Protein AF-A0A086TJG0-F1 (afdb_monomer_lite)

Radius of gyration: 42.53 Å; chains: 1; bounding box: 106×98×110 Å

Secondary structure (DSSP, 8-state):
---TTHHHHHHHHHHHHHHHHHT--------------TTSSSSSSSTTSSSSS-----------------------------------S----HHHHHHHHHHTHHHHHHHHHHHHHHHHHHHHHHHHHHHHHHHHHHHHHHHHHHHHHHHHTB-HHHHHHS-HHHHHHIIIIIHHIIIIIHHHHHHHHHHHHHHHHHHHHHHHHH-TTHHHHHHHHHHHHHHHHHHHHHHHHHHHHHHHHHHHHHHHHHHHHHHTHHHHHHHTTHHHHHHHHHHHHHHHHHHHHHHHHHHHHHHHHHHHHHHHHHHHHHHHHHHTTTTS-HHHHHHHHHHHHHHHHHHHHHHHHHHHHHHHHHHHHHHHHHHTPPBPSPS--GGGPPPTT-SSS-----

Sequence (390 aa):
MQDTQGDLYRMIAESKAIVSKESCNEPAVDLGIEPEGLKAMTEKTTDEKEKLAVDFEERPTVQQRKSVKTEDTVDLEEHDVVDDEVNSEGRVDWAVYKYYFRSMGNQYWISTYLAWILFTSASLVLALVTFLLLLARKASKSLHASIINPLVRSLMSFFDVTLSGKIINRFAHDFSTIDMQLPFYLVFIFLNFMVNIMQIGFCIAATPYCLILMVPLFGCYYYLSAYYLLSSREIKRLDSAARSPMYAHFGETLNGMVTIRGFGDTNMFSAQATTLLDQSQQVFYLTNTTQQWLQVMLQLLSGIVTTFVALMAVLQRNSASAGLFAVVLSEMSGFTANFQTVMSNFCSLETTIVSVERVKEYSELTPEAPYEIPDSKTGKSWPEHDQIEF

Organism: NCBI:txid1069443

Foldseek 3Di:
DDDPPVVVVVVVVVVVVVVVVVPPDDDDDDDDDDDDDVPPPVVPPPPPVPPPPDDDDDDDDDDDDDDDDDDDDDDDDPDDDDDDPPPPDPDDDPVVVVVVVVVVPCVVVVVVVVVVVVVVVVVVLVVLLVVLLVVLVVVLVVLVVLQPPLQVQFDVVCVVPDDVVVVVCLVPPLSVLSNPVLSVLVSLLVVLVVLLVVLVVLLCVLPVCVVVVVVVLVVLLVVLLVVLLVVLVVLVVQLVVLVPVLVVLVVVCVVCVVVCVVVVVVVVSVVVNVVSVVSNVVSVVVNVVSLVVLLVSLVVSLVVSLVVLVVVLVVCVPPDDNVSSVVNSVSSSVSSVSVSVSSSSVSVSVVSCVSVVVSVVSSPRDGDDDPDDPVDDDDPCPPVDPDDDD

InterPro domains:
  IPR011527 ABC transporter type 1, transmembrane domain [PF00664] (110-335)
  IPR011527 ABC transporter type 1, transmembrane domain [PS50929] (92-351)
  IPR036640 ABC transporter type 1, transmembrane domain superfamily [G3DSA:1.20.1560.10] (72-384)
  IPR036640 ABC transporter type 1, transmembrane domain superfamily [SSF90123] (104-370)
  IPR044726 ABC transporter C family, six-transmembrane helical domain 2 [cd18580] (94-363)
  IPR050173 ATP-binding cassette transporter C-like [PTHR24223] (50-390)

Structure (mmCIF, N/CA/C/O backbone):
data_AF-A0A086TJG0-F1
#
_entry.id   AF-A0A086TJG0-F1
#
loop_
_atom_site.group_PDB
_atom_site.id
_atom_site.type_symbol
_atom_site.label_atom_id
_atom_site.label_alt_id
_atom_site.label_comp_id
_atom_site.label_asym_id
_atom_site.label_entity_id
_atom_site.label_seq_id
_atom_site.pdbx_PDB_ins_code
_atom_site.Cartn_x
_atom_site.Cartn_y
_atom_site.Cartn_z
_atom_site.occupancy
_atom_site.B_iso_or_equiv
_atom_site.auth_seq_id
_atom_site.auth_comp_id
_atom_site.auth_asym_id
_atom_site.auth_atom_id
_atom_site.pdbx_PDB_model_num
ATOM 1 N N . MET A 1 1 ? 2.420 -32.889 -6.139 1.00 39.34 1 MET A N 1
ATOM 2 C CA . MET A 1 1 ? 3.737 -32.432 -5.644 1.00 39.34 1 MET A CA 1
ATOM 3 C C . MET A 1 1 ? 4.522 -33.683 -5.302 1.00 39.34 1 MET A C 1
ATOM 5 O O . MET A 1 1 ? 3.976 -34.514 -4.591 1.00 39.34 1 MET A O 1
ATOM 9 N N . GLN A 1 2 ? 5.702 -33.871 -5.891 1.00 39.19 2 GLN A N 1
ATOM 10 C CA . GLN A 1 2 ? 6.553 -35.047 -5.666 1.00 39.19 2 GLN A CA 1
ATOM 11 C C . GLN A 1 2 ? 7.806 -34.641 -4.882 1.00 39.19 2 GLN A C 1
ATOM 13 O O . GLN A 1 2 ? 8.141 -33.459 -4.827 1.00 39.19 2 GLN A O 1
ATOM 18 N N . ASP A 1 3 ? 8.423 -35.620 -4.227 1.00 41.62 3 ASP A N 1
ATOM 19 C CA . ASP A 1 3 ? 9.472 -35.433 -3.225 1.00 41.62 3 ASP A CA 1
ATOM 20 C C . ASP A 1 3 ? 10.806 -34.995 -3.849 1.00 41.62 3 ASP A C 1
ATOM 22 O O . ASP A 1 3 ? 11.551 -35.804 -4.394 1.00 41.62 3 ASP A O 1
ATOM 26 N N . THR A 1 4 ? 11.113 -33.701 -3.749 1.00 43.44 4 THR A N 1
ATOM 27 C CA . THR A 1 4 ? 12.389 -33.119 -4.187 1.00 43.44 4 THR A CA 1
ATOM 28 C C . THR A 1 4 ? 13.472 -33.108 -3.103 1.00 43.44 4 THR A C 1
ATOM 30 O O . THR A 1 4 ? 14.592 -32.685 -3.388 1.00 43.44 4 THR A O 1
ATOM 33 N N . GLN A 1 5 ? 13.193 -33.567 -1.873 1.00 41.62 5 GLN A N 1
ATOM 34 C CA . GLN A 1 5 ? 14.227 -33.720 -0.839 1.00 41.62 5 GLN A CA 1
ATOM 35 C C . GLN A 1 5 ? 14.902 -35.093 -0.908 1.00 41.62 5 GLN A C 1
ATOM 37 O O . GLN A 1 5 ? 16.123 -35.161 -0.753 1.00 41.62 5 GLN A O 1
ATOM 42 N N . GLY A 1 6 ? 14.150 -36.165 -1.179 1.00 42.22 6 GLY A N 1
ATOM 43 C CA . GLY A 1 6 ? 14.686 -37.526 -1.267 1.00 42.22 6 GLY A CA 1
ATOM 44 C C . GLY A 1 6 ? 15.825 -37.675 -2.285 1.00 42.22 6 GLY A C 1
ATOM 45 O O . GLY A 1 6 ? 16.883 -38.220 -1.960 1.00 42.22 6 GLY A O 1
ATOM 46 N N . ASP A 1 7 ? 15.653 -37.129 -3.492 1.00 44.53 7 ASP A N 1
ATOM 47 C CA . ASP A 1 7 ? 16.638 -37.266 -4.576 1.00 44.53 7 ASP A CA 1
ATOM 48 C C . ASP A 1 7 ? 17.953 -36.511 -4.306 1.00 44.53 7 ASP A C 1
ATOM 50 O O . ASP A 1 7 ? 19.029 -37.002 -4.660 1.00 44.53 7 ASP A O 1
ATOM 54 N N . LEU A 1 8 ? 17.911 -35.367 -3.611 1.00 39.47 8 LEU A N 1
ATOM 55 C CA . LEU A 1 8 ? 19.116 -34.592 -3.292 1.00 39.47 8 LEU A CA 1
ATOM 56 C C . LEU A 1 8 ? 20.050 -35.361 -2.342 1.00 39.47 8 LEU A C 1
ATOM 58 O O . LEU A 1 8 ? 21.262 -35.415 -2.563 1.00 39.47 8 LEU A O 1
ATOM 62 N N . TYR A 1 9 ? 19.495 -36.016 -1.316 1.00 44.22 9 TYR A N 1
ATOM 63 C CA . TYR A 1 9 ? 20.277 -36.881 -0.426 1.00 44.22 9 TYR A CA 1
ATOM 64 C C . TYR A 1 9 ? 20.831 -38.116 -1.149 1.00 44.22 9 TYR A C 1
ATOM 66 O O . TYR A 1 9 ? 21.921 -38.584 -0.812 1.00 44.22 9 TYR A O 1
ATOM 74 N N . ARG A 1 10 ? 20.128 -38.611 -2.175 1.00 42.09 10 ARG A N 1
ATOM 75 C CA . ARG A 1 10 ? 20.561 -39.753 -2.988 1.00 42.09 10 ARG A CA 1
ATOM 76 C C . ARG A 1 10 ? 21.808 -39.427 -3.816 1.00 42.09 10 ARG A C 1
ATOM 78 O O . ARG A 1 10 ? 22.791 -40.160 -3.736 1.00 42.09 10 ARG A O 1
ATOM 85 N N . MET A 1 11 ? 21.834 -38.275 -4.489 1.00 43.41 11 MET A N 1
ATOM 86 C CA . MET A 1 11 ? 23.013 -37.805 -5.241 1.00 43.41 11 MET A CA 1
ATOM 87 C C . MET A 1 11 ? 24.237 -37.545 -4.337 1.00 43.41 11 MET A C 1
ATOM 89 O O . MET A 1 11 ? 25.382 -37.811 -4.718 1.00 43.41 11 MET A O 1
ATOM 93 N N . ILE A 1 12 ? 24.017 -37.074 -3.103 1.00 43.69 12 ILE A N 1
ATOM 94 C CA . ILE A 1 12 ? 25.086 -36.879 -2.106 1.00 43.69 12 ILE A CA 1
ATOM 95 C C . ILE A 1 12 ? 25.642 -38.227 -1.598 1.00 43.69 12 ILE A C 1
ATOM 97 O O . ILE A 1 12 ? 26.838 -38.338 -1.320 1.00 43.69 12 ILE A O 1
ATOM 101 N N . ALA A 1 13 ? 24.811 -39.270 -1.508 1.00 43.44 13 ALA A N 1
ATOM 102 C CA . ALA A 1 13 ? 25.269 -40.620 -1.177 1.00 43.44 13 ALA A CA 1
ATOM 103 C C . ALA A 1 13 ? 26.063 -41.264 -2.332 1.00 43.44 13 ALA A C 1
ATOM 105 O O . ALA A 1 13 ? 27.127 -41.841 -2.105 1.00 43.44 13 ALA A O 1
ATOM 106 N N . GLU A 1 14 ? 25.584 -41.127 -3.571 1.00 44.88 14 GLU A N 1
ATOM 107 C CA . GLU A 1 14 ? 26.214 -41.722 -4.757 1.00 44.88 14 GLU A CA 1
ATOM 108 C C . GLU A 1 14 ? 27.573 -41.081 -5.084 1.00 44.88 14 GLU A C 1
ATOM 110 O O . GLU A 1 14 ? 28.539 -41.797 -5.351 1.00 44.88 14 GLU A O 1
ATOM 115 N N . SER A 1 15 ? 27.710 -39.757 -4.952 1.00 38.62 15 SER A N 1
ATOM 116 C CA . SER A 1 15 ? 29.007 -39.074 -5.121 1.00 38.62 15 SER A CA 1
ATOM 117 C C . SER A 1 15 ? 30.067 -39.534 -4.106 1.00 38.62 15 SER A C 1
ATOM 119 O O . SER A 1 15 ? 31.211 -39.787 -4.490 1.00 38.62 15 SER A O 1
ATOM 121 N N . LYS A 1 16 ? 29.700 -39.753 -2.833 1.00 37.78 16 LYS A N 1
ATOM 122 C CA . LYS A 1 16 ? 30.610 -40.366 -1.843 1.00 37.78 16 LYS A CA 1
ATOM 123 C C . LYS A 1 16 ? 30.979 -41.814 -2.182 1.00 37.78 16 LYS A C 1
ATOM 125 O O . LYS A 1 16 ? 32.119 -42.213 -1.948 1.00 37.78 16 LYS A O 1
ATOM 130 N N . ALA A 1 17 ? 30.055 -42.591 -2.746 1.00 40.19 17 ALA A N 1
ATOM 131 C CA . ALA A 1 17 ? 30.317 -43.971 -3.157 1.00 40.19 17 ALA A CA 1
ATOM 132 C C . ALA A 1 17 ? 31.283 -44.078 -4.356 1.00 40.19 17 ALA A C 1
ATOM 134 O O . ALA A 1 17 ? 31.964 -45.094 -4.490 1.00 40.19 17 ALA A O 1
ATOM 135 N N . ILE A 1 18 ? 31.367 -43.042 -5.200 1.00 39.94 18 ILE A N 1
ATOM 136 C CA . ILE A 1 18 ? 32.342 -42.951 -6.300 1.00 39.94 18 ILE A CA 1
ATOM 137 C C . ILE A 1 18 ? 33.740 -42.638 -5.749 1.00 39.94 18 ILE A C 1
ATOM 139 O O . ILE A 1 18 ? 34.658 -43.426 -5.962 1.00 39.94 18 ILE A O 1
ATOM 143 N N . VAL A 1 19 ? 33.887 -41.575 -4.946 1.00 39.06 19 VAL A N 1
ATOM 144 C CA . VAL A 1 19 ? 35.182 -41.199 -4.332 1.00 39.06 19 VAL A CA 1
ATOM 145 C C . VAL A 1 19 ? 35.750 -42.331 -3.460 1.00 39.06 19 VAL A C 1
ATOM 147 O O . VAL A 1 19 ? 36.954 -42.576 -3.448 1.00 39.06 19 VAL A O 1
ATOM 150 N N . SER A 1 20 ? 34.887 -43.096 -2.783 1.00 35.53 20 SER A N 1
ATOM 151 C CA . SER A 1 20 ? 35.298 -44.266 -1.994 1.00 35.53 20 SER A CA 1
ATOM 152 C C . SER A 1 20 ? 35.810 -45.456 -2.824 1.00 35.53 20 SER A C 1
ATOM 154 O O . SER A 1 20 ? 36.362 -46.382 -2.231 1.00 35.53 20 SER A O 1
ATOM 156 N N . LYS A 1 21 ? 35.616 -45.485 -4.151 1.00 34.88 21 LYS A N 1
ATOM 157 C CA . LYS A 1 21 ? 36.065 -46.590 -5.021 1.00 34.88 21 LYS A CA 1
ATOM 158 C C . LYS A 1 21 ? 37.418 -46.352 -5.682 1.00 34.88 21 LYS A C 1
ATOM 160 O O . LYS A 1 21 ? 38.107 -47.324 -5.967 1.00 34.88 21 LYS A O 1
ATOM 165 N N . GLU A 1 22 ? 37.818 -45.102 -5.895 1.00 35.44 22 GLU A N 1
ATOM 166 C CA . GLU A 1 22 ? 39.135 -44.784 -6.470 1.00 35.44 22 GLU A CA 1
ATOM 167 C C . GLU A 1 22 ? 40.269 -44.946 -5.440 1.00 35.44 22 GLU A C 1
ATOM 169 O O . GLU A 1 22 ? 41.395 -45.269 -5.801 1.00 35.44 22 GLU A O 1
ATOM 174 N N . SER A 1 23 ? 39.963 -44.845 -4.141 1.00 30.17 23 SER A N 1
ATOM 175 C CA . SER A 1 23 ? 40.927 -44.999 -3.036 1.00 30.17 23 SER A CA 1
ATOM 176 C C . SER A 1 23 ? 41.306 -46.459 -2.693 1.00 30.17 23 SER A C 1
ATOM 178 O O . SER A 1 23 ? 41.781 -46.720 -1.587 1.00 30.17 23 SER A O 1
ATOM 180 N N . CYS A 1 24 ? 41.059 -47.433 -3.574 1.00 30.31 24 CYS A N 1
ATOM 181 C CA . CYS A 1 24 ? 41.276 -48.863 -3.303 1.00 30.31 24 CYS A CA 1
ATOM 182 C C . CYS A 1 24 ? 41.843 -49.619 -4.516 1.00 30.31 24 CYS A C 1
ATOM 184 O O . CYS A 1 24 ? 41.179 -50.502 -5.057 1.00 30.31 24 CYS A O 1
ATOM 186 N N . ASN A 1 25 ? 43.073 -49.288 -4.937 1.00 30.45 25 ASN A N 1
ATOM 187 C CA . ASN A 1 25 ? 43.862 -50.155 -5.827 1.00 30.45 25 ASN A CA 1
ATOM 188 C C . ASN A 1 25 ? 45.387 -49.872 -5.804 1.00 30.45 25 ASN A C 1
ATOM 190 O O . ASN A 1 25 ? 46.005 -49.649 -6.840 1.00 30.45 25 ASN A O 1
ATOM 194 N N . GLU A 1 26 ? 46.011 -49.943 -4.624 1.00 27.92 26 GLU A N 1
ATOM 195 C CA . GLU A 1 26 ? 47.469 -50.126 -4.488 1.00 27.92 26 GLU A CA 1
ATOM 196 C C . GLU A 1 26 ? 47.770 -51.284 -3.513 1.00 27.92 26 GLU A C 1
ATOM 198 O O . GLU A 1 26 ? 47.316 -51.242 -2.367 1.00 27.92 26 GLU A O 1
ATOM 203 N N . PRO A 1 27 ? 48.518 -52.326 -3.930 1.00 30.80 27 PRO A N 1
ATOM 204 C CA . PRO A 1 27 ? 49.047 -53.355 -3.037 1.00 30.80 27 PRO A CA 1
ATOM 205 C C . PRO A 1 27 ? 50.500 -53.055 -2.628 1.00 30.80 27 PRO A C 1
ATOM 207 O O . PRO A 1 27 ? 51.334 -52.705 -3.463 1.00 30.80 27 PRO A O 1
ATOM 210 N N . ALA A 1 28 ? 50.832 -53.252 -1.351 1.00 27.27 28 ALA A N 1
ATOM 211 C CA . ALA A 1 28 ? 52.185 -53.050 -0.834 1.00 27.27 28 ALA A CA 1
ATOM 212 C C . ALA A 1 28 ? 53.013 -54.353 -0.788 1.00 27.27 28 ALA A C 1
ATOM 214 O O . ALA A 1 28 ? 52.559 -55.358 -0.251 1.00 27.27 28 ALA A O 1
ATOM 215 N N . VAL A 1 29 ? 54.230 -54.271 -1.339 1.00 27.92 29 VAL A N 1
ATOM 216 C CA . VAL A 1 29 ? 55.514 -54.877 -0.906 1.00 27.92 29 VAL A CA 1
ATOM 217 C C . VAL A 1 29 ? 55.493 -56.166 -0.058 1.00 27.92 29 VAL A C 1
ATOM 219 O O . VAL A 1 29 ? 55.098 -56.127 1.103 1.00 27.92 29 VAL A O 1
ATOM 222 N N . ASP A 1 30 ? 56.160 -57.222 -0.554 1.00 26.00 30 ASP A N 1
ATOM 223 C CA . ASP A 1 30 ? 57.151 -57.977 0.246 1.00 26.00 30 ASP A CA 1
ATOM 224 C C . ASP A 1 30 ? 58.275 -58.590 -0.639 1.00 26.00 30 ASP A C 1
ATOM 226 O O . ASP A 1 30 ? 58.268 -58.442 -1.864 1.00 26.00 30 ASP A O 1
ATOM 230 N N . LEU A 1 31 ? 59.289 -59.189 -0.005 1.00 27.78 31 LEU A N 1
ATOM 231 C CA . LEU A 1 31 ? 60.662 -59.426 -0.484 1.00 27.78 31 LEU A CA 1
ATOM 232 C C . LEU A 1 31 ? 60.924 -60.798 -1.152 1.00 27.78 31 LEU A C 1
ATOM 234 O O . LEU A 1 31 ? 60.342 -61.805 -0.755 1.00 27.78 31 LEU A O 1
ATOM 238 N N . GLY A 1 32 ? 61.949 -60.886 -2.025 1.00 26.81 32 GLY A N 1
ATOM 239 C CA . GLY A 1 32 ? 62.700 -62.148 -2.206 1.00 26.81 32 GLY A CA 1
ATOM 240 C C . GLY A 1 32 ? 63.505 -62.393 -3.504 1.00 26.81 32 GLY A C 1
ATOM 241 O O . GLY A 1 32 ? 62.923 -62.695 -4.534 1.00 26.81 32 GLY A O 1
ATOM 242 N N . ILE A 1 33 ? 64.842 -62.461 -3.363 1.00 27.72 33 ILE A N 1
ATOM 243 C CA . ILE A 1 33 ? 65.794 -63.347 -4.094 1.00 27.72 33 ILE A CA 1
ATOM 244 C C . ILE A 1 33 ? 66.196 -63.014 -5.565 1.00 27.72 33 ILE A C 1
ATOM 246 O O . ILE A 1 33 ? 65.581 -63.468 -6.520 1.00 27.72 33 ILE A O 1
ATOM 250 N N . GLU A 1 34 ? 67.365 -62.356 -5.667 1.00 31.62 34 GLU A N 1
ATOM 251 C CA . GLU A 1 34 ? 68.519 -62.587 -6.585 1.00 31.62 34 GLU A CA 1
ATOM 252 C C . GLU A 1 34 ? 68.444 -62.407 -8.134 1.00 31.62 34 GLU A C 1
ATOM 254 O O . GLU A 1 34 ? 67.364 -62.395 -8.719 1.00 31.62 34 GLU A O 1
ATOM 259 N N . PRO A 1 35 ? 69.594 -62.117 -8.812 1.00 45.06 35 PRO A N 1
ATOM 260 C CA . PRO A 1 35 ? 69.576 -61.116 -9.887 1.00 45.06 35 PRO A CA 1
ATOM 261 C C . PRO A 1 35 ? 70.377 -61.447 -11.172 1.00 45.06 35 PRO A C 1
ATOM 263 O O . PRO A 1 35 ? 71.591 -61.252 -11.226 1.00 45.06 35 PRO A O 1
ATOM 266 N N . GLU A 1 36 ? 69.692 -61.750 -12.279 1.00 34.38 36 GLU A N 1
ATOM 267 C CA . GLU A 1 36 ? 70.254 -61.605 -13.636 1.00 34.38 36 GLU A CA 1
ATOM 268 C C . GLU A 1 36 ? 69.265 -60.898 -14.581 1.00 34.38 36 GLU A C 1
ATOM 270 O O . GLU A 1 36 ? 68.065 -61.154 -14.549 1.00 34.38 36 GLU A O 1
ATOM 275 N N . GLY A 1 37 ? 69.768 -59.987 -15.429 1.00 38.00 37 GLY A N 1
ATOM 276 C CA . GLY A 1 37 ? 68.988 -59.347 -16.505 1.00 38.00 37 GLY A CA 1
ATOM 277 C C . GLY A 1 37 ? 69.228 -57.844 -16.710 1.00 38.00 37 GLY A C 1
ATOM 278 O O . GLY A 1 37 ? 69.196 -57.367 -17.847 1.00 38.00 37 GLY A O 1
ATOM 279 N N . LEU A 1 38 ? 69.541 -57.079 -15.655 1.00 33.53 38 LEU A N 1
ATOM 280 C CA . LEU A 1 38 ? 69.587 -55.603 -15.700 1.00 33.53 38 LEU A CA 1
ATOM 281 C C . LEU A 1 38 ? 70.871 -55.001 -16.326 1.00 33.53 38 LEU A C 1
ATOM 283 O O . LEU A 1 38 ? 71.402 -53.998 -15.854 1.00 33.53 38 LEU A O 1
ATOM 287 N N . LYS A 1 39 ? 71.374 -55.615 -17.402 1.00 36.69 39 LYS A N 1
ATOM 288 C CA . LYS A 1 39 ? 72.445 -55.077 -18.265 1.00 36.69 39 LYS A CA 1
ATOM 289 C C . LYS A 1 39 ? 72.147 -55.148 -19.771 1.00 36.69 39 LYS A C 1
ATOM 291 O O . LYS A 1 39 ? 72.941 -54.643 -20.549 1.00 36.69 39 LYS A O 1
ATOM 296 N N . ALA A 1 40 ? 71.015 -55.725 -20.190 1.00 41.41 40 ALA A N 1
ATOM 297 C CA . ALA A 1 40 ? 70.719 -55.984 -21.608 1.00 41.41 40 ALA A CA 1
ATOM 298 C C . ALA A 1 40 ? 69.737 -54.994 -22.282 1.00 41.41 40 ALA A C 1
ATOM 300 O O . ALA A 1 40 ? 69.415 -55.172 -23.455 1.00 41.41 40 ALA A O 1
ATOM 301 N N . MET A 1 41 ? 69.238 -53.970 -21.571 1.00 36.50 41 MET A N 1
ATOM 302 C CA . MET A 1 41 ? 68.283 -52.982 -22.126 1.00 36.50 41 MET A CA 1
ATOM 303 C C . MET A 1 41 ? 68.753 -51.518 -22.095 1.00 36.50 41 MET A C 1
ATOM 305 O O . MET A 1 41 ? 68.114 -50.674 -22.712 1.00 36.50 41 MET A O 1
ATOM 309 N N . THR A 1 42 ? 69.876 -51.198 -21.449 1.00 37.41 42 THR A N 1
ATOM 310 C CA . THR A 1 42 ? 70.456 -49.837 -21.443 1.00 37.41 42 THR A CA 1
ATOM 311 C C . THR A 1 42 ? 71.380 -49.544 -22.629 1.00 37.41 42 THR A C 1
ATOM 313 O O . THR A 1 42 ? 71.777 -48.400 -22.815 1.00 37.41 42 THR A O 1
ATOM 316 N N . GLU A 1 43 ? 71.695 -50.545 -23.455 1.00 39.00 43 GLU A N 1
ATOM 317 C CA . GLU A 1 43 ? 72.609 -50.430 -24.606 1.00 39.00 43 GLU A CA 1
ATOM 318 C C . GLU A 1 43 ? 71.868 -50.279 -25.953 1.00 39.00 43 GLU A C 1
ATOM 320 O O . GLU A 1 43 ? 72.493 -50.140 -26.997 1.00 39.00 43 GLU A O 1
ATOM 325 N N . LYS A 1 44 ? 70.524 -50.294 -25.958 1.00 39.31 44 LYS A N 1
ATOM 326 C CA . LYS A 1 44 ? 69.716 -50.409 -27.191 1.00 39.31 44 LYS A CA 1
ATOM 327 C C . LYS A 1 44 ? 68.877 -49.186 -27.577 1.00 39.31 44 LYS A C 1
ATOM 329 O O . LYS A 1 44 ? 68.122 -49.263 -28.540 1.00 39.31 44 LYS A O 1
ATOM 334 N N . THR A 1 45 ? 69.024 -48.071 -26.862 1.00 37.75 45 THR A N 1
ATOM 335 C CA . THR A 1 45 ? 68.218 -46.843 -27.061 1.00 37.75 45 THR A CA 1
ATOM 336 C C . THR A 1 45 ? 69.062 -45.636 -27.504 1.00 37.75 45 THR A C 1
ATOM 338 O O . THR A 1 45 ? 68.561 -44.514 -27.565 1.00 37.75 45 THR A O 1
ATOM 341 N N . THR A 1 46 ? 70.345 -45.853 -27.812 1.00 35.53 46 THR A N 1
ATOM 342 C CA . THR A 1 46 ? 71.298 -44.801 -28.216 1.00 35.53 46 THR A CA 1
ATOM 343 C C . THR A 1 46 ? 71.443 -44.717 -29.744 1.00 35.53 46 THR A C 1
ATOM 345 O O . THR A 1 46 ? 71.375 -43.626 -30.304 1.00 35.53 46 THR A O 1
ATOM 348 N N . ASP A 1 47 ? 71.525 -45.865 -30.427 1.00 36.81 47 ASP A N 1
ATOM 349 C CA . ASP A 1 47 ? 71.813 -45.987 -31.871 1.00 36.81 47 ASP A CA 1
ATOM 350 C C . ASP A 1 47 ? 70.729 -45.446 -32.827 1.00 36.81 47 ASP A C 1
ATOM 352 O O . ASP A 1 47 ? 70.978 -45.290 -34.026 1.00 36.81 47 ASP A O 1
ATOM 356 N N . GLU A 1 48 ? 69.507 -45.193 -32.348 1.00 38.09 48 GLU A N 1
ATOM 357 C CA . GLU A 1 48 ? 68.362 -44.875 -33.219 1.00 38.09 48 GLU A CA 1
ATOM 358 C C . GLU A 1 48 ? 68.172 -43.366 -33.471 1.00 38.09 48 GLU A C 1
ATOM 360 O O . GLU A 1 48 ? 67.435 -42.976 -34.375 1.00 38.09 48 GLU A O 1
ATOM 365 N N . LYS A 1 49 ? 68.881 -42.490 -32.740 1.00 32.06 49 LYS A N 1
ATOM 366 C CA . LYS A 1 49 ? 68.818 -41.028 -32.954 1.00 32.06 49 LYS A CA 1
ATOM 367 C C . LYS A 1 49 ? 69.851 -40.473 -33.938 1.00 32.06 49 LYS A C 1
ATOM 369 O O . LYS A 1 49 ? 69.688 -39.346 -34.394 1.00 32.06 49 LYS A O 1
ATOM 374 N N . GLU A 1 50 ? 70.872 -41.245 -34.305 1.00 39.19 50 GLU A N 1
ATOM 375 C CA . GLU A 1 50 ? 71.990 -40.770 -35.140 1.00 39.19 50 GLU A CA 1
ATOM 376 C C . GLU A 1 50 ? 71.804 -41.057 -36.650 1.00 39.19 50 GLU A C 1
ATOM 378 O O . GLU A 1 50 ? 72.633 -40.684 -37.473 1.00 39.19 50 GLU A O 1
ATOM 383 N N . LYS A 1 51 ? 70.686 -41.688 -37.049 1.00 36.72 51 LYS A N 1
ATOM 384 C CA . LYS A 1 51 ? 70.425 -42.159 -38.431 1.00 36.72 51 LYS A CA 1
ATOM 385 C C . LYS A 1 51 ? 69.384 -41.368 -39.236 1.00 36.72 51 LYS A C 1
ATOM 387 O O . LYS A 1 51 ? 68.967 -41.823 -40.296 1.00 36.72 51 LYS A O 1
ATOM 392 N N . LEU A 1 52 ? 68.967 -40.195 -38.759 1.00 35.09 52 LEU A N 1
ATOM 393 C CA . LEU A 1 52 ? 67.928 -39.361 -39.397 1.00 35.09 52 LEU A CA 1
ATOM 394 C C . LEU A 1 52 ? 68.374 -37.914 -39.689 1.00 35.09 52 LEU A C 1
ATOM 396 O O . LEU A 1 52 ? 67.543 -37.059 -39.978 1.00 35.09 52 LEU A O 1
ATOM 400 N N . ALA A 1 53 ? 69.682 -37.643 -39.630 1.00 33.53 53 ALA A N 1
ATOM 401 C CA . ALA A 1 53 ? 70.274 -36.311 -39.800 1.00 33.53 53 ALA A CA 1
ATOM 402 C C . ALA A 1 53 ? 71.164 -36.172 -41.058 1.00 33.53 53 ALA A C 1
ATOM 404 O O . ALA A 1 53 ? 72.046 -35.317 -41.094 1.00 33.53 53 ALA A O 1
ATOM 405 N N . VAL A 1 54 ? 70.949 -37.007 -42.084 1.00 38.66 54 VAL A N 1
ATOM 406 C CA . VAL A 1 54 ? 71.648 -36.932 -43.380 1.00 38.66 54 VAL A CA 1
ATOM 407 C C . VAL A 1 54 ? 70.671 -37.236 -44.519 1.00 38.66 54 VAL A C 1
ATOM 409 O O . VAL A 1 54 ? 70.399 -38.404 -44.773 1.00 38.66 54 VAL A O 1
ATOM 412 N N . ASP A 1 55 ? 70.133 -36.195 -45.167 1.00 29.48 55 ASP A N 1
ATOM 413 C CA . ASP A 1 55 ? 70.018 -36.088 -46.636 1.00 29.48 55 ASP A CA 1
ATOM 414 C C . ASP A 1 55 ? 69.335 -34.771 -47.087 1.00 29.48 55 ASP A C 1
ATOM 416 O O . ASP A 1 55 ? 68.643 -34.111 -46.314 1.00 29.48 55 ASP A O 1
ATOM 420 N N . PHE A 1 56 ? 69.529 -34.429 -48.368 1.00 26.20 56 PHE A N 1
ATOM 421 C CA . PHE A 1 56 ? 68.926 -33.323 -49.140 1.00 26.20 56 PHE A CA 1
ATOM 422 C C . PHE A 1 56 ? 69.261 -31.864 -48.770 1.00 26.20 56 PHE A C 1
ATOM 424 O O . PHE A 1 56 ? 68.457 -31.097 -48.241 1.00 26.20 56 PHE A O 1
ATOM 431 N N . GLU A 1 57 ? 70.431 -31.442 -49.254 1.00 35.31 57 GLU A N 1
ATOM 432 C CA . GLU A 1 57 ? 70.731 -30.068 -49.677 1.00 35.31 57 GLU A CA 1
ATOM 433 C C . GLU A 1 57 ? 70.336 -29.869 -51.160 1.00 35.31 57 GLU A C 1
ATOM 435 O O . GLU A 1 57 ? 70.748 -30.672 -51.988 1.00 35.31 57 GLU A O 1
ATOM 440 N N . GLU A 1 58 ? 69.611 -28.792 -51.520 1.00 30.38 58 GLU A N 1
ATOM 441 C CA . GLU A 1 58 ? 69.729 -28.122 -52.839 1.00 30.38 58 GLU A CA 1
ATOM 442 C C . GLU A 1 58 ? 69.062 -26.716 -52.875 1.00 30.38 58 GLU A C 1
ATOM 444 O O . GLU A 1 58 ? 68.379 -26.305 -51.935 1.00 30.38 58 GLU A O 1
ATOM 449 N N . ARG A 1 59 ? 69.326 -25.923 -53.932 1.00 26.55 59 ARG A N 1
ATOM 450 C CA . ARG A 1 59 ? 68.975 -24.479 -54.099 1.00 26.55 59 ARG A CA 1
ATOM 451 C C . ARG A 1 59 ? 68.416 -24.213 -55.532 1.00 26.55 59 ARG A C 1
ATOM 453 O O . ARG A 1 59 ? 68.223 -25.215 -56.214 1.00 26.55 59 ARG A O 1
ATOM 460 N N . PRO A 1 60 ? 68.130 -22.985 -56.071 1.00 37.72 60 PRO A N 1
ATOM 461 C CA . PRO A 1 60 ? 68.606 -21.603 -55.800 1.00 37.72 60 PRO A CA 1
ATOM 462 C C . PRO A 1 60 ? 67.468 -20.703 -55.210 1.00 37.72 60 PRO A C 1
ATOM 464 O O . PRO A 1 60 ? 66.733 -21.223 -54.385 1.00 37.72 60 PRO A O 1
ATOM 467 N N . THR A 1 61 ? 67.222 -19.387 -55.419 1.00 26.39 61 THR A N 1
ATOM 468 C CA . THR A 1 61 ? 67.688 -18.309 -56.342 1.00 26.39 61 THR A CA 1
ATOM 469 C C . THR A 1 61 ? 67.439 -16.905 -55.722 1.00 26.39 61 THR A C 1
ATOM 471 O O . THR A 1 61 ? 66.861 -16.812 -54.645 1.00 26.39 61 THR A O 1
ATOM 474 N N . VAL A 1 62 ? 67.855 -15.801 -56.374 1.00 32.47 62 VAL A N 1
ATOM 475 C CA . VAL A 1 62 ? 67.740 -14.401 -55.879 1.00 32.47 62 VAL A CA 1
ATOM 476 C C . VAL A 1 62 ? 67.328 -13.409 -56.985 1.00 32.47 62 VAL A C 1
ATOM 478 O O . VAL A 1 62 ? 67.955 -13.405 -58.040 1.00 32.47 62 VAL A O 1
ATOM 481 N N . GLN A 1 63 ? 66.388 -12.490 -56.698 1.00 31.27 63 GLN A N 1
ATOM 482 C CA . GLN A 1 63 ? 66.180 -11.173 -57.354 1.00 31.27 63 GLN A CA 1
ATOM 483 C C . GLN A 1 63 ? 65.411 -10.227 -56.395 1.00 31.27 63 GLN A C 1
ATOM 485 O O . GLN A 1 63 ? 64.564 -10.712 -55.658 1.00 31.27 63 GLN A O 1
ATOM 490 N N . GLN A 1 64 ? 65.581 -8.895 -56.356 1.00 28.55 64 GLN A N 1
ATOM 491 C CA . GLN A 1 64 ? 66.763 -8.046 -56.601 1.00 28.55 64 GLN A CA 1
ATOM 492 C C . GLN A 1 64 ? 66.637 -6.732 -55.764 1.00 28.55 64 GLN A C 1
ATOM 494 O O . GLN A 1 64 ? 65.646 -6.534 -55.069 1.00 28.55 64 GLN A O 1
ATOM 499 N N . ARG A 1 65 ? 67.653 -5.851 -55.758 1.00 25.12 65 ARG A N 1
ATOM 500 C CA . ARG A 1 65 ? 67.934 -4.853 -54.688 1.00 25.12 65 ARG A CA 1
ATOM 501 C C . ARG A 1 65 ? 67.915 -3.388 -55.170 1.00 25.12 65 ARG A C 1
ATOM 503 O O . ARG A 1 65 ? 68.559 -3.140 -56.188 1.00 25.12 65 ARG A O 1
ATOM 510 N N . LYS A 1 66 ? 67.336 -2.445 -54.386 1.00 26.28 66 LYS A N 1
ATOM 511 C CA . LYS A 1 66 ? 67.696 -0.994 -54.173 1.00 26.28 66 LYS A CA 1
ATOM 512 C C . LYS A 1 66 ? 66.517 -0.200 -53.535 1.00 26.28 66 LYS A C 1
ATOM 514 O O . LYS A 1 66 ? 65.383 -0.579 -53.776 1.00 26.28 66 LYS A O 1
ATOM 519 N N . SER A 1 67 ? 66.688 0.881 -52.750 1.00 24.58 67 SER A N 1
ATOM 520 C CA . SER A 1 67 ? 67.911 1.524 -52.206 1.00 24.58 67 SER A CA 1
ATOM 521 C C . SER A 1 67 ? 67.674 2.523 -51.043 1.00 24.58 67 SER A C 1
ATOM 523 O O . SER A 1 67 ? 66.919 3.469 -51.213 1.00 24.58 67 SER A O 1
ATOM 525 N N . VAL A 1 68 ? 68.474 2.369 -49.975 1.00 26.05 68 VAL A N 1
ATOM 526 C CA . VAL A 1 68 ? 69.234 3.400 -49.208 1.00 26.05 68 VAL A CA 1
ATOM 527 C C . VAL A 1 68 ? 68.523 4.627 -48.603 1.00 26.05 68 VAL A C 1
ATOM 529 O O . VAL A 1 68 ? 68.241 5.595 -49.307 1.00 26.05 68 VAL A O 1
ATOM 532 N N . LYS A 1 69 ? 68.461 4.634 -47.261 1.00 25.59 69 LYS A N 1
ATOM 533 C CA . LYS A 1 69 ? 68.954 5.668 -46.310 1.00 25.59 69 LYS A CA 1
ATOM 534 C C . LYS A 1 69 ? 68.782 5.081 -44.879 1.00 25.59 69 LYS A C 1
ATOM 536 O O . LYS A 1 69 ? 67.770 4.420 -44.672 1.00 25.59 69 LYS A O 1
ATOM 541 N N . THR A 1 70 ? 69.718 5.073 -43.916 1.00 24.27 70 THR A N 1
ATOM 542 C CA . THR A 1 70 ? 70.712 6.081 -43.467 1.00 24.27 70 THR A CA 1
ATOM 543 C C . THR A 1 70 ? 69.976 7.356 -43.029 1.00 24.27 70 THR A C 1
ATOM 545 O O . THR A 1 70 ? 69.155 7.864 -43.778 1.00 24.27 70 THR A O 1
ATOM 548 N N . GLU A 1 71 ? 70.099 7.897 -41.823 1.00 25.95 71 GLU A N 1
ATOM 549 C CA . GLU A 1 71 ? 71.186 7.857 -40.842 1.00 25.95 71 GLU A CA 1
ATOM 550 C C . GLU A 1 71 ? 70.611 7.600 -39.401 1.00 25.95 71 GLU A C 1
ATOM 552 O O . GLU A 1 71 ? 69.620 8.255 -39.084 1.00 25.95 71 GLU A O 1
ATOM 557 N N . ASP A 1 72 ? 71.112 6.816 -38.415 1.00 27.81 72 ASP A N 1
ATOM 558 C CA . ASP A 1 72 ? 71.800 5.493 -38.274 1.00 27.81 72 ASP A CA 1
ATOM 559 C C . ASP A 1 72 ? 71.710 5.012 -36.766 1.00 27.81 72 ASP A C 1
ATOM 561 O O . ASP A 1 72 ? 71.050 5.684 -35.972 1.00 27.81 72 ASP A O 1
ATOM 565 N N . THR A 1 73 ? 72.300 3.868 -36.334 1.00 27.66 73 THR A N 1
ATOM 566 C CA . THR A 1 73 ? 72.200 3.271 -34.955 1.00 27.66 73 THR A CA 1
ATOM 567 C C . THR A 1 73 ? 73.443 3.451 -34.061 1.00 27.66 73 THR A C 1
ATOM 569 O O . THR A 1 73 ? 74.558 3.280 -34.545 1.00 27.66 73 THR A O 1
ATOM 572 N N . VAL A 1 74 ? 73.254 3.672 -32.748 1.00 31.50 74 VAL A N 1
ATOM 573 C CA . VAL A 1 74 ? 74.313 3.662 -31.708 1.00 31.50 74 VAL A CA 1
ATOM 574 C C . VAL A 1 74 ? 73.914 2.721 -30.569 1.00 31.50 74 VAL A C 1
ATOM 576 O O . VAL A 1 74 ? 72.747 2.689 -30.177 1.00 31.50 74 VAL A O 1
ATOM 579 N N . ASP A 1 75 ? 74.882 1.957 -30.072 1.00 30.03 75 ASP A N 1
ATOM 580 C CA . ASP A 1 75 ? 74.718 0.933 -29.041 1.00 30.03 75 ASP A CA 1
ATOM 581 C C . ASP A 1 75 ? 74.384 1.516 -27.654 1.00 30.03 75 ASP A C 1
ATOM 583 O O . ASP A 1 75 ? 74.771 2.636 -27.314 1.00 30.03 75 ASP A O 1
ATOM 587 N N . LEU A 1 76 ? 73.702 0.719 -26.828 1.00 34.69 76 LEU A N 1
ATOM 588 C CA . LEU A 1 76 ? 73.680 0.880 -25.373 1.00 34.69 76 LEU A CA 1
ATOM 589 C C . LEU A 1 76 ? 74.130 -0.445 -24.757 1.00 34.69 76 LEU A C 1
ATOM 591 O O . LEU A 1 76 ? 73.612 -1.505 -25.110 1.00 34.69 76 LEU A O 1
ATOM 595 N N . GLU A 1 77 ? 75.145 -0.362 -23.904 1.00 30.73 77 GLU A N 1
ATOM 596 C CA . GLU A 1 77 ? 75.895 -1.505 -23.384 1.00 30.73 77 GLU A CA 1
ATOM 597 C C . GLU A 1 77 ? 75.110 -2.291 -22.321 1.00 30.73 77 GLU A C 1
ATOM 599 O O . GLU A 1 77 ? 74.211 -1.770 -21.661 1.00 30.73 77 GLU A O 1
ATOM 604 N N . GLU A 1 78 ? 75.474 -3.562 -22.136 1.00 39.88 78 GLU A N 1
ATOM 605 C CA . GLU A 1 78 ? 74.922 -4.437 -21.097 1.00 39.88 78 GLU A CA 1
ATOM 606 C C . GLU A 1 78 ? 75.563 -4.126 -19.730 1.00 39.88 78 GLU A C 1
ATOM 608 O O . GLU A 1 78 ? 76.378 -4.886 -19.217 1.00 39.88 78 GLU A O 1
ATOM 613 N N . HIS A 1 79 ? 75.204 -2.974 -19.160 1.00 34.16 79 HIS A N 1
ATOM 614 C CA . HIS A 1 79 ? 75.480 -2.569 -17.778 1.00 34.16 79 HIS A CA 1
ATOM 615 C C . HIS A 1 79 ? 74.333 -1.654 -17.284 1.00 34.16 79 HIS A C 1
ATOM 617 O O . HIS A 1 79 ? 73.840 -0.820 -18.041 1.00 34.16 79 HIS A O 1
ATOM 623 N N . ASP A 1 80 ? 73.825 -1.753 -16.054 1.00 32.88 80 ASP A N 1
ATOM 624 C CA . ASP A 1 80 ? 74.230 -2.612 -14.935 1.00 32.88 80 ASP A CA 1
ATOM 625 C C . ASP A 1 80 ? 73.139 -3.615 -14.523 1.00 32.88 80 ASP A C 1
ATOM 627 O O . ASP A 1 80 ? 71.936 -3.391 -14.688 1.00 32.88 80 ASP A O 1
ATOM 631 N N . VAL A 1 81 ? 73.579 -4.729 -13.930 1.00 40.59 81 VAL A N 1
ATOM 632 C CA . VAL A 1 81 ? 72.712 -5.587 -13.113 1.00 40.59 81 VAL A CA 1
ATOM 633 C C . VAL A 1 81 ? 72.281 -4.794 -11.882 1.00 40.59 81 VAL A C 1
ATOM 635 O O . VAL A 1 81 ? 73.110 -4.122 -11.282 1.00 40.59 81 VAL A O 1
ATOM 638 N N . VAL A 1 82 ? 70.998 -4.917 -11.522 1.00 43.50 82 VAL A N 1
ATOM 639 C CA . VAL A 1 82 ? 70.353 -4.434 -10.284 1.00 43.50 82 VAL A CA 1
ATOM 640 C C . VAL A 1 82 ? 71.355 -4.114 -9.165 1.00 43.50 82 VAL A C 1
ATOM 642 O O . VAL A 1 82 ? 71.900 -5.036 -8.560 1.00 43.50 82 VAL A O 1
ATOM 645 N N . ASP A 1 83 ? 71.542 -2.821 -8.868 1.00 40.66 83 ASP A N 1
ATOM 646 C CA . ASP A 1 83 ? 72.187 -2.374 -7.628 1.00 40.66 83 ASP A CA 1
ATOM 647 C C . ASP A 1 83 ? 71.510 -3.074 -6.440 1.00 40.66 83 ASP A C 1
ATOM 649 O O . ASP A 1 83 ? 70.282 -3.022 -6.307 1.00 40.66 83 ASP A O 1
ATOM 653 N N . ASP A 1 84 ? 72.296 -3.728 -5.581 1.00 41.06 84 ASP A N 1
ATOM 654 C CA . ASP A 1 84 ? 71.779 -4.449 -4.416 1.00 41.06 84 ASP A CA 1
ATOM 655 C C . ASP A 1 84 ? 70.923 -3.515 -3.537 1.00 41.06 84 ASP A C 1
ATOM 657 O O . ASP A 1 84 ? 71.443 -2.604 -2.884 1.00 41.06 84 ASP A O 1
ATOM 661 N N . GLU A 1 85 ? 69.607 -3.766 -3.453 1.00 44.59 85 GLU A N 1
ATOM 662 C CA . GLU A 1 85 ? 68.726 -3.099 -2.485 1.00 44.59 85 GLU A CA 1
ATOM 663 C C . GLU A 1 85 ? 69.080 -3.551 -1.056 1.00 44.59 85 GLU A C 1
ATOM 665 O O . GLU A 1 85 ? 68.441 -4.426 -0.455 1.00 44.59 85 GLU A O 1
ATOM 670 N N . VAL A 1 86 ? 70.109 -2.914 -0.486 1.00 44.56 86 VAL A N 1
ATOM 671 C CA . VAL A 1 86 ? 70.508 -3.040 0.919 1.00 44.56 86 VAL A CA 1
ATOM 672 C C . VAL A 1 86 ? 69.388 -2.489 1.804 1.00 44.56 86 VAL A C 1
ATOM 674 O O . VAL A 1 86 ? 69.373 -1.320 2.203 1.00 44.56 86 VAL A O 1
ATOM 677 N N . ASN A 1 87 ? 68.441 -3.374 2.117 1.00 53.72 87 ASN A N 1
ATOM 678 C CA . ASN A 1 87 ? 67.308 -3.147 3.008 1.00 53.72 87 ASN A CA 1
ATOM 679 C C . ASN A 1 87 ? 67.787 -2.612 4.368 1.00 53.72 87 ASN A C 1
ATOM 681 O O . ASN A 1 87 ? 68.193 -3.367 5.251 1.00 53.72 87 ASN A O 1
ATOM 685 N N . SER A 1 88 ? 67.731 -1.290 4.523 1.00 48.56 88 SER A N 1
ATOM 686 C CA . SER A 1 88 ? 68.157 -0.564 5.726 1.00 48.56 88 SER A CA 1
ATOM 687 C C . SER A 1 88 ? 67.152 0.507 6.172 1.00 48.56 88 SER A C 1
ATOM 689 O O . SER A 1 88 ? 67.050 0.771 7.367 1.00 48.56 88 SER A O 1
ATOM 691 N N . GLU A 1 89 ? 66.308 1.018 5.267 1.00 50.31 89 GLU A N 1
ATOM 692 C CA . GLU A 1 89 ? 65.042 1.677 5.610 1.00 50.31 89 GLU A CA 1
ATOM 693 C C . GLU A 1 89 ? 63.870 1.007 4.879 1.00 50.31 89 GLU A C 1
ATOM 695 O O . GLU A 1 89 ? 63.893 0.839 3.663 1.00 50.31 89 GLU A O 1
ATOM 700 N N . GLY A 1 90 ? 62.807 0.656 5.613 1.00 56.50 90 GLY A N 1
ATOM 701 C CA . GLY A 1 90 ? 61.592 0.025 5.075 1.00 56.50 90 GLY A CA 1
ATOM 702 C C . GLY A 1 90 ? 60.678 0.993 4.312 1.00 56.50 90 GLY A C 1
ATOM 703 O O . GLY A 1 90 ? 59.496 1.115 4.636 1.00 56.50 90 GLY A O 1
ATOM 704 N N . ARG A 1 91 ? 61.230 1.727 3.341 1.00 57.22 91 ARG A N 1
ATOM 705 C CA . ARG A 1 91 ? 60.555 2.769 2.556 1.00 57.22 91 ARG A CA 1
ATOM 706 C C . ARG A 1 91 ? 60.799 2.570 1.062 1.00 57.22 91 ARG A C 1
ATOM 708 O O . ARG A 1 91 ? 61.745 3.108 0.502 1.00 57.22 91 ARG A O 1
ATOM 715 N N . VAL A 1 92 ? 59.884 1.848 0.417 1.00 65.19 92 VAL A N 1
ATOM 716 C CA . VAL A 1 92 ? 59.795 1.787 -1.051 1.00 65.19 92 VAL A CA 1
ATOM 717 C C . VAL A 1 92 ? 59.572 3.200 -1.596 1.00 65.19 92 VAL A C 1
ATOM 719 O O . VAL A 1 92 ? 58.609 3.863 -1.197 1.00 65.19 92 VAL A O 1
ATOM 722 N N . ASP A 1 93 ? 60.439 3.659 -2.500 1.00 68.12 93 ASP A N 1
ATOM 723 C CA . ASP A 1 93 ? 60.342 5.013 -3.044 1.00 68.12 93 ASP A CA 1
ATOM 724 C C . ASP A 1 93 ? 59.088 5.215 -3.918 1.00 68.12 93 ASP A C 1
ATOM 726 O O . ASP A 1 93 ? 58.582 4.317 -4.602 1.00 68.12 93 ASP A O 1
ATOM 730 N N . TRP A 1 94 ? 58.586 6.449 -3.922 1.00 64.88 94 TRP A N 1
ATOM 731 C CA . TRP A 1 94 ? 57.405 6.853 -4.674 1.00 64.88 94 TRP A CA 1
ATOM 732 C C . TRP A 1 94 ? 57.588 6.711 -6.194 1.00 64.88 94 TRP A C 1
ATOM 734 O O . TRP A 1 94 ? 56.597 6.520 -6.906 1.00 64.88 94 TRP A O 1
ATOM 744 N N . ALA A 1 95 ? 58.824 6.733 -6.713 1.00 71.31 95 ALA A N 1
ATOM 745 C CA . ALA A 1 95 ? 59.097 6.434 -8.119 1.00 71.31 95 ALA A CA 1
ATOM 746 C C . ALA A 1 95 ? 58.661 5.011 -8.516 1.00 71.31 95 ALA A C 1
ATOM 748 O O . ALA A 1 95 ? 58.064 4.836 -9.582 1.00 71.31 95 ALA A O 1
ATOM 749 N N . VAL A 1 96 ? 58.868 4.015 -7.643 1.00 71.75 96 VAL A N 1
ATOM 750 C CA . VAL A 1 96 ? 58.502 2.610 -7.896 1.00 71.75 96 VAL A CA 1
ATOM 751 C C . VAL A 1 96 ? 56.983 2.468 -8.004 1.00 71.75 96 VAL A C 1
ATOM 753 O O . VAL A 1 96 ? 56.472 1.946 -8.998 1.00 71.75 96 VAL A O 1
ATOM 756 N N . TYR A 1 97 ? 56.233 3.035 -7.053 1.00 68.69 97 TYR A N 1
ATOM 757 C CA . TYR A 1 97 ? 54.766 3.096 -7.126 1.00 68.69 97 TYR A CA 1
ATOM 758 C C . TYR A 1 97 ? 54.280 3.772 -8.413 1.00 68.69 97 TYR A C 1
ATOM 760 O O . TYR A 1 97 ? 53.368 3.278 -9.078 1.00 68.69 97 TYR A O 1
ATOM 768 N N . LYS A 1 98 ? 54.912 4.882 -8.808 1.00 67.00 98 LYS A N 1
ATOM 769 C CA . LYS A 1 98 ? 54.573 5.631 -10.026 1.00 67.00 98 LYS A CA 1
ATOM 770 C C . LYS A 1 98 ? 54.805 4.818 -11.307 1.00 67.00 98 LYS A C 1
ATOM 772 O O . LYS A 1 98 ? 54.061 5.004 -12.272 1.00 67.00 98 LYS A O 1
ATOM 777 N N . TYR A 1 99 ? 55.777 3.903 -11.313 1.00 70.31 99 TYR A N 1
ATOM 778 C CA . TYR A 1 99 ? 55.991 2.942 -12.397 1.00 70.31 99 TYR A CA 1
ATOM 779 C C . TYR A 1 99 ? 54.880 1.878 -12.433 1.00 70.31 99 TYR A C 1
ATOM 781 O O . TYR A 1 99 ? 54.237 1.704 -13.470 1.00 70.31 99 TYR A O 1
ATOM 789 N N . TYR A 1 100 ? 54.557 1.251 -11.294 1.00 67.25 100 TYR A N 1
ATOM 790 C CA . TYR A 1 100 ? 53.455 0.279 -11.189 1.00 67.25 100 TYR A CA 1
ATOM 791 C C . TYR A 1 100 ? 52.097 0.869 -11.615 1.00 67.25 100 TYR A C 1
ATOM 793 O O . TYR A 1 100 ? 51.397 0.268 -12.433 1.00 67.25 100 TYR A O 1
ATOM 801 N N . PHE A 1 101 ? 51.748 2.077 -11.156 1.00 62.84 101 PHE A N 1
ATOM 802 C CA . PHE A 1 101 ? 50.515 2.765 -11.568 1.00 62.84 101 PHE A CA 1
ATOM 803 C C . PHE A 1 101 ? 50.477 3.111 -13.065 1.00 62.84 101 PHE A C 1
ATOM 805 O O . PHE A 1 101 ? 49.395 3.191 -13.645 1.00 62.84 101 PHE A O 1
ATOM 812 N N . ARG A 1 102 ? 51.634 3.305 -13.713 1.00 65.81 102 ARG A N 1
ATOM 813 C CA . ARG A 1 102 ? 51.715 3.537 -15.165 1.00 65.81 102 ARG A CA 1
ATOM 814 C C . ARG A 1 102 ? 51.649 2.230 -15.966 1.00 65.81 102 ARG A C 1
ATOM 816 O O . ARG A 1 102 ? 51.123 2.244 -17.074 1.00 65.81 102 ARG A O 1
ATOM 823 N N . SER A 1 103 ? 52.113 1.120 -15.388 1.00 66.25 103 SER A N 1
ATOM 824 C CA . SER A 1 103 ? 52.036 -0.230 -15.965 1.00 66.25 103 SER A CA 1
ATOM 825 C C . SER A 1 103 ? 50.612 -0.816 -15.930 1.00 66.25 103 SER A C 1
ATOM 827 O O . SER A 1 103 ? 50.165 -1.408 -16.908 1.00 66.25 103 SER A O 1
ATOM 829 N N . MET A 1 104 ? 49.834 -0.564 -14.866 1.00 63.44 104 MET A N 1
ATOM 830 C CA . MET A 1 104 ? 48.439 -1.043 -14.736 1.00 63.44 104 MET A CA 1
ATOM 831 C C . MET A 1 104 ? 47.433 -0.466 -15.761 1.00 63.44 104 MET A C 1
ATOM 833 O O . MET A 1 104 ? 46.298 -0.946 -15.854 1.00 63.44 104 MET A O 1
ATOM 837 N N . GLY A 1 105 ? 47.817 0.555 -16.534 1.00 74.88 105 GLY A N 1
ATOM 838 C CA . GLY A 1 105 ? 47.038 1.077 -17.661 1.00 74.88 105 GLY A CA 1
ATOM 839 C C . GLY A 1 105 ? 45.607 1.528 -17.322 1.00 74.88 105 GLY A C 1
ATOM 840 O O . GLY A 1 105 ? 45.294 1.965 -16.213 1.00 74.88 105 GLY A O 1
ATOM 841 N N . ASN A 1 106 ? 44.706 1.431 -18.305 1.00 79.81 106 ASN A N 1
ATOM 842 C CA . ASN A 1 106 ? 43.325 1.919 -18.177 1.00 79.81 106 ASN A CA 1
ATOM 843 C C . ASN A 1 106 ? 42.459 1.084 -17.212 1.00 79.81 106 ASN A C 1
ATOM 845 O O . ASN A 1 106 ? 41.430 1.571 -16.746 1.00 79.81 106 ASN A O 1
ATOM 849 N N . GLN A 1 107 ? 42.850 -0.158 -16.904 1.00 80.12 107 GLN A N 1
ATOM 850 C CA . GLN A 1 107 ? 42.054 -1.060 -16.062 1.00 80.12 107 GLN A CA 1
ATOM 851 C C . GLN A 1 107 ? 41.980 -0.578 -14.608 1.00 80.12 107 GLN A C 1
ATOM 853 O O . GLN A 1 107 ? 40.904 -0.624 -14.011 1.00 80.12 107 GLN A O 1
ATOM 858 N N . TYR A 1 108 ? 43.082 -0.041 -14.067 1.00 83.88 108 TYR A N 1
ATOM 859 C CA . TYR A 1 108 ? 43.094 0.574 -12.736 1.00 83.88 108 TYR A CA 1
ATOM 860 C C . TYR A 1 108 ? 42.092 1.731 -12.647 1.00 83.88 108 TYR A C 1
ATOM 862 O O . TYR A 1 108 ? 41.236 1.733 -11.767 1.00 83.88 108 TYR A O 1
ATOM 870 N N . TRP A 1 109 ? 42.117 2.653 -13.615 1.00 85.94 109 TRP A N 1
ATOM 871 C CA . TRP A 1 109 ? 41.191 3.788 -13.662 1.00 85.94 109 TRP A CA 1
ATOM 872 C C . TRP A 1 109 ? 39.725 3.354 -13.738 1.00 85.94 109 TRP A C 1
ATOM 874 O O . TRP A 1 109 ? 38.906 3.853 -12.970 1.00 85.94 109 TRP A O 1
ATOM 884 N N . ILE A 1 110 ? 39.391 2.399 -14.614 1.00 88.44 110 ILE A N 1
ATOM 885 C CA . ILE A 1 110 ? 38.026 1.860 -14.728 1.00 88.44 110 ILE A CA 1
ATOM 886 C C . ILE A 1 110 ? 37.579 1.240 -13.395 1.00 88.44 110 ILE A C 1
ATOM 888 O O . ILE A 1 110 ? 36.483 1.536 -12.923 1.00 88.44 110 ILE A O 1
ATOM 892 N N . SER A 1 111 ? 38.438 0.442 -12.753 1.00 87.94 111 SER A N 1
ATOM 893 C CA . SER A 1 111 ? 38.161 -0.168 -11.447 1.00 87.94 111 SER A CA 1
ATOM 894 C C . SER A 1 111 ? 37.937 0.883 -10.350 1.00 87.94 111 SER A C 1
ATOM 896 O O . SER A 1 111 ? 36.949 0.816 -9.617 1.00 87.94 111 SER A O 1
ATOM 898 N N . THR A 1 112 ? 38.785 1.915 -10.279 1.00 89.38 112 THR A N 1
ATOM 899 C CA . THR A 1 112 ? 38.658 3.014 -9.310 1.00 89.38 112 THR A CA 1
ATOM 900 C C . THR A 1 112 ? 37.380 3.830 -9.522 1.00 89.38 112 THR A C 1
ATOM 902 O O . THR A 1 112 ? 36.689 4.131 -8.548 1.00 89.38 112 THR A O 1
ATOM 905 N N . TYR A 1 113 ? 37.012 4.146 -10.770 1.00 92.69 113 TYR A N 1
ATOM 906 C CA . TYR A 1 113 ? 35.751 4.836 -11.059 1.00 92.69 113 TYR A CA 1
ATOM 907 C C . TYR A 1 113 ? 34.528 3.976 -10.714 1.00 92.69 113 TYR A C 1
ATOM 909 O O . TYR A 1 113 ? 33.594 4.488 -10.099 1.00 92.69 113 TYR A O 1
ATOM 917 N N . LEU A 1 114 ? 34.536 2.675 -11.027 1.00 92.62 114 LEU A N 1
ATOM 918 C CA . LEU A 1 114 ? 33.454 1.760 -10.647 1.00 92.62 114 LEU A CA 1
ATOM 919 C C . LEU A 1 114 ? 33.314 1.644 -9.122 1.00 92.62 114 LEU A C 1
ATOM 921 O O . LEU A 1 114 ? 32.206 1.763 -8.603 1.00 92.62 114 LEU A O 1
ATOM 925 N N . ALA A 1 115 ? 34.422 1.492 -8.391 1.00 92.62 115 ALA A N 1
ATOM 926 C CA . ALA A 1 115 ? 34.417 1.466 -6.929 1.00 92.62 115 ALA A CA 1
ATOM 927 C C . ALA A 1 115 ? 33.866 2.773 -6.328 1.00 92.62 115 ALA A C 1
ATOM 929 O O . ALA A 1 115 ? 33.080 2.737 -5.380 1.00 92.62 115 ALA A O 1
ATOM 930 N N . TRP A 1 116 ? 34.215 3.928 -6.905 1.00 94.69 116 TRP A N 1
ATOM 931 C CA . TRP A 1 116 ? 33.698 5.229 -6.474 1.00 94.69 116 TRP A CA 1
ATOM 932 C C . TRP A 1 116 ? 32.200 5.407 -6.775 1.00 94.69 116 TRP A C 1
ATOM 934 O O . TRP A 1 116 ? 31.465 5.912 -5.925 1.00 94.69 116 TRP A O 1
ATOM 944 N N . ILE A 1 117 ? 31.714 4.936 -7.928 1.00 93.56 117 ILE A N 1
ATOM 945 C CA . ILE A 1 117 ? 30.283 4.929 -8.285 1.00 93.56 117 ILE A CA 1
ATOM 946 C C . ILE A 1 117 ? 29.487 4.018 -7.337 1.00 93.56 117 ILE A C 1
ATOM 948 O O . ILE A 1 117 ? 28.427 4.409 -6.844 1.00 93.56 117 ILE A O 1
ATOM 952 N N . LEU A 1 118 ? 30.003 2.828 -7.017 1.00 92.81 118 LEU A N 1
ATOM 953 C CA . LEU A 1 118 ? 29.379 1.911 -6.056 1.00 92.81 118 LEU A CA 1
ATOM 954 C C . LEU A 1 118 ? 29.353 2.505 -4.638 1.00 92.81 118 LEU A C 1
ATOM 956 O O . LEU A 1 118 ? 28.319 2.463 -3.973 1.00 92.81 118 LEU A O 1
ATOM 960 N N . PHE A 1 119 ? 30.447 3.124 -4.187 1.00 93.88 119 PHE A N 1
ATOM 961 C CA . PHE A 1 119 ? 30.503 3.766 -2.871 1.00 93.88 119 PHE A CA 1
ATOM 962 C C . PHE A 1 119 ? 29.562 4.978 -2.762 1.00 93.88 119 PHE A C 1
ATOM 964 O O . PHE A 1 119 ? 28.828 5.110 -1.783 1.00 93.88 119 PHE A O 1
ATOM 971 N N . THR A 1 120 ? 29.541 5.856 -3.770 1.00 91.62 120 THR A N 1
ATOM 972 C CA . THR A 1 120 ? 28.677 7.050 -3.775 1.00 91.62 120 THR A CA 1
ATOM 973 C C . THR A 1 120 ? 27.195 6.697 -3.889 1.00 91.62 120 THR A C 1
ATOM 975 O O . THR A 1 120 ? 26.388 7.278 -3.165 1.00 91.62 120 THR A O 1
ATOM 978 N N . SER A 1 121 ? 26.823 5.710 -4.711 1.00 87.50 121 SER A N 1
ATOM 979 C CA . SER A 1 121 ? 25.434 5.235 -4.804 1.00 87.50 121 SER A CA 1
ATOM 980 C C . SER A 1 121 ? 24.963 4.538 -3.521 1.00 87.50 121 SER A C 1
ATOM 982 O O . SER A 1 121 ? 23.886 4.865 -3.022 1.00 87.50 121 SER A O 1
ATOM 984 N N . ALA A 1 122 ? 25.778 3.663 -2.919 1.00 90.00 122 ALA A N 1
ATOM 985 C CA . ALA A 1 122 ? 25.460 3.039 -1.632 1.00 90.00 122 ALA A CA 1
ATOM 986 C C . ALA A 1 122 ? 25.316 4.080 -0.503 1.00 90.00 122 ALA A C 1
ATOM 988 O O . ALA A 1 122 ? 24.364 4.026 0.277 1.00 90.00 122 ALA A O 1
ATOM 989 N N . SER A 1 123 ? 26.219 5.065 -0.457 1.00 91.38 123 SER A N 1
ATOM 990 C CA . SER A 1 123 ? 26.165 6.185 0.490 1.00 91.38 123 SER A CA 1
ATOM 991 C C . SER A 1 123 ? 24.898 7.032 0.311 1.00 91.38 123 SER A C 1
ATOM 993 O O . SER A 1 123 ? 24.214 7.330 1.289 1.00 91.38 123 SER A O 1
ATOM 995 N N . LEU A 1 124 ? 24.515 7.347 -0.934 1.00 88.00 124 LEU A N 1
ATOM 996 C CA . LEU A 1 124 ? 23.293 8.096 -1.244 1.00 88.00 124 LEU A CA 1
ATOM 997 C C . LEU A 1 124 ? 22.021 7.341 -0.825 1.00 88.00 124 LEU A C 1
ATOM 999 O O . LEU A 1 124 ? 21.123 7.944 -0.238 1.00 88.00 124 LEU A O 1
ATOM 1003 N N . VAL A 1 125 ? 21.946 6.030 -1.078 1.00 86.00 125 VAL A N 1
ATOM 1004 C CA . VAL A 1 125 ? 20.812 5.195 -0.643 1.00 86.00 125 VAL A CA 1
ATOM 1005 C C . VAL A 1 125 ? 20.726 5.150 0.884 1.00 86.00 125 VAL A C 1
ATOM 1007 O O . VAL A 1 125 ? 19.645 5.355 1.437 1.00 86.00 125 VAL A O 1
ATOM 1010 N N . LEU A 1 126 ? 21.850 4.962 1.583 1.00 88.44 126 LEU A N 1
ATOM 1011 C CA . LEU A 1 126 ? 21.886 4.968 3.048 1.00 88.44 126 LEU A CA 1
ATOM 1012 C C . LEU A 1 126 ? 21.485 6.335 3.631 1.00 88.44 126 LEU A C 1
ATOM 1014 O O . LEU A 1 126 ? 20.714 6.394 4.593 1.00 88.44 126 LEU A O 1
ATOM 1018 N N . ALA A 1 127 ? 21.950 7.434 3.033 1.00 89.00 127 ALA A N 1
ATOM 1019 C CA . ALA A 1 127 ? 21.576 8.793 3.420 1.00 89.00 127 ALA A CA 1
ATOM 1020 C C . ALA A 1 127 ? 20.074 9.058 3.213 1.00 89.00 127 ALA A C 1
ATOM 1022 O O . ALA A 1 127 ? 19.421 9.602 4.102 1.00 89.00 127 ALA A O 1
ATOM 1023 N N . LEU A 1 128 ? 19.497 8.622 2.088 1.00 85.06 128 LEU A N 1
ATOM 1024 C CA . LEU A 1 128 ? 18.065 8.763 1.817 1.00 85.06 128 LEU A CA 1
ATOM 1025 C C . LEU A 1 128 ? 17.210 7.937 2.793 1.00 85.06 128 LEU A C 1
ATOM 1027 O O . LEU A 1 128 ? 16.238 8.454 3.345 1.00 85.06 128 LEU A O 1
ATOM 1031 N N . VAL A 1 129 ? 17.573 6.672 3.031 1.00 83.94 129 VAL A N 1
ATOM 1032 C CA . VAL A 1 129 ? 16.853 5.782 3.958 1.00 83.94 129 VAL A CA 1
ATOM 1033 C C . VAL A 1 129 ? 16.913 6.326 5.386 1.00 83.94 129 VAL A C 1
ATOM 1035 O O . VAL A 1 129 ? 15.879 6.432 6.043 1.00 83.94 129 VAL A O 1
ATOM 1038 N N . THR A 1 130 ? 18.089 6.741 5.867 1.00 86.81 130 THR A N 1
ATOM 1039 C CA . THR A 1 130 ? 18.220 7.327 7.213 1.00 86.81 130 THR A CA 1
ATOM 1040 C C . THR A 1 130 ? 17.478 8.660 7.341 1.00 86.81 130 THR A C 1
ATOM 1042 O O . THR A 1 130 ? 16.797 8.872 8.343 1.00 86.81 130 THR A O 1
ATOM 1045 N N . PHE A 1 131 ? 17.512 9.524 6.322 1.00 87.06 131 PHE A N 1
ATOM 1046 C CA . PHE A 1 131 ? 16.732 10.765 6.286 1.00 87.06 131 PHE A CA 1
ATOM 1047 C C . PHE A 1 131 ? 15.218 10.510 6.349 1.00 87.06 131 PHE A C 1
ATOM 1049 O O . PHE A 1 131 ? 14.523 11.130 7.158 1.00 87.06 131 PHE A O 1
ATOM 1056 N N . LEU A 1 132 ? 14.700 9.563 5.559 1.00 82.50 132 LEU A N 1
ATOM 1057 C CA . LEU A 1 132 ? 13.274 9.227 5.550 1.00 82.50 132 LEU A CA 1
ATOM 1058 C C . LEU A 1 132 ? 12.824 8.520 6.839 1.00 82.50 132 LEU A C 1
ATOM 1060 O O . LEU A 1 132 ? 11.727 8.799 7.317 1.00 82.50 132 LEU A O 1
ATOM 1064 N N . LEU A 1 133 ? 13.677 7.711 7.480 1.00 83.31 133 LEU A N 1
ATOM 1065 C CA . LEU A 1 133 ? 13.409 7.157 8.817 1.00 83.31 133 LEU A CA 1
ATOM 1066 C C . LEU A 1 133 ? 13.401 8.237 9.915 1.00 83.31 133 LEU A C 1
ATOM 1068 O O . LEU A 1 133 ? 12.571 8.189 10.825 1.00 83.31 133 LEU A O 1
ATOM 1072 N N . LEU A 1 134 ? 14.277 9.246 9.834 1.00 88.06 134 LEU A N 1
ATOM 1073 C CA . LEU A 1 134 ? 14.266 10.391 10.754 1.00 88.06 134 LEU A CA 1
ATOM 1074 C C . LEU A 1 134 ? 13.019 11.270 10.562 1.00 88.06 134 LEU A C 1
ATOM 1076 O O . LEU A 1 134 ? 12.430 11.718 11.550 1.00 88.06 134 LEU A O 1
ATOM 1080 N N . LEU A 1 135 ? 12.581 11.477 9.315 1.00 87.19 135 LEU A N 1
ATOM 1081 C CA . LEU A 1 135 ? 11.313 12.139 8.999 1.00 87.19 135 LEU A CA 1
ATOM 1082 C C . LEU A 1 135 ? 10.111 11.342 9.518 1.00 87.19 135 LEU A C 1
ATOM 1084 O O . LEU A 1 135 ? 9.269 11.920 10.202 1.00 87.19 135 LEU A O 1
ATOM 1088 N N . ALA A 1 136 ? 10.061 10.030 9.271 1.00 86.44 136 ALA A N 1
ATOM 1089 C CA . ALA A 1 136 ? 9.006 9.146 9.763 1.00 86.44 136 ALA A CA 1
ATOM 1090 C C . ALA A 1 136 ? 8.906 9.185 11.293 1.00 86.44 136 ALA A C 1
ATOM 1092 O O . ALA A 1 136 ? 7.841 9.463 11.833 1.00 86.44 136 ALA A O 1
ATOM 1093 N N . ARG A 1 137 ? 10.033 9.050 12.005 1.00 88.19 137 ARG A N 1
ATOM 1094 C CA . ARG A 1 137 ? 10.094 9.178 13.471 1.00 88.19 137 ARG A CA 1
ATOM 1095 C C . ARG A 1 137 ? 9.606 10.545 13.971 1.00 88.19 137 ARG A C 1
ATOM 1097 O O . ARG A 1 137 ? 8.984 10.625 15.031 1.00 88.19 137 ARG A O 1
ATOM 1104 N N . LYS A 1 138 ? 9.887 11.631 13.240 1.00 90.56 138 LYS A N 1
ATOM 1105 C CA . LYS A 1 138 ? 9.397 12.979 13.577 1.00 90.56 138 LYS A CA 1
ATOM 1106 C C . LYS A 1 138 ? 7.888 13.108 13.334 1.00 90.56 138 LYS A C 1
ATOM 1108 O O . LYS A 1 138 ? 7.202 13.681 14.179 1.00 90.56 138 LYS A O 1
ATOM 1113 N N . ALA A 1 139 ? 7.380 12.561 12.230 1.00 88.38 139 ALA A N 1
ATOM 1114 C CA . ALA A 1 139 ? 5.958 12.537 11.894 1.00 88.38 139 ALA A CA 1
ATOM 1115 C C . ALA A 1 139 ? 5.157 11.687 12.895 1.00 88.38 139 ALA A C 1
ATOM 1117 O O . ALA A 1 139 ? 4.222 12.206 13.494 1.00 88.38 139 ALA A O 1
ATOM 1118 N N . SER A 1 140 ? 5.596 10.453 13.165 1.00 88.75 140 SER A N 1
ATOM 1119 C CA . SER A 1 140 ? 5.085 9.550 14.209 1.00 88.75 140 SER A CA 1
ATOM 1120 C C . SER A 1 140 ? 4.950 10.257 15.558 1.00 88.75 140 SER A C 1
ATOM 1122 O O . SER A 1 140 ? 3.849 10.372 16.099 1.00 88.75 140 SER A O 1
ATOM 1124 N N . LYS A 1 141 ? 6.041 10.853 16.069 1.00 90.44 141 LYS A N 1
ATOM 1125 C CA . LYS A 1 141 ? 6.011 11.589 17.343 1.00 90.44 141 LYS A CA 1
ATOM 1126 C C . LYS A 1 141 ? 5.031 12.770 17.313 1.00 90.44 141 LYS A C 1
ATOM 1128 O O . LYS A 1 141 ? 4.390 13.043 18.325 1.00 90.44 141 LYS A O 1
ATOM 1133 N N . SER A 1 142 ? 4.915 13.467 16.181 1.00 91.44 142 SER A N 1
ATOM 1134 C CA . SER A 1 142 ? 3.963 14.572 16.020 1.00 91.44 142 SER A CA 1
ATOM 1135 C C . SER A 1 142 ? 2.511 14.084 16.014 1.00 91.44 142 SER A C 1
ATOM 1137 O O . SER A 1 142 ? 1.680 14.694 16.678 1.00 91.44 142 SER A O 1
ATOM 1139 N N . LEU A 1 143 ? 2.219 12.979 15.321 1.00 91.44 143 LEU A N 1
ATOM 1140 C CA . LEU A 1 143 ? 0.892 12.362 15.249 1.00 91.44 143 LEU A CA 1
ATOM 1141 C C . LEU A 1 143 ? 0.468 11.773 16.601 1.00 91.44 143 LEU A C 1
ATOM 1143 O O . LEU A 1 143 ? -0.655 12.001 17.044 1.00 91.44 143 LEU A O 1
ATOM 1147 N N . HIS A 1 144 ? 1.374 11.086 17.305 1.00 91.12 144 HIS A N 1
ATOM 1148 C CA . HIS A 1 144 ? 1.137 10.619 18.674 1.00 91.12 144 HIS A CA 1
ATOM 1149 C C . HIS A 1 144 ? 0.852 11.789 19.631 1.00 91.12 144 HIS A C 1
ATOM 1151 O O . HIS A 1 144 ? -0.060 11.705 20.451 1.00 91.12 144 HIS A O 1
ATOM 1157 N N . ALA A 1 145 ? 1.579 12.904 19.513 1.00 90.62 145 ALA A N 1
ATOM 1158 C CA . ALA A 1 145 ? 1.310 14.092 20.320 1.00 90.62 145 ALA A CA 1
ATOM 1159 C C . ALA A 1 145 ? -0.041 14.753 19.974 1.00 90.62 145 ALA A C 1
ATOM 1161 O O . ALA A 1 145 ? -0.736 15.209 20.884 1.00 90.62 145 ALA A O 1
ATOM 1162 N N . SER A 1 146 ? -0.437 14.781 18.694 1.00 90.12 146 SER A N 1
ATOM 1163 C CA . SER A 1 146 ? -1.701 15.392 18.262 1.00 90.12 146 SER A CA 1
ATOM 1164 C C . SER A 1 146 ? -2.941 14.554 18.572 1.00 90.12 146 SER A C 1
ATOM 1166 O O . SER A 1 146 ? -4.010 15.135 18.692 1.00 90.12 146 SER A O 1
ATOM 1168 N N . ILE A 1 147 ? -2.834 13.227 18.728 1.00 91.88 147 ILE A N 1
ATOM 1169 C CA . ILE A 1 147 ? -3.967 12.382 19.155 1.00 91.88 147 ILE A CA 1
ATOM 1170 C C . ILE A 1 147 ? -4.150 12.350 20.681 1.00 91.88 147 ILE A C 1
ATOM 1172 O O . ILE A 1 147 ? -5.282 12.363 21.156 1.00 91.88 147 ILE A O 1
ATOM 1176 N N . ILE A 1 148 ? -3.066 12.322 21.468 1.00 91.62 148 ILE A N 1
ATOM 1177 C CA . ILE A 1 148 ? -3.159 12.087 22.922 1.00 91.62 148 ILE A CA 1
ATOM 1178 C C . ILE A 1 148 ? -3.919 13.208 23.646 1.00 91.62 148 ILE A C 1
ATOM 1180 O O . ILE A 1 148 ? -4.778 12.914 24.474 1.00 91.62 148 ILE A O 1
ATOM 1184 N N . ASN A 1 149 ? -3.637 14.480 23.346 1.00 87.88 149 ASN A N 1
ATOM 1185 C CA . ASN A 1 149 ? -4.239 15.604 24.075 1.00 87.88 149 ASN A CA 1
ATOM 1186 C C . ASN A 1 149 ? -5.757 15.765 23.794 1.00 87.88 149 ASN A C 1
ATOM 1188 O O . ASN A 1 149 ? -6.514 15.810 24.764 1.00 87.88 149 ASN A O 1
ATOM 1192 N N . PRO A 1 150 ? -6.250 15.762 22.534 1.00 88.88 150 PRO A N 1
ATOM 1193 C CA . PRO A 1 150 ? -7.691 15.775 22.257 1.00 88.88 150 PRO A CA 1
ATOM 1194 C C . PRO A 1 150 ? -8.424 14.545 22.799 1.00 88.88 150 PRO A C 1
ATOM 1196 O O . PRO A 1 150 ? -9.515 14.688 23.337 1.00 88.88 150 PRO A O 1
ATOM 1199 N N . LEU A 1 151 ? -7.819 13.352 22.722 1.00 91.56 151 LEU A N 1
ATOM 1200 C CA . LEU A 1 151 ? -8.442 12.120 23.211 1.00 91.56 151 LEU A CA 1
ATOM 1201 C C . LEU A 1 151 ? -8.598 12.108 24.737 1.00 91.56 151 LEU A C 1
ATOM 1203 O O . LEU A 1 151 ? -9.689 11.835 25.229 1.00 91.56 151 LEU A O 1
ATOM 1207 N N . VAL A 1 152 ? -7.539 12.427 25.492 1.00 90.75 152 VAL A N 1
ATOM 1208 C CA . VAL A 1 152 ? -7.592 12.483 26.969 1.00 90.75 152 VAL A CA 1
ATOM 1209 C C . VAL A 1 152 ? -8.546 13.577 27.458 1.00 90.75 152 VAL A C 1
ATOM 1211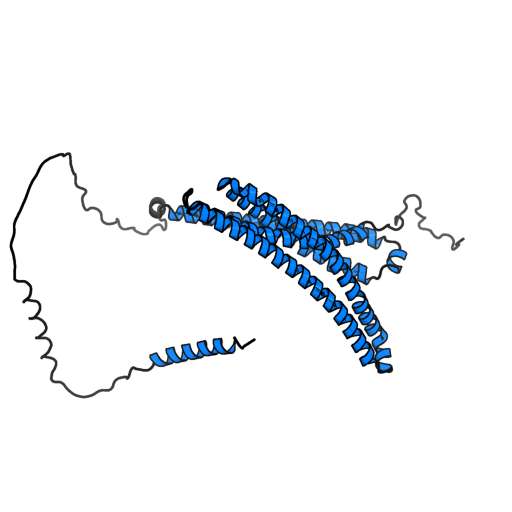 O O . VAL A 1 152 ? -9.102 13.456 28.543 1.00 90.75 152 VAL A O 1
ATOM 1214 N N . ARG A 1 153 ? -8.775 14.617 26.647 1.00 90.25 153 ARG A N 1
ATOM 1215 C CA . ARG A 1 153 ? -9.765 15.670 26.902 1.00 90.25 153 ARG A CA 1
ATOM 1216 C C . ARG A 1 153 ? -11.119 15.440 26.221 1.00 90.25 153 ARG A C 1
ATOM 1218 O O . ARG A 1 153 ? -11.915 16.370 26.199 1.00 90.25 153 ARG A O 1
ATOM 1225 N N . SER A 1 154 ? -11.398 14.285 25.622 1.00 91.56 154 SER A N 1
ATOM 1226 C CA . SER A 1 154 ? -12.701 14.055 24.978 1.00 91.56 154 SER A CA 1
ATOM 1227 C C . SER A 1 154 ? -13.796 13.781 26.021 1.00 91.56 154 SER A C 1
ATOM 1229 O O . SER A 1 154 ? -13.532 13.198 27.070 1.00 91.56 154 SER A O 1
ATOM 1231 N N . LEU A 1 155 ? -15.025 14.237 25.753 1.00 90.94 155 LEU A N 1
ATOM 1232 C CA . LEU A 1 155 ? -16.159 14.107 26.680 1.00 90.94 155 LEU A CA 1
ATOM 1233 C C . LEU A 1 155 ? -16.463 12.628 26.978 1.00 90.94 155 LEU A C 1
ATOM 1235 O O . LEU A 1 155 ? -16.375 11.800 26.075 1.00 90.94 155 LEU A O 1
ATOM 1239 N N . MET A 1 156 ? -16.946 12.303 28.186 1.00 90.19 156 MET A N 1
ATOM 1240 C CA . MET A 1 156 ? -17.277 10.914 28.569 1.00 90.19 156 MET A CA 1
ATOM 1241 C C . MET A 1 156 ? -18.184 10.190 27.551 1.00 90.19 156 MET A C 1
ATOM 1243 O O . MET A 1 156 ? -17.917 9.046 27.194 1.00 90.19 156 MET A O 1
ATOM 1247 N N . SER A 1 157 ? -19.158 10.899 26.964 1.00 91.44 157 SER A N 1
ATOM 1248 C CA . SER A 1 157 ? -20.050 10.370 25.919 1.00 91.44 157 SER A CA 1
ATOM 1249 C C . SER A 1 157 ? -19.317 9.813 24.687 1.00 91.44 157 SER A C 1
ATOM 1251 O O . SER A 1 157 ? -19.845 8.921 24.022 1.00 91.44 157 SER A O 1
ATOM 1253 N N . PHE A 1 158 ? -18.106 10.292 24.375 1.00 90.81 158 PHE A N 1
ATOM 1254 C CA . PHE A 1 158 ? -17.269 9.701 23.327 1.00 90.81 158 PHE A CA 1
ATOM 1255 C C . PHE A 1 158 ? -16.809 8.290 23.713 1.00 90.81 158 PHE A C 1
ATOM 1257 O O . PHE A 1 158 ? -16.858 7.393 22.872 1.00 90.81 158 PHE A O 1
ATOM 1264 N N . PHE A 1 159 ? -16.405 8.079 24.968 1.00 91.12 159 PHE A N 1
ATOM 1265 C CA . PHE A 1 159 ? -15.979 6.779 25.489 1.00 91.12 159 PHE A CA 1
ATOM 1266 C C . PHE A 1 159 ? -17.154 5.809 25.676 1.00 91.12 159 PHE A C 1
ATOM 1268 O O . PHE A 1 159 ? -17.005 4.629 25.366 1.00 91.12 159 PHE A O 1
ATOM 1275 N N . ASP A 1 160 ? -18.331 6.302 26.077 1.00 90.75 160 ASP A N 1
ATOM 1276 C CA . ASP A 1 160 ? -19.555 5.491 26.181 1.00 90.75 160 ASP A CA 1
ATOM 1277 C C . ASP A 1 160 ? -19.998 4.927 24.816 1.00 90.75 160 ASP A C 1
ATOM 1279 O O . ASP A 1 160 ? -20.456 3.788 24.713 1.00 90.75 160 ASP A O 1
ATOM 1283 N N . VAL A 1 161 ? -19.837 5.711 23.741 1.00 88.62 161 VAL A N 1
ATOM 1284 C CA . VAL A 1 161 ? -20.192 5.317 22.363 1.00 88.62 161 VAL A CA 1
ATOM 1285 C C . VAL A 1 161 ? -19.049 4.564 21.656 1.00 88.62 161 VAL A C 1
ATOM 1287 O O . VAL A 1 161 ? -19.289 3.725 20.778 1.00 88.62 161 VAL A O 1
ATOM 1290 N N . THR A 1 162 ? -17.791 4.832 22.015 1.00 86.56 162 THR A N 1
ATOM 1291 C CA . THR A 1 162 ? -16.610 4.304 21.314 1.00 86.56 162 THR A CA 1
ATOM 1292 C C . THR A 1 162 ? -15.965 3.151 22.070 1.00 86.56 162 THR A C 1
ATOM 1294 O O . THR A 1 162 ? -15.113 3.345 22.931 1.00 86.56 162 THR A O 1
ATOM 1297 N N . LEU A 1 163 ? -16.297 1.925 21.644 1.00 84.25 163 LEU A N 1
ATOM 1298 C CA . LEU A 1 163 ? -15.643 0.682 22.076 1.00 84.25 163 LEU A CA 1
ATOM 1299 C C . LEU A 1 163 ? -14.120 0.852 22.230 1.00 84.25 163 LEU A C 1
ATOM 1301 O O . LEU A 1 163 ? -13.423 1.118 21.248 1.00 84.25 163 LEU A O 1
ATOM 1305 N N . SER A 1 164 ? -13.599 0.608 23.434 1.00 82.38 164 SER A N 1
ATOM 1306 C CA . SER A 1 164 ? -12.175 0.756 23.784 1.00 82.38 164 SER A CA 1
ATOM 1307 C C . SER A 1 164 ? -11.226 0.021 22.826 1.00 82.38 164 SER A C 1
ATOM 1309 O O . SER A 1 164 ? -10.164 0.539 22.480 1.00 82.38 164 SER A O 1
ATOM 1311 N N . GLY A 1 165 ? -11.639 -1.139 22.302 1.00 76.75 165 GLY A N 1
ATOM 1312 C CA . GLY A 1 165 ? -10.905 -1.886 21.277 1.00 76.75 165 GLY A CA 1
ATOM 1313 C C . GLY A 1 165 ? -10.650 -1.104 19.978 1.00 76.75 165 GLY A C 1
ATOM 1314 O O . GLY A 1 165 ? -9.597 -1.284 19.370 1.00 76.75 165 GLY A O 1
ATOM 1315 N N . LYS A 1 166 ? -11.542 -0.185 19.571 1.00 82.06 166 LYS A N 1
ATOM 1316 C CA . LYS A 1 166 ? -11.303 0.714 18.422 1.00 82.06 166 LYS A CA 1
ATOM 1317 C C . LYS A 1 166 ? -10.154 1.679 18.713 1.00 82.06 166 LYS A C 1
ATOM 1319 O O . LYS A 1 166 ? -9.280 1.847 17.866 1.00 82.06 166 LYS A O 1
ATOM 1324 N N . ILE A 1 167 ? -10.140 2.261 19.915 1.00 89.38 167 ILE A N 1
ATOM 1325 C CA . ILE A 1 167 ? -9.109 3.203 20.372 1.00 89.38 167 ILE A CA 1
ATOM 1326 C C . ILE A 1 167 ? -7.749 2.493 20.422 1.00 89.38 167 ILE A C 1
ATOM 1328 O O . ILE A 1 167 ? -6.784 2.960 19.820 1.00 89.38 167 ILE A O 1
ATOM 1332 N N . ILE A 1 168 ? -7.690 1.308 21.042 1.00 88.12 168 ILE A N 1
ATOM 1333 C CA . ILE A 1 168 ? -6.481 0.467 21.089 1.00 88.12 168 ILE A CA 1
ATOM 1334 C C . ILE A 1 168 ? -5.993 0.131 19.672 1.00 88.12 168 ILE A C 1
ATOM 1336 O O . ILE A 1 168 ? -4.798 0.233 19.396 1.00 88.12 168 ILE A O 1
ATOM 1340 N N . ASN A 1 169 ? -6.897 -0.199 18.743 1.00 85.56 169 ASN A N 1
ATOM 1341 C CA . ASN A 1 169 ? -6.522 -0.510 17.364 1.00 85.56 169 ASN A CA 1
ATOM 1342 C C . ASN A 1 169 ? -5.930 0.697 16.605 1.00 85.56 169 ASN A C 1
ATOM 1344 O O . ASN A 1 169 ? -5.074 0.494 15.744 1.00 85.56 169 ASN A O 1
ATOM 1348 N N . ARG A 1 170 ? -6.298 1.945 16.954 1.00 89.81 170 ARG A N 1
ATOM 1349 C CA . ARG A 1 170 ? -5.602 3.141 16.437 1.00 89.81 170 ARG A CA 1
ATOM 1350 C C . ARG A 1 170 ? -4.148 3.169 16.903 1.00 89.81 170 ARG A C 1
ATOM 1352 O O . ARG A 1 170 ? -3.246 3.205 16.071 1.00 89.81 170 ARG A O 1
ATOM 1359 N N . PHE A 1 171 ? -3.923 3.099 18.217 1.00 90.06 171 PHE A N 1
ATOM 1360 C CA . PHE A 1 171 ? -2.580 3.172 18.811 1.00 90.06 171 PHE A CA 1
ATOM 1361 C C . PHE A 1 171 ? -1.676 1.979 18.476 1.00 90.06 171 PHE A C 1
ATOM 1363 O O . PHE A 1 171 ? -0.461 2.145 18.457 1.00 90.06 171 PHE A O 1
ATOM 1370 N N . ALA A 1 172 ? -2.242 0.800 18.202 1.00 88.31 172 ALA A N 1
ATOM 1371 C CA . ALA A 1 172 ? -1.481 -0.391 17.837 1.00 88.31 172 ALA A CA 1
ATOM 1372 C C . ALA A 1 172 ? -1.327 -0.559 16.314 1.00 88.31 172 ALA A C 1
ATOM 1374 O O . ALA A 1 172 ? -0.214 -0.512 15.794 1.00 88.31 172 ALA A O 1
ATOM 1375 N N . HIS A 1 173 ? -2.428 -0.768 15.584 1.00 86.81 173 HIS A N 1
ATOM 1376 C CA . HIS A 1 173 ? -2.374 -1.153 14.172 1.00 86.81 173 HIS A CA 1
ATOM 1377 C C . HIS A 1 173 ? -2.151 0.046 13.249 1.00 86.81 173 HIS A C 1
ATOM 1379 O O . HIS A 1 173 ? -1.250 0.012 12.409 1.00 86.81 173 HIS A O 1
ATOM 1385 N N . ASP A 1 174 ? -2.965 1.100 13.373 1.00 91.00 174 ASP A N 1
ATOM 1386 C CA . ASP A 1 174 ? -2.869 2.245 12.459 1.00 91.00 174 ASP A CA 1
ATOM 1387 C C . ASP A 1 174 ? -1.514 2.968 12.641 1.00 91.00 174 ASP A C 1
ATOM 1389 O O . ASP A 1 174 ? -0.834 3.202 11.645 1.00 91.00 174 ASP A O 1
ATOM 1393 N N . PHE A 1 175 ? -1.029 3.184 13.874 1.00 91.25 175 PHE A N 1
ATOM 1394 C CA . PHE A 1 175 ? 0.330 3.716 14.100 1.00 91.25 175 PHE A CA 1
ATOM 1395 C C . PHE A 1 175 ? 1.456 2.791 13.606 1.00 91.25 175 PHE A C 1
ATOM 1397 O O . PHE A 1 175 ? 2.356 3.270 12.928 1.00 91.25 175 PHE A O 1
ATOM 1404 N N . SER A 1 176 ? 1.400 1.470 13.828 1.00 90.62 176 SER A N 1
ATOM 1405 C CA . SER A 1 176 ? 2.394 0.538 13.249 1.00 90.62 176 SER A CA 1
ATOM 1406 C C . SER A 1 176 ? 2.436 0.610 11.711 1.00 90.62 176 SER A C 1
ATOM 1408 O O . SER A 1 176 ? 3.502 0.587 11.090 1.00 90.62 176 SER A O 1
ATOM 1410 N N . THR A 1 177 ? 1.273 0.795 11.080 1.00 89.88 177 THR A N 1
ATOM 1411 C CA . THR A 1 177 ? 1.152 0.973 9.625 1.00 89.88 177 THR A CA 1
ATOM 1412 C C . THR A 1 177 ? 1.780 2.301 9.164 1.00 89.88 177 THR A C 1
ATOM 1414 O O . THR A 1 177 ? 2.502 2.328 8.164 1.00 89.88 177 THR A O 1
ATOM 1417 N N . ILE A 1 178 ? 1.558 3.389 9.909 1.00 90.31 178 ILE A N 1
ATOM 1418 C CA . ILE A 1 178 ? 2.114 4.729 9.647 1.00 90.31 178 ILE A CA 1
ATOM 1419 C C . ILE A 1 178 ? 3.632 4.781 9.877 1.00 90.31 178 ILE A C 1
ATOM 1421 O O . ILE A 1 178 ? 4.334 5.466 9.137 1.00 90.31 178 ILE A O 1
ATOM 1425 N N . ASP A 1 179 ? 4.145 4.042 10.858 1.00 90.00 179 ASP A N 1
ATOM 1426 C CA . ASP A 1 179 ? 5.551 4.100 11.265 1.00 90.00 179 ASP A CA 1
ATOM 1427 C C . ASP A 1 179 ? 6.447 3.149 10.456 1.00 90.00 179 ASP A C 1
ATOM 1429 O O . ASP A 1 179 ? 7.629 3.442 10.266 1.00 90.00 179 ASP A O 1
ATOM 1433 N N . MET A 1 180 ? 5.904 2.031 9.952 1.00 87.81 180 MET A N 1
ATOM 1434 C CA . MET A 1 180 ? 6.667 1.031 9.189 1.00 87.81 180 MET A CA 1
ATOM 1435 C C . MET A 1 180 ? 6.321 0.989 7.696 1.00 87.81 180 MET A C 1
ATOM 1437 O O . MET A 1 180 ? 7.224 1.022 6.859 1.00 87.81 180 MET A O 1
ATOM 1441 N N . GLN A 1 181 ? 5.036 0.913 7.330 1.00 90.00 181 GLN A N 1
ATOM 1442 C CA . GLN A 1 181 ? 4.637 0.666 5.935 1.00 90.00 181 GLN A CA 1
ATOM 1443 C C . GLN A 1 181 ? 4.651 1.943 5.091 1.00 90.00 181 GLN A C 1
ATOM 1445 O O . GLN A 1 181 ? 5.190 1.949 3.985 1.00 90.00 181 GLN A O 1
ATOM 1450 N N . LEU A 1 182 ? 4.095 3.040 5.615 1.00 89.56 182 LEU A N 1
ATOM 1451 C CA . LEU A 1 182 ? 4.026 4.316 4.898 1.00 89.56 182 LEU A CA 1
ATOM 1452 C C . LEU A 1 182 ? 5.421 4.846 4.490 1.00 89.56 182 LEU A C 1
ATOM 1454 O O . LEU A 1 182 ? 5.585 5.201 3.319 1.00 89.56 182 LEU A O 1
ATOM 1458 N N . PRO A 1 183 ? 6.460 4.842 5.355 1.00 88.88 183 PRO A N 1
ATOM 1459 C CA . PRO A 1 183 ? 7.798 5.282 4.972 1.00 88.88 183 PRO A CA 1
ATOM 1460 C C . PRO A 1 183 ? 8.451 4.317 3.984 1.00 88.88 183 PRO A C 1
ATOM 1462 O O . PRO A 1 183 ? 9.099 4.771 3.046 1.00 88.88 183 PRO A O 1
ATOM 1465 N N . PHE A 1 184 ? 8.244 3.004 4.145 1.00 88.31 184 PHE A N 1
ATOM 1466 C CA . PH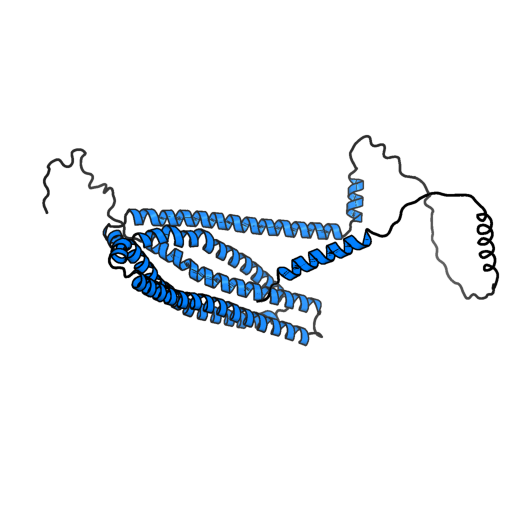E A 1 184 ? 8.751 1.992 3.216 1.00 88.31 184 PHE A CA 1
ATOM 1467 C C . PHE A 1 184 ? 8.220 2.218 1.793 1.00 88.31 184 PHE A C 1
ATOM 1469 O O . PHE A 1 184 ? 9.015 2.312 0.856 1.00 88.31 184 PHE A O 1
ATOM 1476 N N . TYR A 1 185 ? 6.904 2.400 1.624 1.00 90.88 185 TYR A N 1
ATOM 1477 C CA . TYR A 1 185 ? 6.324 2.690 0.310 1.00 90.88 185 TYR A CA 1
ATOM 1478 C C . TYR A 1 185 ? 6.821 4.025 -0.261 1.00 90.88 185 TYR A C 1
ATOM 1480 O O . TYR A 1 185 ? 7.151 4.076 -1.444 1.00 90.88 185 TYR A O 1
ATOM 1488 N N . LEU A 1 186 ? 6.951 5.083 0.550 1.00 88.00 186 LEU A N 1
ATOM 1489 C CA . LEU A 1 186 ? 7.494 6.369 0.088 1.00 88.00 186 LEU A CA 1
ATOM 1490 C C . LEU A 1 186 ? 8.959 6.268 -0.372 1.00 88.00 186 LEU A C 1
ATOM 1492 O O . LEU A 1 186 ? 9.284 6.780 -1.443 1.00 88.00 186 LEU A O 1
ATOM 1496 N N . VAL A 1 187 ? 9.826 5.579 0.382 1.00 87.38 187 VAL A N 1
ATOM 1497 C CA . VAL A 1 187 ? 11.220 5.292 -0.015 1.00 87.38 187 VAL A CA 1
ATOM 1498 C C . VAL A 1 187 ? 11.241 4.555 -1.355 1.00 87.38 187 VAL A C 1
ATOM 1500 O O . VAL A 1 187 ? 11.958 4.957 -2.274 1.00 87.38 187 VAL A O 1
ATOM 1503 N N . PHE A 1 188 ? 10.444 3.489 -1.480 1.00 88.81 188 PHE A N 1
ATOM 1504 C CA . PHE A 1 188 ? 10.460 2.620 -2.654 1.00 88.81 188 PHE A CA 1
ATOM 1505 C C . PHE A 1 188 ? 9.924 3.331 -3.903 1.00 88.81 188 PHE A C 1
ATOM 1507 O O . PHE A 1 188 ? 10.549 3.259 -4.962 1.00 88.81 188 PHE A O 1
ATOM 1514 N N . ILE A 1 189 ? 8.816 4.071 -3.775 1.00 90.50 189 ILE A N 1
ATOM 1515 C CA . ILE A 1 189 ? 8.246 4.893 -4.850 1.00 90.50 189 ILE A CA 1
ATOM 1516 C C . ILE A 1 189 ? 9.243 5.972 -5.276 1.00 90.50 189 ILE A C 1
ATOM 1518 O O . ILE A 1 189 ? 9.499 6.096 -6.469 1.00 90.50 189 ILE A O 1
ATOM 1522 N N . PHE A 1 190 ? 9.848 6.713 -4.340 1.00 88.44 190 PHE A N 1
ATOM 1523 C CA . PHE A 1 190 ? 10.794 7.783 -4.672 1.00 88.44 190 PHE A CA 1
ATOM 1524 C C . PHE A 1 190 ? 12.032 7.253 -5.408 1.00 88.44 190 PHE A C 1
ATOM 1526 O O . PHE A 1 190 ? 12.376 7.770 -6.471 1.00 88.44 190 PHE A O 1
ATOM 1533 N N . LEU A 1 191 ? 12.673 6.198 -4.888 1.00 87.94 191 LEU A N 1
ATOM 1534 C CA . LEU A 1 191 ? 13.848 5.587 -5.521 1.00 87.94 191 LEU A CA 1
ATOM 1535 C C . LEU A 1 191 ? 13.532 5.084 -6.933 1.00 87.94 191 LEU A C 1
ATOM 1537 O O . LEU A 1 191 ? 14.239 5.423 -7.881 1.00 87.94 191 LEU A O 1
ATOM 1541 N N . ASN A 1 192 ? 12.444 4.327 -7.094 1.00 90.19 192 ASN A N 1
ATOM 1542 C CA . ASN A 1 192 ? 12.067 3.813 -8.407 1.00 90.19 192 ASN A CA 1
ATOM 1543 C C . ASN A 1 192 ? 11.644 4.947 -9.349 1.00 90.19 192 ASN A C 1
ATOM 1545 O O . ASN A 1 192 ? 11.974 4.890 -10.527 1.00 90.19 192 ASN A O 1
ATOM 1549 N N . PHE A 1 193 ? 10.972 5.998 -8.873 1.00 89.31 193 PHE A N 1
ATOM 1550 C CA . PHE A 1 193 ? 10.598 7.148 -9.701 1.00 89.31 193 PHE A CA 1
ATOM 1551 C C . PHE A 1 193 ? 11.829 7.903 -10.229 1.00 89.31 193 PHE A C 1
ATOM 1553 O O . PHE A 1 193 ? 11.873 8.229 -11.413 1.00 89.31 193 PHE A O 1
ATOM 1560 N N . MET A 1 194 ? 12.871 8.087 -9.407 1.00 88.75 194 MET A N 1
ATOM 1561 C CA . MET A 1 194 ? 14.154 8.647 -9.859 1.00 88.75 194 MET A CA 1
ATOM 1562 C C . MET A 1 194 ? 14.828 7.767 -10.925 1.00 88.75 194 MET A C 1
ATOM 1564 O O . MET A 1 194 ? 15.295 8.288 -11.938 1.00 88.75 194 MET A O 1
ATOM 1568 N N . VAL A 1 195 ? 14.828 6.439 -10.750 1.00 89.81 195 VAL A N 1
ATOM 1569 C CA . VAL A 1 195 ? 15.346 5.499 -11.763 1.00 89.81 195 VAL A CA 1
ATOM 1570 C C . VAL A 1 195 ? 14.529 5.583 -13.059 1.00 89.81 195 VAL A C 1
ATOM 1572 O O . VAL A 1 195 ? 15.110 5.744 -14.128 1.00 89.81 195 VAL A O 1
ATOM 1575 N N . ASN A 1 196 ? 13.195 5.581 -12.980 1.00 90.75 196 ASN A N 1
ATOM 1576 C CA . ASN A 1 196 ? 12.313 5.728 -14.143 1.00 90.75 196 ASN A CA 1
ATOM 1577 C C . ASN A 1 196 ? 12.587 7.036 -14.913 1.00 90.75 196 ASN A C 1
ATOM 1579 O O . ASN A 1 196 ? 12.633 7.010 -16.140 1.00 90.75 196 ASN A O 1
ATOM 1583 N N . ILE A 1 197 ? 12.821 8.164 -14.227 1.00 90.25 197 ILE A N 1
ATOM 1584 C CA . ILE A 1 197 ? 13.191 9.439 -14.872 1.00 90.25 197 ILE A CA 1
ATOM 1585 C C . ILE A 1 197 ? 14.501 9.300 -15.660 1.00 90.25 197 ILE A C 1
ATOM 1587 O O . ILE A 1 197 ? 14.566 9.739 -16.809 1.00 90.25 197 ILE A O 1
ATOM 1591 N N . MET A 1 198 ? 15.525 8.661 -15.083 1.00 89.56 198 MET A N 1
ATOM 1592 C CA . MET A 1 198 ? 16.803 8.432 -15.772 1.00 89.56 198 MET A CA 1
ATOM 1593 C C . MET A 1 198 ? 16.634 7.522 -16.998 1.00 89.56 198 MET A C 1
ATOM 1595 O O . MET A 1 198 ? 17.178 7.823 -18.059 1.00 89.56 198 MET A O 1
ATOM 1599 N N . GLN A 1 199 ? 15.830 6.461 -16.889 1.00 89.12 199 GLN A N 1
ATOM 1600 C CA . GLN A 1 199 ? 15.558 5.531 -17.993 1.00 89.12 199 GLN A CA 1
ATOM 1601 C C . GLN A 1 199 ? 14.760 6.189 -19.128 1.00 89.12 199 GLN A C 1
ATOM 1603 O O . GLN A 1 199 ? 15.106 6.022 -20.298 1.00 89.12 199 GLN A O 1
ATOM 1608 N N . ILE A 1 200 ? 13.752 7.009 -18.804 1.00 87.69 200 ILE A N 1
ATOM 1609 C CA . ILE A 1 200 ? 13.030 7.835 -19.786 1.00 87.69 200 ILE A CA 1
ATOM 1610 C C . ILE A 1 200 ? 13.995 8.816 -20.468 1.00 87.69 200 ILE A C 1
ATOM 1612 O O . ILE A 1 200 ? 13.993 8.919 -21.694 1.00 87.69 200 ILE A O 1
ATOM 1616 N N . GLY A 1 201 ? 14.841 9.507 -19.696 1.00 87.50 201 GLY A N 1
ATOM 1617 C CA . GLY A 1 201 ? 15.837 10.444 -20.219 1.00 87.50 201 GLY A CA 1
ATOM 1618 C C . GLY A 1 201 ? 16.822 9.780 -21.183 1.00 87.50 201 GLY A C 1
ATOM 1619 O O . GLY A 1 201 ? 17.057 10.302 -22.274 1.00 87.50 201 GLY A O 1
ATOM 1620 N N . PHE A 1 202 ? 17.327 8.594 -20.831 1.00 86.69 202 PHE A N 1
ATOM 1621 C CA . PHE A 1 202 ? 18.182 7.793 -21.706 1.00 86.69 202 PHE A CA 1
ATOM 1622 C C . PHE A 1 202 ? 17.450 7.367 -22.987 1.00 86.69 202 PHE A C 1
ATOM 1624 O O . PHE A 1 202 ? 17.972 7.561 -24.085 1.00 86.69 202 PHE A O 1
ATOM 1631 N N . CYS A 1 203 ? 16.223 6.846 -22.875 1.00 83.81 203 CYS A N 1
ATOM 1632 C CA . CYS A 1 203 ? 15.431 6.431 -24.036 1.00 83.81 203 CYS A CA 1
ATOM 1633 C C . CYS A 1 203 ? 15.156 7.598 -24.997 1.00 83.81 203 CYS A C 1
ATOM 1635 O O . CYS A 1 203 ? 15.284 7.426 -26.206 1.00 83.81 203 CYS A O 1
ATOM 1637 N N . ILE A 1 204 ? 14.843 8.795 -24.485 1.00 84.50 204 ILE A N 1
ATOM 1638 C CA . ILE A 1 204 ? 14.644 10.002 -25.306 1.00 84.50 204 ILE A CA 1
ATOM 1639 C C . ILE A 1 204 ? 15.948 10.425 -25.996 1.00 84.50 204 ILE A C 1
ATOM 1641 O O . ILE A 1 204 ? 15.924 10.745 -27.184 1.00 84.50 204 ILE A O 1
ATOM 1645 N N . ALA A 1 205 ? 17.079 10.402 -25.281 1.00 84.62 205 ALA A N 1
ATOM 1646 C CA . ALA A 1 205 ? 18.387 10.762 -25.833 1.00 84.62 205 ALA A CA 1
ATOM 1647 C C . ALA A 1 205 ? 18.868 9.779 -26.917 1.00 84.62 205 ALA A C 1
ATOM 1649 O O . ALA A 1 205 ? 19.488 10.195 -27.894 1.00 84.62 205 ALA A O 1
ATOM 1650 N N . ALA A 1 206 ? 18.567 8.486 -26.765 1.00 80.56 206 ALA A N 1
ATOM 1651 C CA . ALA A 1 206 ? 18.934 7.450 -27.724 1.00 80.56 206 ALA A CA 1
ATOM 1652 C C . ALA A 1 206 ? 17.959 7.343 -28.912 1.00 80.56 206 ALA A C 1
ATOM 1654 O O . ALA A 1 206 ? 18.377 7.018 -30.023 1.00 80.56 206 ALA A O 1
ATOM 1655 N N . THR A 1 207 ? 16.655 7.575 -28.712 1.00 77.81 207 THR A N 1
ATOM 1656 C CA . THR A 1 207 ? 15.627 7.509 -29.766 1.00 77.81 207 THR A CA 1
ATOM 1657 C C . THR A 1 207 ? 14.398 8.362 -29.389 1.00 77.81 207 THR A C 1
ATOM 1659 O O . THR A 1 207 ? 13.517 7.895 -28.664 1.00 77.81 207 THR A O 1
ATOM 1662 N N . PRO A 1 208 ? 14.238 9.589 -29.929 1.00 76.38 208 PRO A N 1
ATOM 1663 C CA . PRO A 1 208 ? 13.131 10.476 -29.544 1.00 76.38 208 PRO A CA 1
ATOM 1664 C C . PRO A 1 208 ? 11.739 9.918 -29.894 1.00 76.38 208 PRO A C 1
ATOM 1666 O O . PRO A 1 208 ? 10.754 10.262 -29.240 1.00 76.38 208 PRO A O 1
ATOM 1669 N N . TYR A 1 209 ? 11.644 8.998 -30.863 1.00 75.38 209 TYR A N 1
ATOM 1670 C CA . TYR A 1 209 ? 10.397 8.299 -31.200 1.00 75.38 209 TYR A CA 1
ATOM 1671 C C . TYR A 1 209 ? 9.820 7.470 -30.038 1.00 75.38 209 TYR A C 1
ATOM 1673 O O . TYR A 1 209 ? 8.611 7.244 -30.009 1.00 75.38 209 TYR A O 1
ATOM 1681 N N . CYS A 1 210 ? 10.629 7.065 -29.048 1.00 74.69 210 CYS A N 1
ATOM 1682 C CA . CYS A 1 210 ? 10.148 6.353 -27.858 1.00 74.69 210 CYS A CA 1
ATOM 1683 C C . CYS A 1 210 ? 9.102 7.160 -27.067 1.00 74.69 210 CYS A C 1
ATOM 1685 O O . CYS A 1 210 ? 8.215 6.571 -26.453 1.00 74.69 210 CYS A O 1
ATOM 1687 N N . LEU A 1 211 ? 9.136 8.496 -27.132 1.00 79.81 211 LEU A N 1
ATOM 1688 C CA . LEU A 1 211 ? 8.171 9.368 -26.453 1.00 79.81 211 LEU A CA 1
ATOM 1689 C C . LEU A 1 211 ? 6.731 9.133 -26.962 1.00 79.81 211 LEU A C 1
ATOM 1691 O O . LEU A 1 211 ? 5.789 9.134 -26.171 1.00 79.81 211 LEU A O 1
ATOM 1695 N N . ILE A 1 212 ? 6.564 8.806 -28.252 1.00 83.44 212 ILE A N 1
ATOM 1696 C CA . ILE A 1 212 ? 5.263 8.471 -28.864 1.00 83.44 212 ILE A CA 1
ATOM 1697 C C . ILE A 1 212 ? 4.667 7.192 -28.250 1.00 83.44 212 ILE A C 1
ATOM 1699 O O . ILE A 1 212 ? 3.451 7.091 -28.112 1.00 83.44 212 ILE A O 1
ATOM 1703 N N . LEU A 1 213 ? 5.507 6.234 -27.839 1.00 81.44 213 LEU A N 1
ATOM 1704 C CA . LEU A 1 213 ? 5.077 5.001 -27.170 1.00 81.44 213 LEU A CA 1
ATOM 1705 C C . LEU A 1 213 ? 4.770 5.220 -25.678 1.00 81.44 213 LEU A C 1
ATOM 1707 O O . LEU A 1 213 ? 3.864 4.586 -25.140 1.00 81.44 213 LEU A O 1
ATOM 1711 N N . MET A 1 214 ? 5.486 6.135 -25.016 1.00 83.56 214 MET A N 1
ATOM 1712 C CA . MET A 1 214 ? 5.298 6.430 -23.589 1.00 83.56 214 MET A CA 1
ATOM 1713 C C . MET A 1 214 ? 3.936 7.069 -23.278 1.00 83.56 214 MET A C 1
ATOM 1715 O O . MET A 1 214 ? 3.324 6.743 -22.264 1.00 83.56 214 MET A O 1
ATOM 1719 N N . VAL A 1 215 ? 3.424 7.953 -24.142 1.00 87.56 215 VAL A N 1
ATOM 1720 C CA . VAL A 1 215 ? 2.136 8.644 -23.919 1.00 87.56 215 VAL A CA 1
ATOM 1721 C C . VAL A 1 215 ? 0.939 7.681 -23.767 1.00 87.56 215 VAL A C 1
ATOM 1723 O O . VAL A 1 215 ? 0.271 7.748 -22.731 1.00 87.56 215 VAL A O 1
ATOM 1726 N N . PRO A 1 216 ? 0.644 6.761 -24.713 1.00 88.19 216 PRO A N 1
ATOM 1727 C CA . PRO A 1 216 ? -0.449 5.800 -24.545 1.00 88.19 216 PRO A CA 1
ATOM 1728 C C . PRO A 1 216 ? -0.171 4.798 -23.416 1.00 88.19 216 PRO A C 1
ATOM 1730 O O . PRO A 1 216 ? -1.101 4.404 -22.715 1.00 88.19 216 PRO A O 1
ATOM 1733 N N . LEU A 1 217 ? 1.097 4.435 -23.187 1.00 87.94 217 LEU A N 1
ATOM 1734 C CA . LEU A 1 217 ? 1.526 3.575 -22.082 1.00 87.94 217 LEU A CA 1
ATOM 1735 C C . LEU A 1 217 ? 1.107 4.154 -20.721 1.00 87.94 217 LEU A C 1
ATOM 1737 O O . LEU A 1 217 ? 0.456 3.456 -19.942 1.00 87.94 217 LEU A O 1
ATOM 1741 N N . PHE A 1 218 ? 1.395 5.434 -20.453 1.00 89.38 218 PHE A N 1
ATOM 1742 C CA . PHE A 1 218 ? 0.970 6.089 -19.210 1.00 89.38 218 PHE A CA 1
ATOM 1743 C C . PHE A 1 218 ? -0.558 6.162 -19.087 1.00 89.38 218 PHE A C 1
ATOM 1745 O O . PHE A 1 218 ? -1.089 5.939 -18.000 1.00 89.38 218 PHE A O 1
ATOM 1752 N N . GLY A 1 219 ? -1.272 6.402 -20.194 1.00 90.81 219 GLY A N 1
ATOM 1753 C CA . GLY A 1 219 ? -2.738 6.381 -20.226 1.00 90.81 219 GLY A CA 1
ATOM 1754 C C . GLY A 1 219 ? -3.328 5.020 -19.834 1.00 90.81 219 GLY A C 1
ATOM 1755 O O . GLY A 1 219 ? -4.214 4.956 -18.980 1.00 90.81 219 GLY A O 1
ATOM 1756 N N . CYS A 1 220 ? -2.797 3.928 -20.393 1.00 91.19 220 CYS A N 1
ATOM 1757 C CA . CYS A 1 220 ? -3.213 2.563 -20.064 1.00 91.19 220 CYS A CA 1
ATOM 1758 C C . CYS A 1 220 ? -2.942 2.209 -18.593 1.00 91.19 220 CYS A C 1
ATOM 1760 O O . CYS A 1 220 ? -3.829 1.682 -17.919 1.00 91.19 220 CYS A O 1
ATOM 1762 N N . TYR A 1 221 ? -1.755 2.540 -18.070 1.00 89.44 221 TYR A N 1
ATOM 1763 C CA . TYR A 1 221 ? -1.425 2.317 -16.658 1.00 89.44 221 TYR A CA 1
ATOM 1764 C C . TYR A 1 221 ? -2.318 3.118 -15.704 1.00 89.44 221 TYR A C 1
ATOM 1766 O O . TYR A 1 221 ? -2.789 2.570 -14.704 1.00 89.44 221 TYR A O 1
ATOM 1774 N N . TYR A 1 222 ? -2.574 4.393 -16.014 1.00 90.12 222 TYR A N 1
ATOM 1775 C CA . TYR A 1 222 ? -3.456 5.247 -15.219 1.00 90.12 222 TYR A CA 1
ATOM 1776 C C . TYR A 1 222 ? -4.886 4.696 -15.186 1.00 90.12 222 TYR A C 1
ATOM 1778 O O . TYR A 1 222 ? -5.452 4.539 -14.105 1.00 90.12 222 TYR A O 1
ATOM 1786 N N . TYR A 1 223 ? -5.446 4.332 -16.345 1.00 92.88 223 TYR A N 1
ATOM 1787 C CA . TYR A 1 223 ? -6.793 3.764 -16.439 1.00 92.88 223 TYR A CA 1
ATOM 1788 C C . TYR A 1 223 ? -6.927 2.453 -15.649 1.00 92.88 223 TYR A C 1
ATOM 1790 O O . TYR A 1 223 ? -7.857 2.302 -14.856 1.00 92.88 223 TYR A O 1
ATOM 1798 N N . LEU A 1 224 ? -5.970 1.531 -15.808 1.00 90.44 224 LEU A N 1
ATOM 1799 C CA . LEU A 1 224 ? -5.957 0.249 -15.098 1.00 90.44 224 LEU A CA 1
ATOM 1800 C C . LEU A 1 224 ? -5.840 0.432 -13.574 1.00 90.44 224 LEU A C 1
ATOM 1802 O O . LEU A 1 224 ? -6.562 -0.218 -12.818 1.00 90.44 224 LEU A O 1
ATOM 1806 N N . SER A 1 225 ? -4.977 1.347 -13.124 1.00 87.31 225 SER A N 1
ATOM 1807 C CA . SER A 1 225 ? -4.796 1.648 -11.696 1.00 87.31 225 SER A CA 1
ATOM 1808 C C . SER A 1 225 ? -6.030 2.330 -11.097 1.00 87.31 225 SER A C 1
ATOM 1810 O O . SER A 1 225 ? -6.470 1.956 -10.012 1.00 87.31 225 SER A O 1
ATOM 1812 N N . ALA A 1 226 ? -6.644 3.280 -11.812 1.00 89.12 226 ALA A N 1
ATOM 1813 C CA . ALA A 1 226 ? -7.876 3.940 -11.382 1.00 89.12 226 ALA A CA 1
ATOM 1814 C C . ALA A 1 226 ? -9.050 2.950 -11.273 1.00 89.12 226 ALA A C 1
ATOM 1816 O O . ALA A 1 226 ? -9.767 2.952 -10.271 1.00 89.12 226 ALA A O 1
ATOM 1817 N N . TYR A 1 227 ? -9.208 2.058 -12.259 1.00 91.62 227 TYR A N 1
ATOM 1818 C CA . TYR A 1 227 ? -10.208 0.988 -12.227 1.00 91.62 227 TYR A CA 1
ATOM 1819 C C . TYR A 1 227 ? -9.991 0.043 -11.034 1.00 91.62 227 TYR A C 1
ATOM 1821 O O . TYR A 1 227 ? -10.920 -0.203 -10.261 1.00 91.62 227 TYR A O 1
ATOM 1829 N N . TYR A 1 228 ? -8.752 -0.417 -10.820 1.00 90.19 228 TYR A N 1
ATOM 1830 C CA . TYR A 1 228 ? -8.400 -1.243 -9.664 1.00 90.19 228 TYR A CA 1
ATOM 1831 C C . TYR A 1 228 ? -8.717 -0.554 -8.331 1.00 90.19 228 TYR A C 1
ATOM 1833 O O . TYR A 1 228 ? -9.282 -1.190 -7.443 1.00 90.19 228 TYR A O 1
ATOM 1841 N N . LEU A 1 229 ? -8.379 0.730 -8.170 1.00 87.69 229 LEU A N 1
ATOM 1842 C CA . LEU A 1 229 ? -8.609 1.458 -6.919 1.00 87.69 229 LEU A CA 1
ATOM 1843 C C . LEU A 1 229 ? -10.100 1.547 -6.566 1.00 87.69 229 LEU A C 1
ATOM 1845 O O . LEU A 1 229 ? -10.451 1.372 -5.398 1.00 87.69 229 LEU A O 1
ATOM 1849 N N . LEU A 1 230 ? -10.977 1.738 -7.558 1.00 89.94 230 LEU A N 1
ATOM 1850 C CA . LEU A 1 230 ? -12.430 1.722 -7.362 1.00 89.94 230 LEU A CA 1
ATOM 1851 C C . LEU A 1 230 ? -12.914 0.351 -6.857 1.00 89.94 230 LEU A C 1
ATOM 1853 O O . LEU A 1 230 ? -13.550 0.277 -5.806 1.00 89.94 230 LEU A O 1
ATOM 1857 N N . SER A 1 231 ? -12.556 -0.744 -7.536 1.00 90.62 231 SER A N 1
ATOM 1858 C CA . SER A 1 231 ? -12.946 -2.101 -7.113 1.00 90.62 231 SER A CA 1
ATOM 1859 C C . SER A 1 231 ? -12.323 -2.513 -5.771 1.00 90.62 231 SER A C 1
ATOM 1861 O O . SER A 1 231 ? -12.983 -3.129 -4.936 1.00 90.62 231 SER A O 1
ATOM 1863 N N . SER A 1 232 ? -11.061 -2.147 -5.528 1.00 89.00 232 SER A N 1
ATOM 1864 C CA . SER A 1 232 ? -10.321 -2.476 -4.304 1.00 89.00 232 SER A CA 1
ATOM 1865 C C . SER A 1 232 ? -10.938 -1.823 -3.062 1.00 89.00 232 SER A C 1
ATOM 1867 O O . SER A 1 232 ? -10.990 -2.452 -2.005 1.00 89.00 232 SER A O 1
ATOM 1869 N N . ARG A 1 233 ? -11.445 -0.585 -3.178 1.00 86.81 233 ARG A N 1
ATOM 1870 C CA . ARG A 1 233 ? -12.150 0.116 -2.088 1.00 86.81 233 ARG A CA 1
ATOM 1871 C C . ARG A 1 233 ? -13.433 -0.619 -1.675 1.00 86.81 233 ARG A C 1
ATOM 1873 O O . ARG A 1 233 ? -13.650 -0.827 -0.482 1.00 86.81 233 ARG A O 1
ATOM 1880 N N . GLU A 1 234 ? -14.223 -1.098 -2.634 1.00 90.75 234 GLU A N 1
ATOM 1881 C CA . GLU A 1 234 ? -15.444 -1.869 -2.352 1.00 90.75 234 GLU A CA 1
ATOM 1882 C C . GLU A 1 234 ? -15.161 -3.257 -1.760 1.00 90.75 234 GLU A C 1
ATOM 1884 O O . GLU A 1 234 ? -15.803 -3.663 -0.792 1.00 90.75 234 GLU A O 1
ATOM 1889 N N . ILE A 1 235 ? -14.145 -3.965 -2.258 1.00 90.50 235 ILE A N 1
ATOM 1890 C CA . ILE A 1 235 ? -13.765 -5.277 -1.710 1.00 90.50 235 ILE A CA 1
ATOM 1891 C C . ILE A 1 235 ? -13.250 -5.144 -0.264 1.00 90.50 235 ILE A C 1
ATOM 1893 O O . ILE A 1 235 ? -13.614 -5.949 0.590 1.00 90.50 235 ILE A O 1
ATOM 1897 N N . LYS A 1 236 ? -12.507 -4.077 0.064 1.00 85.25 236 LYS A N 1
ATOM 1898 C CA . LYS A 1 236 ? -12.107 -3.760 1.452 1.00 85.25 236 LYS A CA 1
ATOM 1899 C C . LYS A 1 236 ? -13.298 -3.426 2.359 1.00 85.25 236 LYS A C 1
ATOM 1901 O O . LYS A 1 236 ? -13.270 -3.751 3.546 1.00 85.25 236 LYS A O 1
ATOM 1906 N N . ARG A 1 237 ? -14.355 -2.804 1.819 1.00 89.12 237 ARG A N 1
ATOM 1907 C CA . ARG A 1 237 ? -15.611 -2.560 2.549 1.00 89.12 237 ARG A CA 1
ATOM 1908 C C . ARG A 1 237 ? -16.298 -3.880 2.913 1.00 89.12 237 ARG A C 1
ATOM 1910 O O . ARG A 1 237 ? -16.740 -4.028 4.051 1.00 89.12 237 ARG A O 1
ATOM 1917 N N . LEU A 1 238 ? -16.313 -4.847 1.993 1.00 91.19 238 LEU A N 1
ATOM 1918 C CA . LEU A 1 238 ? -16.811 -6.204 2.245 1.00 91.19 238 LEU A CA 1
ATOM 1919 C C . LEU A 1 238 ? -15.929 -6.978 3.243 1.00 91.19 238 LEU A C 1
ATOM 1921 O O . LEU A 1 238 ? -16.466 -7.628 4.133 1.00 91.19 238 LEU A O 1
ATOM 1925 N N . ASP A 1 239 ? -14.598 -6.884 3.147 1.00 87.88 239 ASP A N 1
ATOM 1926 C CA . ASP A 1 239 ? -13.661 -7.579 4.050 1.00 87.88 239 ASP A CA 1
ATOM 1927 C C . ASP A 1 239 ? -13.836 -7.112 5.507 1.00 87.88 239 ASP A C 1
ATOM 1929 O O . ASP A 1 239 ? -13.990 -7.924 6.421 1.00 87.88 239 ASP A O 1
ATOM 1933 N N . SER A 1 240 ? -13.942 -5.796 5.717 1.00 83.44 240 SER A N 1
ATOM 1934 C CA . SER A 1 240 ? -14.256 -5.206 7.025 1.00 83.44 240 SER A CA 1
ATOM 1935 C C . SER A 1 240 ? -15.638 -5.636 7.549 1.00 83.44 240 SER A C 1
ATOM 1937 O O . SER A 1 240 ? -15.799 -5.907 8.742 1.00 83.44 240 SER A O 1
ATOM 1939 N N . ALA A 1 241 ? -16.638 -5.742 6.664 1.00 88.06 241 ALA A N 1
ATOM 1940 C CA . ALA A 1 241 ? -17.986 -6.176 7.027 1.00 88.06 241 ALA A CA 1
ATOM 1941 C C . ALA A 1 241 ? -18.056 -7.668 7.401 1.00 88.06 241 ALA A C 1
ATOM 1943 O O . ALA A 1 241 ? -18.760 -8.013 8.345 1.00 88.06 241 ALA A O 1
ATOM 1944 N N . ALA A 1 242 ? -17.308 -8.540 6.717 1.00 89.19 242 ALA A N 1
ATOM 1945 C CA . ALA A 1 242 ? -17.280 -9.979 6.988 1.00 89.19 242 ALA A CA 1
ATOM 1946 C C . ALA A 1 242 ? -16.479 -10.339 8.255 1.00 89.19 242 ALA A C 1
ATOM 1948 O O . ALA A 1 242 ? -16.847 -11.260 8.983 1.00 89.19 242 ALA A O 1
ATOM 1949 N N . ARG A 1 243 ? -15.411 -9.590 8.570 1.00 85.75 243 ARG A N 1
ATOM 1950 C CA . ARG A 1 243 ? -14.592 -9.822 9.776 1.00 85.75 243 ARG A CA 1
ATOM 1951 C C . ARG A 1 243 ? -15.278 -9.411 11.080 1.00 85.75 243 ARG A C 1
ATOM 1953 O O . ARG A 1 243 ? -15.044 -10.039 12.110 1.00 85.75 243 ARG A O 1
ATOM 1960 N N . SER A 1 244 ? -16.095 -8.355 11.070 1.00 88.12 244 SER A N 1
ATOM 1961 C CA . SER A 1 244 ? -16.663 -7.794 12.308 1.00 88.12 244 SER A CA 1
ATOM 1962 C C . SER A 1 244 ? -17.557 -8.787 13.089 1.00 88.12 244 SER A C 1
ATOM 1964 O O . SER A 1 244 ? -17.324 -8.956 14.289 1.00 88.12 244 SER A O 1
ATOM 1966 N N . PRO A 1 245 ? -18.494 -9.533 12.458 1.00 89.44 245 PRO A N 1
ATOM 1967 C CA . PRO A 1 245 ? -19.291 -10.555 13.146 1.00 89.44 245 PRO A CA 1
ATOM 1968 C C . PRO A 1 245 ? -18.458 -11.710 13.715 1.00 89.44 245 PRO A C 1
ATOM 1970 O O . PRO A 1 245 ? -18.749 -12.191 14.806 1.00 89.44 245 PRO A O 1
ATOM 1973 N N . MET A 1 246 ? -17.395 -12.129 13.018 1.00 89.62 246 MET A N 1
ATOM 1974 C CA . MET A 1 246 ? -16.487 -13.185 13.484 1.00 89.62 246 MET A CA 1
ATOM 1975 C C . MET A 1 246 ? -15.804 -12.792 14.808 1.00 89.62 246 MET A C 1
ATOM 1977 O O . MET A 1 246 ? -15.754 -13.596 15.740 1.00 89.62 246 MET A O 1
ATOM 1981 N N . TYR A 1 247 ? -15.321 -11.549 14.923 1.00 86.88 247 TYR A N 1
ATOM 1982 C CA . TYR A 1 247 ? -14.732 -11.049 16.170 1.00 86.88 247 TYR A CA 1
ATOM 1983 C C . TYR A 1 247 ? -15.771 -10.865 17.289 1.00 86.88 247 TYR A C 1
ATOM 1985 O O . TYR A 1 247 ? -15.464 -11.162 18.445 1.00 86.88 247 TYR A O 1
ATOM 1993 N N . ALA A 1 248 ? -16.994 -10.430 16.963 1.00 89.12 248 ALA A N 1
ATOM 1994 C CA . ALA A 1 248 ? -18.086 -10.309 17.933 1.00 89.12 248 ALA A CA 1
ATOM 1995 C C . ALA A 1 248 ? -18.474 -11.676 18.526 1.00 89.12 248 ALA A C 1
ATOM 1997 O O . ALA A 1 248 ? -18.397 -11.857 19.741 1.00 89.12 248 ALA A O 1
ATOM 1998 N N . HIS A 1 249 ? -18.754 -12.669 17.674 1.00 92.50 249 HIS A N 1
ATOM 1999 C CA . HIS A 1 249 ? -19.075 -14.041 18.085 1.00 92.50 249 HIS A CA 1
ATOM 2000 C C . HIS A 1 249 ? -17.968 -14.662 18.954 1.00 92.50 249 HIS A C 1
ATOM 2002 O O . HIS A 1 249 ? -18.252 -15.365 19.924 1.00 92.50 249 HIS A O 1
ATOM 2008 N N . PHE A 1 250 ? -16.692 -14.392 18.652 1.00 90.94 250 PHE A N 1
ATOM 2009 C CA . PHE A 1 250 ? -15.574 -14.851 19.481 1.00 90.94 250 PHE A CA 1
ATOM 2010 C C . PHE A 1 250 ? -15.580 -14.206 20.880 1.00 90.94 250 PHE A C 1
ATOM 2012 O O . PHE A 1 250 ? -15.426 -14.913 21.876 1.00 90.94 250 PHE A O 1
ATOM 2019 N N . GLY A 1 251 ? -15.822 -12.893 20.978 1.00 91.19 251 GLY A N 1
ATOM 2020 C CA . GLY A 1 251 ? -15.958 -12.192 22.261 1.00 91.19 251 GLY A CA 1
ATOM 2021 C C . GLY A 1 251 ? -17.154 -12.675 23.091 1.00 91.19 251 GLY A C 1
ATOM 2022 O O . GLY A 1 251 ? -17.018 -12.935 24.286 1.00 91.19 251 GLY A O 1
ATOM 2023 N N . GLU A 1 252 ? -18.307 -12.874 22.452 1.00 92.19 252 GLU A N 1
ATOM 2024 C CA . GLU A 1 252 ? -19.507 -13.448 23.074 1.00 92.19 252 GLU A CA 1
ATOM 2025 C C . GLU A 1 252 ? -19.260 -14.881 23.568 1.00 92.19 252 GLU A C 1
ATOM 2027 O O . GLU A 1 252 ? -19.599 -15.207 24.705 1.00 92.19 252 GLU A O 1
ATOM 2032 N N . THR A 1 253 ? -18.584 -15.714 22.769 1.00 94.38 253 THR A N 1
ATOM 2033 C CA . THR A 1 253 ? -18.216 -17.093 23.139 1.00 94.38 253 THR A CA 1
ATOM 2034 C C . THR A 1 253 ? -17.260 -17.137 24.335 1.00 94.38 253 THR A C 1
ATOM 2036 O O . THR A 1 253 ? -17.393 -18.014 25.190 1.00 94.38 253 THR A O 1
ATOM 2039 N N . LEU A 1 254 ? -16.308 -16.199 24.434 1.00 93.06 254 LEU A N 1
ATOM 2040 C CA . LEU A 1 254 ? -15.411 -16.093 25.591 1.00 93.06 254 LEU A CA 1
ATOM 2041 C C . LEU A 1 254 ? -16.174 -15.710 26.867 1.00 93.06 254 LEU A C 1
ATOM 2043 O O . LEU A 1 254 ? -16.010 -16.371 27.892 1.00 93.06 254 LEU A O 1
ATOM 2047 N N . ASN A 1 255 ? -17.038 -14.695 26.797 1.00 94.31 255 ASN A N 1
ATOM 2048 C CA . ASN A 1 255 ? -17.834 -14.236 27.940 1.00 94.31 255 ASN A CA 1
ATOM 2049 C C . ASN A 1 255 ? -18.880 -15.281 28.378 1.00 94.31 255 ASN A C 1
ATOM 2051 O O . ASN A 1 255 ? -19.086 -15.501 29.570 1.00 94.31 255 ASN A O 1
ATOM 2055 N N . GLY A 1 256 ? -19.517 -15.964 27.422 1.00 93.81 256 GLY A N 1
ATOM 2056 C CA . GLY A 1 256 ? -20.536 -16.992 27.652 1.00 93.81 256 GLY A CA 1
ATOM 2057 C C . GLY A 1 256 ? -19.998 -18.408 27.897 1.00 93.81 256 GLY A C 1
ATOM 2058 O O . GLY A 1 256 ? -20.792 -19.340 28.022 1.00 93.81 256 GLY A O 1
ATOM 2059 N N . MET A 1 257 ? -18.675 -18.606 27.961 1.00 95.00 257 MET A N 1
ATOM 2060 C CA . MET A 1 257 ? -18.036 -19.931 27.887 1.00 95.00 257 MET A CA 1
ATOM 2061 C C . MET A 1 257 ? -18.547 -20.941 28.928 1.00 95.00 257 MET A C 1
ATOM 2063 O O . MET A 1 257 ? -18.691 -22.126 28.619 1.00 95.00 257 MET A O 1
ATOM 2067 N N . VAL A 1 258 ? -18.824 -20.493 30.158 1.00 95.69 258 VAL A N 1
ATOM 2068 C CA . VAL A 1 258 ? -19.359 -21.352 31.232 1.00 95.69 258 VAL A CA 1
ATOM 2069 C C . VAL A 1 258 ? -20.786 -21.797 30.904 1.00 95.69 258 VAL A C 1
ATOM 2071 O O . VAL A 1 258 ? -21.093 -22.981 31.009 1.00 95.69 258 VAL A O 1
ATOM 2074 N N . THR A 1 259 ? -21.627 -20.876 30.433 1.00 96.12 259 THR A N 1
ATOM 2075 C CA . THR A 1 259 ? -23.017 -21.134 30.034 1.00 96.12 259 THR A CA 1
ATOM 2076 C C . THR A 1 259 ? -23.089 -22.122 28.870 1.00 96.12 259 THR A C 1
ATOM 2078 O O . THR A 1 259 ? -23.786 -23.128 28.968 1.00 96.12 259 THR A O 1
ATOM 2081 N N . ILE A 1 260 ? -22.303 -21.904 27.807 1.00 96.00 260 ILE A N 1
ATOM 2082 C CA . ILE A 1 260 ? -22.268 -22.778 26.619 1.00 96.00 260 ILE A CA 1
ATOM 2083 C C . ILE A 1 260 ? -21.849 -24.208 27.003 1.00 96.00 260 ILE A C 1
ATOM 2085 O O . ILE A 1 260 ? -22.439 -25.183 26.541 1.00 96.00 260 ILE A O 1
ATOM 2089 N N . ARG A 1 261 ? -20.859 -24.351 27.896 1.00 95.25 261 ARG A N 1
ATOM 2090 C CA . ARG A 1 261 ? -20.435 -25.661 28.425 1.00 95.25 261 ARG A CA 1
ATOM 2091 C C . ARG A 1 261 ? -21.462 -26.296 29.365 1.00 95.25 261 ARG A C 1
ATOM 2093 O O . ARG A 1 261 ? -21.542 -27.517 29.399 1.00 95.25 261 ARG A O 1
ATOM 2100 N N . GLY A 1 262 ? -22.228 -25.493 30.105 1.00 96.38 262 GLY A N 1
ATOM 2101 C CA . GLY A 1 262 ? -23.279 -25.962 31.012 1.00 96.38 262 GLY A CA 1
ATOM 2102 C C . GLY A 1 262 ? -24.498 -26.548 30.293 1.00 96.38 262 GLY A C 1
ATOM 2103 O O . GLY A 1 262 ? -25.057 -27.530 30.771 1.00 96.38 262 GLY A O 1
ATOM 2104 N N . PHE A 1 263 ? -24.875 -25.991 29.136 1.00 94.69 263 PHE A N 1
ATOM 2105 C CA . PHE A 1 263 ? -25.949 -26.537 28.291 1.00 94.69 263 PHE A CA 1
ATOM 2106 C C . PHE A 1 263 ? -25.470 -27.616 27.304 1.00 94.69 263 PHE A C 1
ATOM 2108 O O . PHE A 1 263 ? -26.251 -28.481 26.920 1.00 94.69 263 PHE A O 1
ATOM 2115 N N . GLY A 1 264 ? -24.184 -27.614 26.934 1.00 93.25 264 GLY A N 1
ATOM 2116 C CA . GLY A 1 264 ? -23.588 -28.604 26.026 1.00 93.25 264 GLY A CA 1
ATOM 2117 C C . GLY A 1 264 ? -23.587 -28.201 24.546 1.00 93.25 264 GLY A C 1
ATOM 2118 O O . GLY A 1 264 ? -23.068 -28.945 23.715 1.00 93.25 264 GLY A O 1
ATOM 2119 N N . ASP A 1 265 ? -24.077 -27.006 24.207 1.00 93.94 265 ASP A N 1
ATOM 2120 C CA . ASP A 1 265 ? -24.249 -26.502 22.832 1.00 93.94 265 ASP A CA 1
ATOM 2121 C C . ASP A 1 265 ? -22.940 -26.102 22.114 1.00 93.94 265 ASP A C 1
ATOM 2123 O O . ASP A 1 265 ? -22.943 -25.347 21.138 1.00 93.94 265 ASP A O 1
ATOM 2127 N N . THR A 1 266 ? -21.789 -26.616 22.555 1.00 94.00 266 THR A N 1
ATOM 2128 C CA . THR A 1 266 ? -20.465 -26.301 21.987 1.00 94.00 266 THR A CA 1
ATOM 2129 C C . THR A 1 266 ? -20.382 -26.584 20.485 1.00 94.00 266 THR A C 1
ATOM 2131 O O . THR A 1 266 ? -19.756 -25.822 19.751 1.00 94.00 266 THR A O 1
ATOM 2134 N N . ASN A 1 267 ? -21.061 -27.631 20.008 1.00 95.06 267 ASN A N 1
ATOM 2135 C CA . ASN A 1 267 ? -21.134 -27.973 18.586 1.00 95.06 267 ASN A CA 1
ATOM 2136 C C . ASN A 1 267 ? -21.893 -26.918 17.760 1.00 95.06 267 ASN A C 1
ATOM 2138 O O . ASN A 1 267 ? -21.498 -26.642 16.628 1.00 95.06 267 ASN A O 1
ATOM 2142 N N . MET A 1 268 ? -22.938 -26.292 18.319 1.00 94.25 268 MET A N 1
ATOM 2143 C CA . MET A 1 268 ? -23.696 -25.234 17.640 1.00 94.25 268 MET A CA 1
ATOM 2144 C C . MET A 1 268 ? -22.838 -23.976 17.474 1.00 94.25 268 MET A C 1
ATOM 2146 O O . MET A 1 268 ? -22.699 -23.473 16.360 1.00 94.25 268 MET A O 1
ATOM 2150 N N . PHE A 1 269 ? -22.205 -23.513 18.556 1.00 95.00 269 PHE A N 1
ATOM 2151 C CA . PHE A 1 269 ? -21.289 -22.367 18.517 1.00 95.00 269 PHE A CA 1
ATOM 2152 C C . PHE A 1 269 ? -20.070 -22.631 17.617 1.00 95.00 269 PHE A C 1
ATOM 2154 O O . PHE A 1 269 ? -19.615 -21.729 16.918 1.00 95.00 269 PHE A O 1
ATOM 2161 N N . SER A 1 270 ? -19.572 -23.872 17.560 1.00 94.81 270 SER A N 1
ATOM 2162 C CA . SER A 1 270 ? -18.505 -24.262 16.627 1.00 94.81 270 SER A CA 1
ATOM 2163 C C . SER A 1 270 ? -18.953 -24.173 15.159 1.00 94.81 270 SER A C 1
ATOM 2165 O O . SER A 1 270 ? -18.248 -23.600 14.331 1.00 94.81 270 SER A O 1
ATOM 2167 N N . ALA A 1 271 ? -20.155 -24.658 14.823 1.00 96.25 271 ALA A N 1
ATOM 2168 C CA . ALA A 1 271 ? -20.697 -24.559 13.464 1.00 96.25 271 ALA A CA 1
ATOM 2169 C C . ALA A 1 271 ? -20.965 -23.101 13.035 1.00 96.25 271 ALA A C 1
ATOM 2171 O O . ALA A 1 271 ? -20.688 -22.728 11.892 1.00 96.25 271 ALA A O 1
ATOM 2172 N N . GLN A 1 272 ? -21.447 -22.258 13.955 1.00 95.25 272 GLN A N 1
ATOM 2173 C CA . GLN A 1 272 ? -21.610 -20.818 13.727 1.00 95.25 272 GLN A CA 1
ATOM 2174 C C . GLN A 1 272 ? -20.252 -20.129 13.514 1.00 95.25 272 GLN A C 1
ATOM 2176 O O . GLN A 1 272 ? -20.091 -19.402 12.533 1.00 95.25 272 GLN A O 1
ATOM 2181 N N . ALA A 1 273 ? -19.247 -20.428 14.346 1.00 94.88 273 ALA A N 1
ATOM 2182 C CA . ALA A 1 273 ? -17.888 -19.909 14.187 1.00 94.88 273 ALA A CA 1
ATOM 2183 C C . ALA A 1 273 ? -17.270 -20.280 12.827 1.00 94.88 273 ALA A C 1
ATOM 2185 O O . ALA A 1 273 ? -16.731 -19.402 12.155 1.00 94.88 273 ALA A O 1
ATOM 2186 N N . THR A 1 274 ? -17.394 -21.538 12.388 1.00 96.31 274 THR A N 1
ATOM 2187 C CA . THR A 1 274 ? -16.928 -21.978 11.059 1.00 96.31 274 THR A CA 1
ATOM 2188 C C . THR A 1 274 ? -17.655 -21.236 9.938 1.00 96.31 274 THR A C 1
ATOM 2190 O O . THR A 1 274 ? -17.009 -20.728 9.030 1.00 96.31 274 THR A O 1
ATOM 2193 N N . THR A 1 275 ? -18.978 -21.068 10.035 1.00 96.44 275 THR A N 1
ATOM 2194 C CA . THR A 1 275 ? -19.769 -20.350 9.016 1.00 96.44 275 THR A CA 1
ATOM 2195 C C . THR A 1 275 ? -19.329 -18.885 8.869 1.00 96.44 275 THR A C 1
ATOM 2197 O O . THR A 1 275 ? -19.213 -18.378 7.753 1.00 96.44 275 THR A O 1
ATOM 2200 N N . LEU A 1 276 ? -19.052 -18.199 9.984 1.00 94.19 276 LEU A N 1
ATOM 2201 C CA . LEU A 1 276 ? -18.546 -16.819 9.983 1.00 94.19 276 LEU A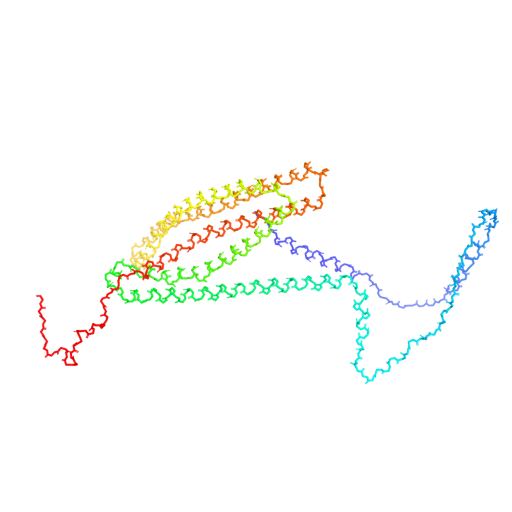 CA 1
ATOM 2202 C C . LEU A 1 276 ? -17.096 -16.732 9.480 1.00 94.19 276 LEU A C 1
ATOM 2204 O O . LEU A 1 276 ? -16.744 -15.796 8.759 1.00 94.19 276 LEU A O 1
ATOM 2208 N N . LEU A 1 277 ? -16.261 -17.720 9.818 1.00 95.56 277 LEU A N 1
ATOM 2209 C CA . LEU A 1 277 ? -14.897 -17.833 9.308 1.00 95.56 277 LEU A CA 1
ATOM 2210 C C . LEU A 1 277 ? -14.892 -18.023 7.785 1.00 95.56 277 LEU A C 1
ATOM 2212 O O . LEU A 1 277 ? -14.187 -17.288 7.099 1.00 95.56 277 LEU A O 1
ATOM 2216 N N . ASP A 1 278 ? -15.707 -18.932 7.247 1.00 96.38 278 ASP A N 1
ATOM 2217 C CA . ASP A 1 278 ? -15.803 -19.197 5.806 1.00 96.38 278 ASP A CA 1
ATOM 2218 C C . ASP A 1 278 ? -16.234 -17.948 5.023 1.00 96.38 278 ASP A C 1
ATOM 2220 O O . ASP A 1 278 ? -15.642 -17.627 3.990 1.00 96.38 278 ASP A O 1
ATOM 2224 N N . GLN A 1 279 ? -17.206 -17.185 5.539 1.00 93.88 279 GLN A N 1
ATOM 2225 C CA . GLN A 1 279 ? -17.604 -15.895 4.960 1.00 93.88 279 GLN A CA 1
ATOM 2226 C C . GLN A 1 279 ? -16.441 -14.890 4.952 1.00 93.88 279 GLN A C 1
ATOM 2228 O O . GLN A 1 279 ? -16.180 -14.253 3.929 1.00 93.88 279 GLN A O 1
ATOM 2233 N N . SER A 1 280 ? -15.689 -14.781 6.053 1.00 93.31 280 SER A N 1
ATOM 2234 C CA . SER A 1 280 ? -14.501 -13.922 6.114 1.00 93.31 280 SER A CA 1
ATOM 2235 C C . SER A 1 280 ? -13.386 -14.386 5.165 1.00 93.31 280 SER A C 1
ATOM 2237 O O . SER A 1 280 ? -12.713 -13.546 4.567 1.00 93.31 280 SER A O 1
ATOM 2239 N N . GLN A 1 281 ? -13.181 -15.697 5.004 1.00 95.12 281 GLN A N 1
ATOM 2240 C CA . GLN A 1 281 ? -12.147 -16.250 4.124 1.00 95.12 281 GLN A CA 1
ATOM 2241 C C . GLN A 1 281 ? -12.487 -16.072 2.640 1.00 95.12 281 GLN A C 1
ATOM 2243 O O . GLN A 1 281 ? -11.590 -15.782 1.850 1.00 95.12 281 GLN A O 1
ATOM 2248 N N . GLN A 1 282 ? -13.763 -16.155 2.250 1.00 94.69 282 GLN A N 1
ATOM 2249 C CA . GLN A 1 282 ? -14.195 -15.880 0.873 1.00 94.69 282 GLN A CA 1
ATOM 2250 C C . GLN A 1 282 ? -13.842 -14.448 0.437 1.00 94.69 282 GLN A C 1
ATOM 2252 O O . GLN A 1 282 ? -13.299 -14.249 -0.653 1.00 94.69 282 GLN A O 1
ATOM 2257 N N . VAL A 1 283 ? -14.080 -13.447 1.293 1.00 93.19 283 VAL A N 1
ATOM 2258 C CA . VAL A 1 283 ? -13.763 -12.047 0.959 1.00 93.19 283 VAL A CA 1
ATOM 2259 C C . VAL A 1 283 ? -12.260 -11.753 1.062 1.00 93.19 283 VAL A C 1
ATOM 2261 O O . VAL A 1 283 ? -11.720 -11.001 0.246 1.00 93.19 283 VAL A O 1
ATOM 2264 N N . PHE A 1 284 ? -11.542 -12.402 1.982 1.00 91.38 284 PHE A N 1
ATOM 2265 C CA . PHE A 1 284 ? -10.079 -12.335 2.020 1.00 91.38 284 PHE A CA 1
ATOM 2266 C C . PHE A 1 284 ? -9.441 -12.930 0.749 1.00 91.38 284 PHE A C 1
ATOM 2268 O O . PHE A 1 284 ? -8.566 -12.308 0.140 1.00 91.38 284 PHE A O 1
ATOM 2275 N N . TYR A 1 285 ? -9.935 -14.082 0.282 1.00 94.94 285 TYR A N 1
ATOM 2276 C CA . TYR A 1 285 ? -9.515 -14.692 -0.981 1.00 94.94 285 TYR A CA 1
ATOM 2277 C C . TYR A 1 285 ? -9.812 -13.786 -2.184 1.00 94.94 285 TYR A C 1
ATOM 2279 O O . TYR A 1 285 ? -8.942 -13.613 -3.041 1.00 94.94 285 TYR A O 1
ATOM 2287 N N . LEU A 1 286 ? -10.990 -13.150 -2.228 1.00 93.94 286 LEU A N 1
ATOM 2288 C CA . LEU A 1 286 ? -11.330 -12.154 -3.250 1.00 93.94 286 LEU A CA 1
ATOM 2289 C C . LEU A 1 286 ? -10.346 -10.971 -3.229 1.00 93.94 286 LEU A C 1
ATOM 2291 O O . LEU A 1 286 ? -9.827 -10.592 -4.276 1.00 93.94 286 LEU A O 1
ATOM 2295 N N . THR A 1 287 ? -10.021 -10.447 -2.043 1.00 89.69 287 THR A N 1
ATOM 2296 C CA . THR A 1 287 ? -9.062 -9.342 -1.859 1.00 89.69 287 THR A CA 1
ATOM 2297 C C . THR A 1 287 ? -7.686 -9.682 -2.440 1.00 89.69 287 THR A C 1
ATOM 2299 O O . THR A 1 287 ? -7.152 -8.920 -3.249 1.00 89.69 287 THR A O 1
ATOM 2302 N N . ASN A 1 288 ? -7.135 -10.851 -2.093 1.00 90.94 288 ASN A N 1
ATOM 2303 C CA . ASN A 1 288 ? -5.869 -11.329 -2.653 1.00 90.94 288 ASN A CA 1
ATOM 2304 C C . ASN A 1 288 ? -5.970 -11.571 -4.172 1.00 90.94 288 ASN A C 1
ATOM 2306 O O . ASN A 1 288 ? -5.085 -11.171 -4.923 1.00 90.94 288 ASN A O 1
ATOM 2310 N N . THR A 1 289 ? -7.067 -12.163 -4.650 1.00 93.69 289 THR A N 1
ATOM 2311 C CA . THR A 1 289 ? -7.285 -12.437 -6.081 1.00 93.69 289 THR A CA 1
ATOM 2312 C C . THR A 1 289 ? -7.307 -11.150 -6.908 1.00 93.69 289 THR A C 1
ATOM 2314 O O . THR A 1 289 ? -6.668 -11.086 -7.956 1.00 93.69 289 THR A O 1
ATOM 2317 N N . THR A 1 290 ? -7.957 -10.086 -6.428 1.00 91.12 290 THR A N 1
ATOM 2318 C CA . THR A 1 290 ? -7.965 -8.782 -7.109 1.00 91.12 290 THR A CA 1
ATOM 2319 C C . THR A 1 290 ? -6.593 -8.098 -7.076 1.00 91.12 290 THR A C 1
ATOM 2321 O O . THR A 1 290 ? -6.205 -7.475 -8.066 1.00 91.12 290 THR A O 1
ATOM 2324 N N . GLN A 1 291 ? -5.812 -8.257 -6.000 1.00 88.50 291 GLN A N 1
ATOM 2325 C CA . GLN A 1 291 ? -4.419 -7.792 -5.955 1.00 88.50 291 GLN A CA 1
ATOM 2326 C C . GLN A 1 291 ? -3.539 -8.524 -6.986 1.00 88.50 291 GLN A C 1
ATOM 2328 O O . GLN A 1 291 ? -2.769 -7.879 -7.698 1.00 88.50 291 GLN A O 1
ATOM 2333 N N . GLN A 1 292 ? -3.675 -9.848 -7.115 1.00 91.38 292 GLN A N 1
ATOM 2334 C CA . GLN A 1 292 ? -2.949 -10.631 -8.126 1.00 91.38 292 GLN A CA 1
ATOM 2335 C C . GLN A 1 292 ? -3.409 -10.302 -9.554 1.00 91.38 292 GLN A C 1
ATOM 2337 O O . GLN A 1 292 ? -2.578 -10.199 -10.454 1.00 91.38 292 GLN A O 1
ATOM 2342 N N . TRP A 1 293 ? -4.707 -10.059 -9.767 1.00 93.62 293 TRP A N 1
ATOM 2343 C CA . TRP A 1 293 ? -5.239 -9.611 -11.057 1.00 93.62 293 TRP A CA 1
ATOM 2344 C C . TRP A 1 293 ? -4.557 -8.324 -11.537 1.00 93.62 293 TRP A C 1
ATOM 2346 O O . TRP A 1 293 ? -4.114 -8.273 -12.684 1.00 93.62 293 TRP A O 1
ATOM 2356 N N . LEU A 1 294 ? -4.374 -7.327 -10.658 1.00 89.50 294 LEU A N 1
ATOM 2357 C CA . LEU A 1 294 ? -3.622 -6.116 -11.001 1.00 89.50 294 LEU A CA 1
ATOM 2358 C C . LEU A 1 294 ? -2.187 -6.452 -11.430 1.00 89.50 294 LEU A C 1
ATOM 2360 O O . LEU A 1 294 ? -1.746 -5.974 -12.472 1.00 89.50 294 LEU A O 1
ATOM 2364 N N . GLN A 1 295 ? -1.470 -7.295 -10.676 1.00 88.94 295 GLN A N 1
ATOM 2365 C CA . GLN A 1 295 ? -0.095 -7.677 -11.027 1.00 88.94 295 GLN A CA 1
ATOM 2366 C C . GLN A 1 295 ? -0.007 -8.336 -12.405 1.00 88.94 295 GLN A C 1
ATOM 2368 O O . GLN A 1 295 ? 0.903 -8.018 -13.168 1.00 88.94 295 GLN A O 1
ATOM 2373 N N . VAL A 1 296 ? -0.944 -9.229 -12.739 1.00 92.06 296 VAL A N 1
ATOM 2374 C CA . VAL A 1 296 ? -0.976 -9.902 -14.045 1.00 92.06 296 VAL A CA 1
ATOM 2375 C C . VAL A 1 296 ? -1.311 -8.913 -15.163 1.00 92.06 296 VAL A C 1
ATOM 2377 O O . VAL A 1 296 ? -0.638 -8.919 -16.189 1.00 92.06 296 VAL A O 1
ATOM 2380 N N . MET A 1 297 ? -2.289 -8.020 -14.975 1.00 92.06 297 MET A N 1
ATOM 2381 C CA . MET A 1 297 ? -2.635 -7.014 -15.991 1.00 92.06 297 MET A CA 1
ATOM 2382 C C . MET A 1 297 ? -1.495 -6.009 -16.235 1.00 92.06 297 MET A C 1
ATOM 2384 O O . MET A 1 297 ? -1.228 -5.663 -17.386 1.00 92.06 297 MET A O 1
ATOM 2388 N N . LEU A 1 298 ? -0.776 -5.589 -15.184 1.00 89.06 298 LEU A N 1
ATOM 2389 C CA . LEU A 1 298 ? 0.419 -4.745 -15.314 1.00 89.06 298 LEU A CA 1
ATOM 2390 C C . LEU A 1 298 ? 1.548 -5.481 -16.061 1.00 89.06 298 LEU A C 1
ATOM 2392 O O . LEU A 1 298 ? 2.129 -4.916 -16.984 1.00 89.06 298 LEU A O 1
ATOM 2396 N N . GLN A 1 299 ? 1.817 -6.751 -15.732 1.00 89.88 299 GLN A N 1
ATOM 2397 C CA . GLN A 1 299 ? 2.831 -7.569 -16.420 1.00 89.88 299 GLN A CA 1
ATOM 2398 C C . GLN A 1 299 ? 2.503 -7.800 -17.897 1.00 89.88 299 GLN A C 1
ATOM 2400 O O . GLN A 1 299 ? 3.393 -7.723 -18.742 1.00 89.88 299 GLN A O 1
ATOM 2405 N N . LEU A 1 300 ? 1.233 -8.051 -18.229 1.00 91.31 300 LEU A N 1
ATOM 2406 C CA . LEU A 1 300 ? 0.787 -8.191 -19.616 1.00 91.31 300 LEU A CA 1
ATOM 2407 C C . LEU A 1 300 ? 1.004 -6.890 -20.401 1.00 91.31 300 LEU A C 1
ATOM 2409 O O . LEU A 1 300 ? 1.493 -6.942 -21.529 1.00 91.31 300 LEU A O 1
ATOM 2413 N N . LEU A 1 301 ? 0.727 -5.726 -19.802 1.00 90.19 301 LEU A N 1
ATOM 2414 C CA . LEU A 1 301 ? 0.996 -4.428 -20.425 1.00 90.19 301 LEU A CA 1
ATOM 2415 C C . LEU A 1 301 ? 2.506 -4.200 -20.643 1.00 90.19 301 LEU A C 1
ATOM 2417 O O . LEU A 1 301 ? 2.907 -3.869 -21.760 1.00 90.19 301 LEU A O 1
ATOM 2421 N N . SER A 1 302 ? 3.352 -4.468 -19.640 1.00 88.06 302 SER A N 1
ATOM 2422 C CA . SER A 1 302 ? 4.823 -4.463 -19.772 1.00 88.06 302 SER A CA 1
ATOM 2423 C C . SER A 1 302 ? 5.321 -5.393 -20.885 1.00 88.06 302 SER A C 1
ATOM 2425 O O . SER A 1 302 ? 6.183 -5.013 -21.682 1.00 88.06 302 SER A O 1
ATOM 2427 N N . GLY A 1 303 ? 4.756 -6.601 -20.978 1.00 89.06 303 GLY A N 1
ATOM 2428 C CA . GLY A 1 303 ? 5.110 -7.599 -21.986 1.00 89.06 303 GLY A CA 1
ATOM 2429 C C . GLY A 1 303 ? 4.729 -7.171 -23.404 1.00 89.06 303 GLY A C 1
ATOM 2430 O O . GLY A 1 303 ? 5.549 -7.289 -24.316 1.00 89.06 303 GLY A O 1
ATOM 2431 N N . ILE A 1 304 ? 3.533 -6.602 -23.597 1.00 89.31 304 ILE A N 1
ATOM 2432 C CA . ILE A 1 304 ? 3.082 -6.057 -24.890 1.00 89.31 304 ILE A CA 1
ATOM 2433 C C . ILE A 1 304 ? 4.013 -4.925 -25.344 1.00 89.31 304 ILE A C 1
ATOM 2435 O O . ILE A 1 304 ? 4.477 -4.921 -26.485 1.00 89.31 304 ILE A O 1
ATOM 2439 N N . VAL A 1 305 ? 4.338 -3.997 -24.439 1.00 86.06 305 VAL A N 1
ATOM 2440 C CA . VAL A 1 305 ? 5.236 -2.862 -24.708 1.00 86.06 305 VAL A CA 1
ATOM 2441 C C . VAL A 1 305 ? 6.643 -3.336 -25.080 1.00 86.06 305 VAL A C 1
ATOM 2443 O O . VAL A 1 305 ? 7.195 -2.895 -26.089 1.00 86.06 305 VAL A O 1
ATOM 2446 N N . THR A 1 306 ? 7.211 -4.266 -24.311 1.00 85.69 306 THR A N 1
ATOM 2447 C CA . THR A 1 306 ? 8.550 -4.822 -24.569 1.00 85.69 306 THR A CA 1
ATOM 2448 C C . THR A 1 306 ? 8.588 -5.578 -25.898 1.00 85.69 306 THR A C 1
ATOM 2450 O O . THR A 1 306 ? 9.516 -5.398 -26.686 1.00 85.69 306 THR A O 1
ATOM 2453 N N . THR A 1 307 ? 7.536 -6.342 -26.212 1.00 88.06 307 THR A N 1
ATOM 2454 C CA . THR A 1 307 ? 7.388 -7.030 -27.506 1.00 88.06 307 THR A CA 1
ATOM 2455 C C . THR A 1 307 ? 7.336 -6.037 -28.670 1.00 88.06 307 THR A C 1
ATOM 2457 O O . THR A 1 307 ? 7.986 -6.253 -29.692 1.00 88.06 307 THR A O 1
ATOM 2460 N N . PHE A 1 308 ? 6.614 -4.921 -28.520 1.00 85.12 308 PHE A N 1
ATOM 2461 C CA . PHE A 1 308 ? 6.539 -3.878 -29.545 1.00 85.12 308 PHE A CA 1
ATOM 2462 C C . PHE A 1 308 ? 7.897 -3.197 -29.785 1.00 85.12 308 PHE A C 1
ATOM 2464 O O . PHE A 1 308 ? 8.292 -3.013 -30.936 1.00 85.12 308 PHE A O 1
ATOM 2471 N N . VAL A 1 309 ? 8.653 -2.876 -28.729 1.00 82.50 309 VAL A N 1
ATOM 2472 C CA . VAL A 1 309 ? 9.996 -2.282 -28.872 1.00 82.50 309 VAL A CA 1
ATOM 2473 C C . VAL A 1 309 ? 10.994 -3.274 -29.476 1.00 82.50 309 VAL A C 1
ATOM 2475 O O . VAL A 1 309 ? 11.755 -2.890 -30.365 1.00 82.50 309 VAL A O 1
ATOM 2478 N N . ALA A 1 310 ? 10.939 -4.554 -29.097 1.00 84.94 310 ALA A N 1
ATOM 2479 C CA . ALA A 1 310 ? 11.739 -5.604 -29.731 1.00 84.94 310 ALA A CA 1
ATOM 2480 C C . ALA A 1 310 ? 11.424 -5.741 -31.234 1.00 84.94 310 ALA A C 1
ATOM 2482 O O . ALA A 1 310 ? 12.341 -5.791 -32.055 1.00 84.94 310 ALA A O 1
ATOM 2483 N N . LEU A 1 311 ? 10.141 -5.724 -31.619 1.00 86.44 311 LEU A N 1
ATOM 2484 C CA . LEU A 1 311 ? 9.721 -5.756 -33.023 1.00 86.44 311 LEU A CA 1
ATOM 2485 C C . LEU A 1 311 ? 10.227 -4.529 -33.800 1.00 86.44 311 LEU A C 1
ATOM 2487 O O . LEU A 1 311 ? 10.761 -4.676 -34.898 1.00 86.44 311 LEU A O 1
ATOM 2491 N N . MET A 1 312 ? 10.116 -3.328 -33.227 1.00 79.88 312 MET A N 1
ATOM 2492 C CA . MET A 1 312 ? 10.605 -2.091 -33.850 1.00 79.88 312 MET A CA 1
ATOM 2493 C C . MET A 1 312 ? 12.130 -2.099 -34.042 1.00 79.88 312 MET A C 1
ATOM 2495 O O . MET A 1 312 ? 12.605 -1.704 -35.107 1.00 79.88 312 MET A O 1
ATOM 2499 N N . ALA A 1 313 ? 12.892 -2.617 -33.074 1.00 80.25 313 ALA A N 1
ATOM 2500 C CA . ALA A 1 313 ? 14.339 -2.805 -33.203 1.00 80.25 313 ALA A CA 1
ATOM 2501 C C . ALA A 1 313 ? 14.702 -3.804 -34.322 1.00 80.25 313 ALA A C 1
ATOM 2503 O O . ALA A 1 313 ? 15.607 -3.543 -35.116 1.00 80.25 313 ALA A O 1
ATOM 2504 N N . VAL A 1 314 ? 13.964 -4.916 -34.446 1.00 84.44 314 VAL A N 1
ATOM 2505 C CA . VAL A 1 314 ? 14.156 -5.899 -35.530 1.00 84.44 314 VAL A CA 1
ATOM 2506 C C . VAL A 1 314 ? 13.819 -5.308 -36.903 1.00 84.44 314 VAL A C 1
ATOM 2508 O O . VAL A 1 314 ? 14.542 -5.570 -37.862 1.00 84.44 314 VAL A O 1
ATOM 2511 N N . LEU A 1 315 ? 12.771 -4.486 -37.014 1.00 82.25 315 LEU A N 1
ATOM 2512 C CA . LEU A 1 315 ? 12.398 -3.818 -38.268 1.00 82.25 315 LEU A CA 1
ATOM 2513 C C . LEU A 1 315 ? 13.419 -2.747 -38.691 1.00 82.25 315 LEU A C 1
ATOM 2515 O O . LEU A 1 315 ? 13.696 -2.598 -39.879 1.00 82.25 315 LEU A O 1
ATOM 2519 N N . GLN A 1 316 ? 14.018 -2.029 -37.736 1.00 76.31 316 GLN A N 1
ATOM 2520 C CA . GLN A 1 316 ? 14.977 -0.946 -38.000 1.00 76.31 316 GLN A CA 1
ATOM 2521 C C . GLN A 1 316 ? 16.450 -1.401 -38.039 1.00 76.31 316 GLN A C 1
ATOM 2523 O O . GLN A 1 316 ? 17.351 -0.564 -38.129 1.00 76.31 316 GLN A O 1
ATOM 2528 N N . ARG A 1 317 ? 16.707 -2.718 -38.070 1.00 76.00 317 ARG A N 1
ATOM 2529 C CA . ARG A 1 317 ? 18.041 -3.363 -38.103 1.00 76.00 317 ARG A CA 1
ATOM 2530 C C . ARG A 1 317 ? 19.035 -2.859 -39.163 1.00 76.00 317 ARG A C 1
ATOM 2532 O O . ARG A 1 317 ? 20.218 -3.167 -39.067 1.00 76.00 317 ARG A O 1
ATOM 2539 N N . ASN A 1 318 ? 18.560 -2.153 -40.189 1.00 76.00 318 ASN A N 1
ATOM 2540 C CA . ASN A 1 318 ? 19.370 -1.632 -41.294 1.00 76.00 318 ASN A CA 1
ATOM 2541 C C . ASN A 1 318 ? 19.667 -0.121 -41.167 1.00 76.00 318 ASN A C 1
ATOM 2543 O O . ASN A 1 318 ? 20.420 0.405 -41.980 1.00 76.00 318 ASN A O 1
ATOM 2547 N N . SER A 1 319 ? 19.072 0.575 -40.188 1.00 70.81 319 SER A N 1
ATOM 2548 C CA . SER A 1 319 ? 19.055 2.048 -40.122 1.00 70.81 319 SER A CA 1
ATOM 2549 C C . SER A 1 319 ? 19.839 2.651 -38.951 1.00 70.81 319 SER A C 1
ATOM 2551 O O . SER A 1 319 ? 20.14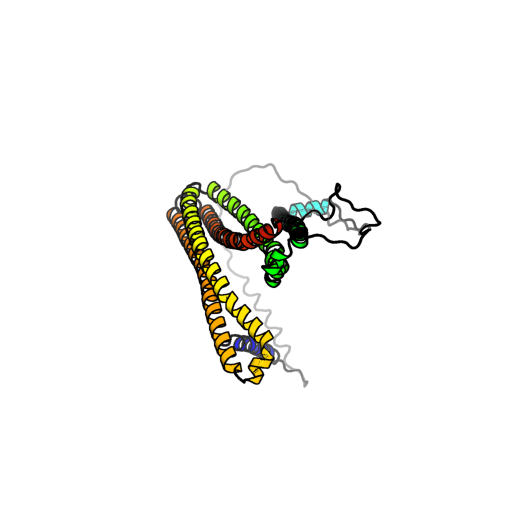6 3.839 -38.987 1.00 70.81 319 SER A O 1
ATOM 2553 N N . ALA A 1 320 ? 20.172 1.872 -37.917 1.00 66.94 320 ALA A N 1
ATOM 2554 C CA . ALA A 1 320 ? 21.004 2.325 -36.800 1.00 66.94 320 ALA A CA 1
ATOM 2555 C C . ALA A 1 320 ? 21.841 1.179 -36.205 1.00 66.94 320 ALA A C 1
ATOM 2557 O O . ALA A 1 320 ? 21.614 0.004 -36.493 1.00 66.94 320 ALA A O 1
ATOM 2558 N N . SER A 1 321 ? 22.825 1.529 -35.371 1.00 78.62 321 SER A N 1
ATOM 2559 C CA . SER A 1 321 ? 23.716 0.558 -34.725 1.00 78.62 321 SER A CA 1
ATOM 2560 C C . SER A 1 321 ? 22.942 -0.402 -33.817 1.00 78.62 321 SER A C 1
ATOM 2562 O O . SER A 1 321 ? 22.259 0.029 -32.886 1.00 78.62 321 SER A O 1
ATOM 2564 N N . ALA A 1 322 ? 23.117 -1.708 -34.035 1.00 78.31 322 ALA A N 1
ATOM 2565 C CA . ALA A 1 322 ? 22.485 -2.758 -33.235 1.00 78.31 322 ALA A CA 1
ATOM 2566 C C . ALA A 1 322 ? 22.797 -2.641 -31.730 1.00 78.31 322 ALA A C 1
ATOM 2568 O O . ALA A 1 322 ? 21.953 -2.979 -30.904 1.00 78.31 322 ALA A O 1
ATOM 2569 N N . GLY A 1 323 ? 23.970 -2.104 -31.366 1.00 82.06 323 GLY A N 1
ATOM 2570 C CA . GLY A 1 323 ? 24.329 -1.843 -29.970 1.00 82.06 323 GLY A CA 1
ATOM 2571 C C . GLY A 1 323 ? 23.431 -0.796 -29.302 1.00 82.06 323 GLY A C 1
ATOM 2572 O O . GLY A 1 323 ? 23.027 -0.987 -28.160 1.00 82.06 323 GLY A O 1
ATOM 2573 N N . LEU A 1 324 ? 23.046 0.269 -30.017 1.00 80.06 324 LEU A N 1
ATOM 2574 C CA . LEU A 1 324 ? 22.136 1.288 -29.480 1.00 80.06 324 LEU A CA 1
ATOM 2575 C C . LEU A 1 324 ? 20.729 0.714 -29.271 1.00 80.06 324 LEU A C 1
ATOM 2577 O 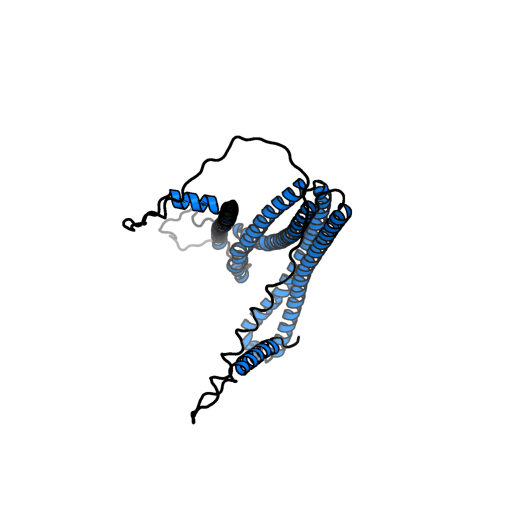O . LEU A 1 324 ? 20.142 0.920 -28.212 1.00 80.06 324 LEU A O 1
ATOM 2581 N N . PHE A 1 325 ? 20.220 -0.071 -30.228 1.00 80.56 325 PHE A N 1
ATOM 2582 C CA . PHE A 1 325 ? 18.932 -0.755 -30.069 1.00 80.56 325 PHE A CA 1
ATOM 2583 C C . PHE A 1 325 ? 18.930 -1.761 -28.912 1.00 80.56 325 PHE A C 1
ATOM 2585 O O . PHE A 1 325 ? 17.940 -1.833 -28.188 1.00 80.56 325 PHE A O 1
ATOM 2592 N N . ALA A 1 326 ? 20.021 -2.504 -28.701 1.00 83.69 326 ALA A N 1
ATOM 2593 C CA . ALA A 1 326 ? 20.133 -3.439 -27.582 1.00 83.69 326 ALA A CA 1
ATOM 2594 C C . ALA A 1 326 ? 20.058 -2.723 -26.220 1.00 83.69 326 ALA A C 1
ATOM 2596 O O . ALA A 1 326 ? 19.338 -3.178 -25.332 1.00 83.69 326 ALA A O 1
ATOM 2597 N N . VAL A 1 327 ? 20.732 -1.574 -26.069 1.00 85.19 327 VAL A N 1
ATOM 2598 C CA . VAL A 1 327 ? 20.657 -0.779 -24.830 1.00 85.19 327 VAL A CA 1
ATOM 2599 C C . VAL A 1 327 ? 19.272 -0.143 -24.660 1.00 85.19 327 VAL A C 1
ATOM 2601 O O . VAL A 1 327 ? 18.705 -0.240 -23.578 1.00 85.19 327 VAL A O 1
ATOM 2604 N N . VAL A 1 328 ? 18.664 0.421 -25.712 1.00 84.06 328 VAL A N 1
ATOM 2605 C CA . VAL A 1 328 ? 17.289 0.967 -25.638 1.00 84.06 328 VAL A CA 1
ATOM 2606 C C . VAL A 1 328 ? 16.267 -0.111 -25.260 1.00 84.06 328 VAL A C 1
ATOM 2608 O O . VAL A 1 328 ? 15.383 0.147 -24.447 1.00 84.06 328 VAL A O 1
ATOM 2611 N N . LEU A 1 329 ? 16.394 -1.333 -25.789 1.00 85.94 329 LEU A N 1
ATOM 2612 C CA . LEU A 1 329 ? 15.526 -2.453 -25.417 1.00 85.94 329 LEU A CA 1
ATOM 2613 C C . LEU A 1 329 ? 15.729 -2.871 -23.950 1.00 85.94 329 LEU A C 1
ATOM 2615 O O . LEU A 1 329 ? 14.746 -3.144 -23.260 1.00 85.94 329 LEU A O 1
ATOM 2619 N N . SER A 1 330 ? 16.974 -2.878 -23.461 1.00 89.12 330 SER A N 1
ATOM 2620 C CA . SER A 1 330 ? 17.299 -3.132 -22.050 1.00 89.12 330 SER A CA 1
ATOM 2621 C C . SER A 1 330 ? 16.674 -2.080 -21.128 1.00 89.12 330 SER A C 1
ATOM 2623 O O . SER A 1 330 ? 15.927 -2.431 -20.213 1.00 89.12 330 SER A O 1
ATOM 2625 N N . GLU A 1 331 ? 16.892 -0.791 -21.407 1.00 88.69 331 GLU A N 1
ATOM 2626 C CA . GLU A 1 331 ? 16.359 0.300 -20.582 1.00 88.69 331 GLU A CA 1
ATOM 2627 C C . GLU A 1 331 ? 14.833 0.395 -20.633 1.00 88.69 331 GLU A C 1
ATOM 2629 O O . GLU A 1 331 ? 14.211 0.657 -19.607 1.00 88.69 331 GLU A O 1
ATOM 2634 N N . MET A 1 332 ? 14.201 0.096 -21.773 1.00 86.69 332 MET A N 1
ATOM 2635 C CA . MET A 1 332 ? 12.740 0.003 -21.856 1.00 86.69 332 MET A CA 1
ATOM 2636 C C . MET A 1 332 ? 12.188 -1.175 -21.035 1.00 86.69 332 MET A C 1
ATOM 2638 O O . MET A 1 332 ? 11.162 -1.044 -20.360 1.00 86.69 332 MET A O 1
ATOM 2642 N N . SER A 1 333 ? 12.866 -2.326 -21.066 1.00 87.25 333 SER A N 1
ATOM 2643 C CA . SER A 1 333 ? 12.472 -3.507 -20.286 1.00 87.25 333 SER A CA 1
ATOM 2644 C C . SER A 1 333 ? 12.586 -3.224 -18.784 1.00 87.25 333 SER A C 1
ATOM 2646 O O . SER A 1 333 ? 11.642 -3.469 -18.034 1.00 87.25 333 SER A O 1
ATOM 2648 N N . GLY A 1 334 ? 13.698 -2.612 -18.357 1.00 89.94 334 GLY A N 1
ATOM 2649 C CA . GLY A 1 334 ? 13.893 -2.144 -16.985 1.00 89.94 334 GLY A CA 1
ATOM 2650 C C . GLY A 1 334 ? 12.854 -1.099 -16.569 1.00 89.94 334 GLY A C 1
ATOM 2651 O O . GLY A 1 334 ? 12.241 -1.239 -15.512 1.00 89.94 334 GLY A O 1
ATOM 2652 N N . PHE A 1 335 ? 12.589 -0.106 -17.423 1.00 89.81 335 PHE A N 1
ATOM 2653 C CA . PHE A 1 335 ? 11.563 0.912 -17.198 1.00 89.81 335 PHE A CA 1
ATOM 2654 C C . PHE A 1 335 ? 10.183 0.291 -16.953 1.00 89.81 335 PHE A C 1
ATOM 2656 O O . PHE A 1 335 ? 9.553 0.605 -15.950 1.00 89.81 335 PHE A O 1
ATOM 2663 N N . THR A 1 336 ? 9.709 -0.622 -17.810 1.00 88.69 336 THR A N 1
ATOM 2664 C CA . THR A 1 336 ? 8.365 -1.206 -17.633 1.00 88.69 336 THR A CA 1
ATOM 2665 C C . THR A 1 336 ? 8.233 -2.025 -16.341 1.00 88.69 336 THR A C 1
ATOM 2667 O O . THR A 1 336 ? 7.229 -1.889 -15.638 1.00 88.69 336 THR A O 1
ATOM 2670 N N . ALA A 1 337 ? 9.261 -2.791 -15.957 1.00 88.50 337 ALA A N 1
ATOM 2671 C CA . ALA A 1 337 ? 9.291 -3.530 -14.690 1.00 88.50 337 ALA A CA 1
ATOM 2672 C C . ALA A 1 337 ? 9.343 -2.602 -13.456 1.00 88.50 337 ALA A C 1
ATOM 2674 O O . ALA A 1 337 ? 8.597 -2.788 -12.485 1.00 88.50 337 ALA A O 1
ATOM 2675 N N . ASN A 1 338 ? 10.171 -1.554 -13.507 1.00 90.56 338 ASN A N 1
ATOM 2676 C CA . ASN A 1 338 ? 10.245 -0.535 -12.460 1.00 90.56 338 ASN A CA 1
ATOM 2677 C C . ASN A 1 338 ? 8.915 0.231 -12.346 1.00 90.56 338 ASN A C 1
ATOM 2679 O O . ASN A 1 338 ? 8.436 0.480 -11.240 1.00 90.56 338 ASN A O 1
ATOM 2683 N N . PHE A 1 339 ? 8.278 0.574 -13.468 1.00 89.00 339 PHE A N 1
ATOM 2684 C CA . PHE A 1 339 ? 7.028 1.330 -13.494 1.00 89.00 339 PHE A CA 1
ATOM 2685 C C . PHE A 1 339 ? 5.828 0.523 -12.978 1.00 89.00 339 PHE A C 1
ATOM 2687 O O . PHE A 1 339 ? 5.060 1.044 -12.168 1.00 89.00 339 PHE A O 1
ATOM 2694 N N . GLN A 1 340 ? 5.706 -0.764 -13.338 1.00 88.06 340 GLN A N 1
ATOM 2695 C CA . GLN A 1 340 ? 4.765 -1.689 -12.684 1.00 88.06 340 GLN A CA 1
ATOM 2696 C C . GLN A 1 340 ? 4.936 -1.639 -11.160 1.00 88.06 340 GLN A C 1
ATOM 2698 O O . GLN A 1 340 ? 3.959 -1.531 -10.415 1.00 88.06 340 GLN A O 1
ATOM 2703 N N . THR A 1 341 ? 6.185 -1.705 -10.695 1.00 88.06 341 THR A N 1
ATOM 2704 C CA . THR A 1 341 ? 6.510 -1.734 -9.267 1.00 88.06 341 THR A CA 1
ATOM 2705 C C . THR A 1 341 ? 6.159 -0.409 -8.579 1.00 88.06 341 THR A C 1
ATOM 2707 O O . THR A 1 341 ? 5.650 -0.421 -7.457 1.00 88.06 341 THR A O 1
ATOM 2710 N N . VAL A 1 342 ? 6.323 0.736 -9.254 1.00 91.19 342 VAL A N 1
ATOM 2711 C CA . VAL A 1 342 ? 5.830 2.044 -8.779 1.00 91.19 342 VAL A CA 1
ATOM 2712 C C . VAL A 1 342 ? 4.302 2.064 -8.686 1.00 91.19 342 VAL A C 1
ATOM 2714 O O . VAL A 1 342 ? 3.781 2.408 -7.629 1.00 91.19 342 VAL A O 1
ATOM 2717 N N . MET A 1 343 ? 3.574 1.660 -9.734 1.00 88.56 343 MET A N 1
ATOM 2718 C CA . MET A 1 343 ? 2.099 1.650 -9.740 1.00 88.56 343 MET A CA 1
ATOM 2719 C C . MET A 1 343 ? 1.521 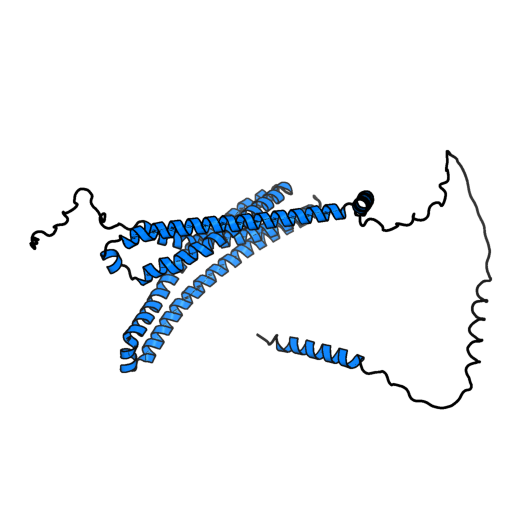0.726 -8.658 1.00 88.56 343 MET A C 1
ATOM 2721 O O . MET A 1 343 ? 0.583 1.103 -7.953 1.00 88.56 343 MET A O 1
ATOM 2725 N N . SER A 1 344 ? 2.127 -0.448 -8.461 1.00 86.69 344 SER A N 1
ATOM 2726 C CA . SER A 1 344 ? 1.780 -1.374 -7.380 1.00 86.69 344 SER A CA 1
ATOM 2727 C C . SER A 1 344 ? 1.970 -0.735 -6.001 1.00 86.69 344 SER A C 1
ATOM 2729 O O . SER A 1 344 ? 1.045 -0.735 -5.190 1.00 86.69 344 SER A O 1
ATOM 2731 N N . ASN A 1 345 ? 3.150 -0.167 -5.724 1.00 90.44 345 ASN A N 1
ATOM 2732 C CA . ASN A 1 345 ? 3.424 0.465 -4.431 1.00 90.44 345 ASN A CA 1
ATOM 2733 C C . ASN A 1 345 ? 2.574 1.723 -4.204 1.00 90.44 345 ASN A C 1
ATOM 2735 O O . ASN A 1 345 ? 2.175 1.979 -3.072 1.00 90.44 345 ASN A O 1
ATOM 2739 N N . PHE A 1 346 ? 2.238 2.474 -5.256 1.00 90.56 346 PHE A N 1
ATOM 2740 C CA . PHE A 1 346 ? 1.318 3.609 -5.175 1.00 90.56 346 PHE A CA 1
ATOM 2741 C C . PHE A 1 346 ? -0.089 3.164 -4.747 1.00 90.56 346 PHE A C 1
ATOM 2743 O O . PHE A 1 346 ? -0.670 3.755 -3.842 1.00 90.56 346 PHE A O 1
ATOM 2750 N N . CYS A 1 347 ? -0.607 2.065 -5.307 1.00 86.44 347 CYS A N 1
ATOM 2751 C CA . CYS A 1 347 ? -1.890 1.491 -4.887 1.00 86.44 347 CYS A CA 1
ATOM 2752 C C . CYS A 1 347 ? -1.873 0.968 -3.433 1.00 86.44 347 CYS A C 1
ATOM 2754 O O . CYS A 1 347 ? -2.897 1.015 -2.742 1.00 86.44 347 CYS A O 1
ATOM 2756 N N . SER A 1 348 ? -0.719 0.494 -2.948 1.00 87.19 348 SER A N 1
ATOM 2757 C CA . SER A 1 348 ? -0.520 0.155 -1.531 1.00 87.19 348 SER A CA 1
ATOM 2758 C C . SER A 1 348 ? -0.471 1.401 -0.642 1.00 87.19 348 SER A C 1
ATOM 2760 O O . SER A 1 348 ? -1.169 1.444 0.366 1.00 87.19 348 SER A O 1
ATOM 2762 N N . LEU A 1 349 ? 0.266 2.446 -1.032 1.00 91.50 349 LEU A N 1
ATOM 2763 C CA . LEU A 1 349 ? 0.340 3.722 -0.308 1.00 91.50 349 LEU A CA 1
ATOM 2764 C C . LEU A 1 349 ? -1.046 4.376 -0.165 1.00 91.50 349 LEU A C 1
ATOM 2766 O O . LEU A 1 349 ? -1.434 4.754 0.936 1.00 91.50 349 LEU A O 1
ATOM 2770 N N . GLU A 1 350 ? -1.817 4.414 -1.252 1.00 88.12 350 GLU A N 1
ATOM 2771 C CA . GLU A 1 350 ? -3.215 4.871 -1.319 1.00 88.12 350 GLU A CA 1
ATOM 2772 C C . GLU A 1 350 ? -4.171 4.017 -0.456 1.00 88.12 350 GLU A C 1
ATOM 2774 O O . GLU A 1 350 ? -5.248 4.458 -0.066 1.00 88.12 350 GLU A O 1
ATOM 2779 N N . THR A 1 351 ? -3.780 2.787 -0.108 1.00 83.44 351 THR A N 1
ATOM 2780 C CA . THR A 1 351 ? -4.496 1.961 0.879 1.00 83.44 351 THR A CA 1
ATOM 2781 C C . THR A 1 351 ? -4.067 2.303 2.309 1.00 83.44 351 THR A C 1
ATOM 2783 O O . THR A 1 351 ? -4.905 2.417 3.201 1.00 83.44 351 THR A O 1
ATOM 2786 N N . THR A 1 352 ? -2.764 2.473 2.528 1.00 88.44 352 THR A N 1
ATOM 2787 C CA . THR A 1 352 ? -2.147 2.778 3.825 1.00 88.44 352 THR A CA 1
ATOM 2788 C C . THR A 1 352 ? -2.492 4.180 4.338 1.00 88.44 352 THR A C 1
ATOM 2790 O O . THR A 1 352 ? -2.619 4.364 5.548 1.00 88.44 352 THR A O 1
ATOM 2793 N N . ILE A 1 353 ? -2.698 5.167 3.459 1.00 90.38 353 ILE A N 1
ATOM 2794 C CA . ILE A 1 353 ? -2.998 6.552 3.863 1.00 90.38 353 ILE A CA 1
ATOM 2795 C C . ILE A 1 353 ? -4.308 6.671 4.662 1.00 90.38 353 ILE A C 1
ATOM 2797 O O . ILE A 1 353 ? -4.414 7.525 5.539 1.00 90.38 353 ILE A O 1
ATOM 2801 N N . VAL A 1 354 ? -5.252 5.742 4.469 1.00 87.75 354 VAL A N 1
ATOM 2802 C CA . VAL A 1 354 ? -6.512 5.666 5.229 1.00 87.75 354 VAL A CA 1
ATOM 2803 C C . VAL A 1 354 ? -6.266 5.478 6.737 1.00 87.75 354 VAL A C 1
ATOM 2805 O O . VAL A 1 354 ? -7.048 5.956 7.558 1.00 87.75 354 VAL A O 1
ATOM 2808 N N . SER A 1 355 ? -5.156 4.849 7.146 1.00 88.12 355 SER A N 1
ATOM 2809 C CA . SER A 1 355 ? -4.746 4.802 8.560 1.00 88.12 355 SER A CA 1
ATOM 2810 C C . SER A 1 355 ? -4.371 6.183 9.111 1.00 88.12 355 SER A C 1
ATOM 2812 O O . SER A 1 355 ? -4.673 6.466 10.268 1.00 88.12 355 SER A O 1
ATOM 2814 N N . VAL A 1 356 ? -3.793 7.076 8.295 1.00 91.25 356 VAL A N 1
ATOM 2815 C CA . VAL A 1 356 ? -3.516 8.472 8.687 1.00 91.25 356 VAL A CA 1
ATOM 2816 C C . VAL A 1 356 ? -4.817 9.260 8.835 1.00 91.25 356 VAL A C 1
ATOM 2818 O O . VAL A 1 356 ? -4.977 9.969 9.824 1.00 91.25 356 VAL A O 1
ATOM 2821 N N . GLU A 1 357 ? -5.774 9.102 7.914 1.00 91.19 357 GLU A N 1
ATOM 2822 C CA . GLU A 1 357 ? -7.091 9.762 7.992 1.00 91.19 357 GLU A CA 1
ATOM 2823 C C . GLU A 1 357 ? -7.823 9.420 9.302 1.00 91.19 357 GLU A C 1
ATOM 2825 O O . GLU A 1 357 ? -8.335 10.300 9.990 1.00 91.19 357 GLU A O 1
ATOM 2830 N N . ARG A 1 358 ? -7.787 8.143 9.699 1.00 90.31 358 ARG A N 1
ATOM 2831 C CA . ARG A 1 358 ? -8.367 7.625 10.952 1.00 90.31 358 ARG A CA 1
ATOM 2832 C C . ARG A 1 358 ? -7.662 8.107 12.222 1.00 90.31 358 ARG A C 1
ATOM 2834 O O . ARG A 1 358 ? -8.288 8.176 13.275 1.00 90.31 358 ARG A O 1
ATOM 2841 N N . VAL A 1 359 ? -6.363 8.399 12.158 1.00 90.94 359 VAL A N 1
ATOM 2842 C CA . VAL A 1 359 ? -5.626 9.027 13.271 1.00 90.94 359 VAL A CA 1
ATOM 2843 C C . VAL A 1 359 ? -5.913 10.532 13.313 1.00 90.94 359 VAL A C 1
ATOM 2845 O O . VAL A 1 359 ? -6.049 11.095 14.399 1.00 90.94 359 VAL A O 1
ATOM 2848 N N . LYS A 1 360 ? -6.091 11.174 12.150 1.00 92.00 360 LYS A N 1
ATOM 2849 C CA . LYS A 1 360 ? -6.484 12.585 12.036 1.00 92.00 360 LYS A CA 1
ATOM 2850 C C . LYS A 1 360 ? -7.878 12.841 12.620 1.00 92.00 360 LYS A C 1
ATOM 2852 O O . LYS A 1 360 ? -8.012 13.768 13.413 1.00 92.00 360 LYS A O 1
ATOM 2857 N N . GLU A 1 361 ? -8.851 11.974 12.329 1.00 90.75 361 GLU A N 1
ATOM 2858 C CA . GLU A 1 361 ? -10.194 11.954 12.944 1.00 90.75 361 GLU A CA 1
ATOM 2859 C C . GLU A 1 361 ? -10.122 12.091 14.478 1.00 90.75 361 GLU A C 1
ATOM 2861 O O . GLU A 1 361 ? -10.821 12.907 15.071 1.00 90.75 361 GLU A O 1
ATOM 2866 N N . TYR A 1 362 ? -9.203 11.363 15.123 1.00 89.50 362 TYR A N 1
ATOM 2867 C CA . TYR A 1 362 ? -9.028 11.395 16.578 1.00 89.50 362 TYR A CA 1
ATOM 2868 C C . TYR A 1 362 ? -8.259 12.634 17.084 1.00 89.50 362 TYR A C 1
ATOM 2870 O O . TYR A 1 362 ? -8.389 13.001 18.249 1.00 89.50 362 TYR A O 1
ATOM 2878 N N . SER A 1 363 ? -7.470 13.301 16.234 1.00 89.62 363 SER A N 1
ATOM 2879 C CA . SER A 1 363 ? -6.827 14.586 16.568 1.00 89.62 363 SER A CA 1
ATOM 2880 C C . SER A 1 363 ? -7.764 15.795 16.440 1.00 89.62 363 SER A C 1
ATOM 2882 O O . SER A 1 363 ? -7.458 16.865 16.959 1.00 89.62 363 SER A O 1
ATOM 2884 N N . GLU A 1 364 ? -8.909 15.621 15.774 1.00 91.44 364 GLU A N 1
ATOM 2885 C CA . GLU A 1 364 ? -9.933 16.653 15.553 1.00 91.44 364 GLU A CA 1
ATOM 2886 C C . GLU A 1 364 ? -11.175 16.450 16.451 1.00 91.44 364 GLU A C 1
ATOM 2888 O O . GLU A 1 364 ? -12.204 17.095 16.252 1.00 91.44 364 GLU A O 1
ATOM 2893 N N . LEU A 1 365 ? -11.071 15.588 17.475 1.00 90.00 365 LEU A N 1
ATOM 2894 C CA . LEU A 1 365 ? -12.102 15.399 18.503 1.00 90.00 365 LEU A CA 1
ATOM 2895 C C . LEU A 1 365 ? -12.380 16.696 19.274 1.00 90.00 365 LEU A C 1
ATOM 2897 O O . LEU A 1 365 ? -11.462 17.411 19.678 1.00 90.00 365 LEU A O 1
ATOM 2901 N N . THR A 1 366 ? -13.660 16.954 19.549 1.00 86.56 366 THR A N 1
ATOM 2902 C CA . THR A 1 366 ? -14.107 18.067 20.394 1.00 86.56 366 THR A CA 1
ATOM 2903 C C . THR A 1 366 ? -13.645 17.862 21.842 1.00 86.56 366 THR A C 1
ATOM 2905 O O . THR A 1 366 ? -14.099 16.902 22.476 1.00 86.56 366 THR A O 1
ATOM 2908 N N . PRO A 1 367 ? -12.786 18.738 22.392 1.00 85.50 367 PRO A N 1
ATOM 2909 C CA . PRO A 1 367 ? -12.370 18.634 23.778 1.00 85.50 367 PRO A CA 1
ATOM 2910 C C . PRO A 1 367 ? -13.455 19.163 24.724 1.00 85.50 367 PRO A C 1
ATOM 2912 O O . PRO A 1 367 ? -14.204 20.086 24.402 1.00 85.50 367 PRO A O 1
ATOM 2915 N N . GLU A 1 368 ? -13.468 18.613 25.930 1.00 89.00 368 GLU A N 1
ATOM 2916 C CA . GLU A 1 368 ? -14.129 19.143 27.115 1.00 89.00 368 GLU A CA 1
ATOM 2917 C C . GLU A 1 368 ? -13.599 20.548 27.460 1.00 89.00 368 GLU A C 1
ATOM 2919 O O . GLU A 1 368 ? -12.551 20.986 26.965 1.00 89.00 368 GLU A O 1
ATOM 2924 N N . ALA A 1 369 ? -14.323 21.269 28.319 1.00 85.62 369 ALA A N 1
ATOM 2925 C CA . ALA A 1 369 ? -13.973 22.608 28.783 1.00 85.62 369 ALA A CA 1
ATOM 2926 C C . ALA A 1 369 ? -12.505 22.728 29.274 1.00 85.62 369 ALA A C 1
ATOM 2928 O O . ALA A 1 369 ? -11.873 21.734 29.649 1.00 85.62 369 ALA A O 1
ATOM 2929 N N . PRO A 1 370 ? -11.905 23.935 29.258 1.00 86.12 370 PRO A N 1
ATOM 2930 C CA . PRO A 1 370 ? -10.576 24.150 29.824 1.00 86.12 370 PRO A CA 1
ATOM 2931 C C . PRO A 1 370 ? -10.519 23.740 31.303 1.00 86.12 370 PRO A C 1
ATOM 2933 O O . PRO A 1 370 ? -11.317 24.217 32.103 1.00 86.12 370 PRO A O 1
ATOM 2936 N N . TYR A 1 371 ? -9.545 22.894 31.658 1.00 83.75 371 TYR A N 1
ATOM 2937 C CA . TYR A 1 371 ? -9.352 22.384 33.026 1.00 83.75 371 TYR A CA 1
ATOM 2938 C C . TYR A 1 371 ? -9.174 23.502 34.072 1.00 83.75 371 TYR A C 1
ATOM 2940 O O . TYR A 1 371 ? -9.613 23.371 35.209 1.00 83.75 371 TYR A O 1
ATOM 2948 N N . GLU A 1 372 ? -8.576 24.628 33.673 1.00 84.62 372 GLU A N 1
ATOM 2949 C CA . GLU A 1 372 ? -8.627 25.875 34.432 1.00 84.62 372 GLU A CA 1
ATOM 2950 C C . GLU A 1 372 ? -9.283 26.969 33.586 1.00 84.62 372 GLU A C 1
ATOM 2952 O O . GLU A 1 372 ? -8.829 27.266 32.479 1.00 84.62 372 GLU A O 1
ATOM 2957 N N . ILE A 1 373 ? -10.313 27.608 34.143 1.00 86.75 373 ILE A N 1
ATOM 2958 C CA . ILE A 1 373 ? -10.888 28.858 33.641 1.00 86.75 373 ILE A CA 1
ATOM 2959 C C . ILE A 1 373 ? -10.272 29.990 34.483 1.00 86.75 373 ILE A C 1
ATOM 2961 O O . ILE A 1 373 ? -10.571 30.062 35.679 1.00 86.75 373 ILE A O 1
ATOM 2965 N N . PRO A 1 374 ? -9.401 30.858 33.925 1.00 81.69 374 PRO A N 1
ATOM 2966 C CA . PRO A 1 374 ? -8.681 31.868 34.709 1.00 81.69 374 PRO A CA 1
ATOM 2967 C C . PRO A 1 374 ? -9.604 32.802 35.496 1.00 81.69 374 PRO A C 1
ATOM 2969 O O . PRO A 1 374 ? -9.334 33.094 36.660 1.00 81.69 374 PRO A O 1
ATOM 2972 N N . ASP A 1 375 ? -10.720 33.195 34.881 1.00 79.44 375 ASP A N 1
ATOM 2973 C CA . ASP A 1 375 ? -11.693 34.151 35.421 1.00 79.44 375 ASP A CA 1
ATOM 2974 C C . ASP A 1 375 ? -12.665 33.532 36.448 1.00 79.44 375 ASP A C 1
ATOM 2976 O O . ASP A 1 375 ? -13.509 34.231 37.003 1.00 79.44 375 ASP A O 1
ATOM 2980 N N . SER A 1 376 ? -12.567 32.220 36.705 1.00 77.75 376 SER A N 1
ATOM 2981 C CA . SER A 1 376 ? -13.485 31.459 37.571 1.00 77.75 376 SER A CA 1
ATOM 2982 C C . SER A 1 376 ? -12.744 30.569 38.583 1.00 77.75 376 SER A C 1
ATOM 2984 O O . SER A 1 376 ? -13.210 29.498 38.968 1.00 77.75 376 SER A O 1
ATOM 2986 N N . LYS A 1 377 ? -11.557 30.992 39.038 1.00 78.62 377 LYS A N 1
ATOM 2987 C CA . LYS A 1 377 ? -10.832 30.273 40.096 1.00 78.62 377 LYS A CA 1
ATOM 2988 C C . LYS A 1 377 ? -11.500 30.463 41.458 1.00 78.62 377 LYS A C 1
ATOM 2990 O O . LYS A 1 377 ? -11.530 31.568 41.998 1.00 78.62 377 LYS A O 1
ATOM 2995 N N . THR A 1 378 ? -11.983 29.364 42.029 1.00 83.56 378 THR A N 1
ATOM 2996 C CA . THR A 1 378 ? -12.522 29.307 43.390 1.00 83.56 378 THR A CA 1
ATOM 2997 C C . THR A 1 378 ? -11.432 29.527 44.448 1.00 83.56 378 THR A C 1
ATOM 2999 O O . THR A 1 378 ? -10.240 29.301 44.219 1.00 83.56 378 THR A O 1
ATOM 3002 N N . GLY A 1 379 ? -11.837 30.001 45.631 1.00 82.75 379 GLY A N 1
ATOM 3003 C CA . GLY A 1 379 ? -10.936 30.177 46.771 1.00 82.75 379 GLY A CA 1
ATOM 3004 C C . GLY A 1 379 ? -10.450 28.843 47.349 1.00 82.75 379 GLY A C 1
ATOM 3005 O O . GLY A 1 379 ? -11.103 27.815 47.203 1.00 82.75 379 GLY A O 1
ATOM 3006 N N . LYS A 1 380 ? -9.322 28.853 48.076 1.00 82.94 380 LYS A N 1
ATOM 3007 C CA . LYS A 1 380 ? -8.783 27.650 48.756 1.00 82.94 380 LYS A CA 1
ATOM 3008 C C . LYS A 1 380 ? -9.706 27.068 49.838 1.00 82.94 380 LYS A C 1
ATOM 3010 O O . LYS A 1 380 ? -9.468 25.958 50.298 1.00 82.94 380 LYS A O 1
ATOM 3015 N N . SER A 1 381 ? -10.692 27.844 50.267 1.00 85.12 381 SER A N 1
ATOM 3016 C CA . SER A 1 381 ? -11.747 27.501 51.219 1.00 85.12 381 SER A CA 1
ATOM 3017 C C . SER A 1 381 ? -12.973 26.850 50.562 1.00 85.12 381 SER A C 1
ATOM 3019 O O . SER A 1 381 ? -13.879 26.440 51.274 1.00 85.12 381 SER A O 1
ATOM 3021 N N . TRP A 1 382 ? -13.020 26.747 49.229 1.00 83.81 382 TRP A N 1
ATOM 3022 C CA . TRP A 1 382 ? -14.150 26.167 48.503 1.00 83.81 382 TRP A CA 1
ATOM 3023 C C . TRP A 1 382 ? -14.196 24.626 48.605 1.00 83.81 382 TRP A C 1
ATOM 3025 O O . TRP A 1 382 ? -13.159 23.989 48.397 1.00 83.81 382 TRP A O 1
ATOM 3035 N N . PRO A 1 383 ? -15.380 24.009 48.805 1.00 88.69 383 PRO A N 1
ATOM 3036 C CA . PRO A 1 383 ? -16.676 24.645 49.065 1.00 88.69 383 PRO A CA 1
ATOM 3037 C C . PRO A 1 383 ? -16.778 25.173 50.505 1.00 88.69 383 PRO A C 1
ATOM 3039 O O . PRO A 1 383 ? -16.462 24.469 51.457 1.00 88.69 383 PRO A O 1
ATOM 3042 N N . GLU A 1 384 ? -17.250 26.413 50.667 1.00 82.75 384 GLU A N 1
ATOM 3043 C CA . GLU A 1 384 ? -17.425 27.028 51.998 1.00 82.75 384 GLU A CA 1
ATOM 3044 C C . GLU A 1 384 ? -18.746 26.629 52.674 1.00 82.75 384 GLU A C 1
ATOM 3046 O O . GLU A 1 384 ? -18.885 26.754 53.889 1.00 82.75 384 GLU A O 1
ATOM 3051 N N . HIS A 1 385 ? -19.717 26.162 51.885 1.00 83.56 385 HIS A N 1
ATOM 3052 C CA . HIS A 1 385 ? -21.032 25.710 52.328 1.00 83.56 385 HIS A CA 1
ATOM 3053 C C . HIS A 1 385 ? -21.440 24.489 51.491 1.00 83.56 385 HIS A C 1
ATOM 3055 O O . HIS A 1 385 ? -21.390 24.548 50.263 1.00 83.56 385 HIS A O 1
ATOM 3061 N N . ASP A 1 386 ? -21.879 23.406 52.138 1.00 82.81 386 ASP A N 1
ATOM 3062 C CA . ASP A 1 386 ? -22.292 22.152 51.483 1.00 82.81 386 ASP A CA 1
ATOM 3063 C C . ASP A 1 386 ? -23.715 22.246 50.886 1.00 82.81 386 ASP A C 1
ATOM 3065 O O . ASP A 1 386 ? -24.616 21.482 51.237 1.00 82.81 386 ASP A O 1
ATOM 3069 N N . GLN A 1 387 ? -23.947 23.233 50.017 1.00 85.44 387 GLN A N 1
ATOM 3070 C CA . GLN A 1 387 ? -25.241 23.499 49.384 1.00 85.44 387 GLN A CA 1
ATOM 3071 C C . GLN A 1 387 ? -25.133 23.398 47.859 1.00 85.44 387 GLN A C 1
ATOM 3073 O O . GLN A 1 387 ? -24.210 23.935 47.251 1.00 85.44 387 GLN A O 1
ATOM 3078 N N . ILE A 1 388 ? -26.090 22.693 47.249 1.00 87.88 388 ILE A N 1
ATOM 3079 C CA . ILE A 1 388 ? -26.197 22.491 45.801 1.00 87.88 388 ILE A CA 1
ATOM 3080 C C . ILE A 1 388 ? -27.643 22.785 45.399 1.00 87.88 388 ILE A C 1
ATOM 3082 O O . ILE A 1 388 ? -28.569 22.164 45.922 1.00 87.88 388 ILE A O 1
ATOM 3086 N N . GLU A 1 389 ? -27.818 23.717 44.467 1.00 87.50 389 GLU A N 1
ATOM 3087 C CA . GLU A 1 389 ? -29.091 24.023 43.807 1.00 87.50 389 GLU A CA 1
ATOM 3088 C C . GLU A 1 389 ? -29.044 23.496 42.358 1.00 87.50 389 GLU A C 1
ATOM 3090 O O . GLU A 1 389 ? -27.959 23.379 41.780 1.00 87.50 389 GLU A O 1
ATOM 3095 N N . PHE A 1 390 ? -30.205 23.133 41.799 1.00 86.44 390 PHE A N 1
ATOM 3096 C CA . PHE A 1 390 ? -30.366 22.430 40.515 1.00 86.44 390 PHE A CA 1
ATOM 3097 C C . PHE A 1 390 ? -31.401 23.122 39.618 1.00 86.44 390 PHE A C 1
ATOM 3099 O O . PHE A 1 390 ? -32.440 23.553 40.170 1.00 86.44 390 PHE A O 1
#

pLDDT: mean 75.36, std 22.68, range [24.27, 96.44]